Protein AF-A0A9N9C0S3-F1 (afdb_monomer_lite)

Foldseek 3Di:
DWDDDPNDTDDDPADPVLVVQVVVCVVPVDGDDDPPCVVRNVVVCVVVVPDDDPVSVVVNVVVLLLLLLLLLVLVLCLLCLLLLHFKWKWWQFCQFIDTPDPVSNDCSRVPPSSGNCVQVCCVVCVVVSQVVVCLLQVLFNWHWDWDDDPGGIIIMIGTHSVSLVVLVVVPPPDDDPPDDDDPWQWAWEQELNDTDIDTLCLQLSQCQWQSVVCSDPVNPVVDDADPVHYDYHDADPVLVVQVSVCSNPVAGDPVQSVDRPVSVVSNVVVCVVRVPDDDSNSRSSVSSSVSNVVSLVLLLVLVVVVVVVCVVVVHFKWKWKAFQQAIDIPNHHDDPSNNVSNNRPVSSCVVCVVVSQVVVCVVPVVFNKDKDKDWDFDPDPDTTIMIMIMIGTHDDDD

pLDDT: mean 81.15, std 14.5, range [36.09, 96.31]

Secondary structure (DSSP, 8-state):
-EEEETTEEEE--S-HHHHHHHHHHHHHS-----TT-HHHHHHHHHHTT----HHHHHHHHHHHHHHHHHHHHHHHHHHHHHTT--EEEEEEETTEEEES-GGG--GGG--HHHHHHHHHHHHHHHHHHHHHHHHHTGGGT-EEEEEEETTEEEEEEE--HHHHHHHHHHHTT------------EEEEEETTEEEEEEHHHHHTSTTSHHHHHTSGGGGGG---BTTTEEEE-S-HHHHHHHHHHHHHSS--GGGGGS-HHHHHHHHHHHHHTT----HHHHHHHHHHHHHHHHHHHHHHHHHHHHHHHHHTT--EEEEEEETTEEEETTEEPPHHHHTTTTTHHHHHHHHHHHHHHHHHHHTGGGT-EEEEEEEEEESSSEEEEEEEEEE------

InterPro domains:
  IPR000210 BTB/POZ domain [SM00225] (185-291)
  IPR003131 Potassium channel tetramerisation-type BTB domain [PF02214] (7-51)
  IPR003131 Potassium channel tetramerisation-type BTB domain [PF02214] (187-277)
  IPR011333 SKP1/BTB/POZ domain superfamily [G3DSA:3.30.710.10] (2-68)
  IPR011333 SKP1/BTB/POZ domain superfamily [G3DSA:3.30.710.10] (164-290)
  IPR011333 SKP1/BTB/POZ domain superfamily [SSF54695] (5-53)
  IPR011333 SKP1/BTB/POZ domain superfamily [SSF54695] (185-288)

Sequence (398 aa):
MRYLVNGKEYFFDRNGEMFYYILEFYRTGKLLCPIGSYIKLEKELSYFQIPFDKSELALEASTKAVDRFILCLKKLIISYCENFHDNIILYIAKSGVSMRTKNFCPLLFSDNLIERCTYQILVKLEKQIGEHLVKTFSELELMWNCEPNYSGFLITITFSIKKLFQFKNTQNSVSSLILDNISEEKIILNVGGKKYETFRSILTAQPKTLLGVMFQDRNNCMRHPVNGNEYFFDRNSEIFAYIMEFYQTGKIPWFIFDTTKIIYKQLEEELDYFQIPINKSTIFCSLALEGAASTFKQFILAFEELIIQHCENFRSEISLTIRPGSILVDDRESSLSIERFKMNAYNILIEKEKQIGYHLSKTFCKLGLEWKFEKSERKHYGIEQLLEIFISFSIRIG

Structure (mmCIF, N/CA/C/O backbone):
data_AF-A0A9N9C0S3-F1
#
_entry.id   AF-A0A9N9C0S3-F1
#
loop_
_atom_site.group_PDB
_atom_site.id
_atom_site.type_symbol
_atom_site.label_atom_id
_atom_site.label_alt_id
_atom_site.label_comp_id
_atom_site.label_asym_id
_atom_site.label_entity_id
_atom_site.label_seq_id
_atom_site.pdbx_PDB_ins_code
_atom_site.Cartn_x
_atom_site.Cartn_y
_atom_site.Cartn_z
_atom_site.occupancy
_atom_site.B_iso_or_equiv
_atom_site.auth_seq_id
_atom_site.auth_comp_id
_atom_site.auth_asym_id
_atom_site.auth_atom_id
_atom_site.pdbx_PDB_model_num
ATOM 1 N N . MET A 1 1 ? -4.132 20.124 33.675 1.00 47.12 1 MET A N 1
ATOM 2 C CA . MET A 1 1 ? -5.011 20.496 32.528 1.00 47.12 1 MET A CA 1
ATOM 3 C C . MET A 1 1 ? -6.030 21.538 32.991 1.00 47.12 1 MET A C 1
ATOM 5 O O . MET A 1 1 ? -6.333 21.533 34.178 1.00 47.12 1 MET A O 1
ATOM 9 N N . ARG A 1 2 ? -6.515 22.426 32.104 1.00 42.09 2 ARG A N 1
ATOM 10 C CA . ARG A 1 2 ? -7.529 23.464 32.399 1.00 42.09 2 ARG A CA 1
ATOM 11 C C . ARG A 1 2 ? -8.811 23.165 31.611 1.00 42.09 2 ARG A C 1
ATOM 13 O O . ARG A 1 2 ? -8.717 22.956 30.406 1.00 42.09 2 ARG A O 1
ATOM 20 N N . TYR A 1 3 ? -9.973 23.155 32.265 1.00 45.38 3 TYR A N 1
ATOM 21 C CA . TYR A 1 3 ? -11.288 23.032 31.615 1.00 45.38 3 TYR A CA 1
ATOM 22 C C . TYR A 1 3 ? -12.246 24.099 32.163 1.00 45.38 3 TYR A C 1
ATOM 24 O O . TYR A 1 3 ? -12.222 24.394 33.359 1.00 45.38 3 TYR A O 1
ATOM 32 N N . LEU A 1 4 ? -13.064 24.680 31.279 1.00 37.81 4 LEU A N 1
ATOM 33 C CA . LEU A 1 4 ? -14.018 25.751 31.580 1.00 37.81 4 LEU A CA 1
ATOM 34 C C . LEU A 1 4 ? -15.428 25.183 31.760 1.00 37.81 4 LEU A C 1
ATOM 36 O O . LEU A 1 4 ? -16.007 24.656 30.814 1.00 37.81 4 LEU A O 1
ATOM 40 N N . VAL A 1 5 ? -16.005 25.367 32.948 1.00 44.59 5 VAL A N 1
ATOM 41 C CA . VAL A 1 5 ? -17.453 25.257 33.183 1.00 44.59 5 VAL A CA 1
ATOM 42 C C . VAL A 1 5 ? -17.872 26.457 34.038 1.00 44.59 5 VAL A C 1
ATOM 44 O O . VAL A 1 5 ? -17.291 26.704 35.093 1.00 44.59 5 VAL A O 1
ATOM 47 N N . ASN A 1 6 ? -18.846 27.249 33.573 1.00 46.66 6 ASN A N 1
ATOM 48 C CA . ASN A 1 6 ? -19.375 28.443 34.261 1.00 46.66 6 ASN A CA 1
ATOM 49 C C . ASN A 1 6 ? -18.325 29.493 34.685 1.00 46.66 6 ASN A C 1
ATOM 51 O O . ASN A 1 6 ? -18.417 30.070 35.768 1.00 46.66 6 ASN A O 1
ATOM 55 N N . GLY A 1 7 ? -17.305 29.736 33.854 1.00 55.25 7 GLY A N 1
ATOM 56 C CA . GLY A 1 7 ? -16.284 30.758 34.125 1.00 55.25 7 GLY A CA 1
ATOM 57 C C . GLY A 1 7 ? -15.350 30.444 35.301 1.00 55.25 7 GLY A C 1
ATOM 58 O O . GLY A 1 7 ? -14.576 31.308 35.704 1.00 55.25 7 GLY A O 1
ATOM 59 N N . LYS A 1 8 ? -15.396 29.222 35.850 1.00 55.72 8 LYS A N 1
ATOM 60 C CA . LYS A 1 8 ? -14.443 28.734 36.852 1.00 55.72 8 LYS A CA 1
ATOM 61 C C . LYS A 1 8 ? -13.470 27.764 36.186 1.00 55.72 8 LYS A C 1
ATOM 63 O O . LYS A 1 8 ? -13.886 26.741 35.646 1.00 55.72 8 LYS A O 1
ATOM 68 N N . GLU A 1 9 ? -12.181 28.099 36.209 1.00 60.19 9 GLU A N 1
ATOM 69 C CA . GLU A 1 9 ? -11.115 27.168 35.833 1.00 60.19 9 GLU A CA 1
ATOM 70 C C . GLU A 1 9 ? -10.780 26.269 37.023 1.00 60.19 9 GLU A C 1
ATOM 72 O O . GLU A 1 9 ? -10.488 26.744 38.121 1.00 60.19 9 GLU A O 1
ATOM 77 N N . TYR A 1 10 ? -10.780 24.962 36.779 1.00 67.19 10 TYR A N 1
ATOM 78 C CA . TYR A 1 10 ? -10.261 23.978 37.720 1.00 67.19 10 TYR A CA 1
ATOM 79 C C . TYR A 1 10 ? -8.904 23.487 37.217 1.00 67.19 10 TYR A C 1
ATOM 81 O O . TYR A 1 10 ? -8.779 23.023 36.080 1.00 67.19 10 TYR A O 1
ATOM 89 N N . PHE A 1 11 ? -7.879 23.617 38.061 1.00 73.75 11 PHE A N 1
ATOM 90 C CA . PHE A 1 11 ? -6.539 23.117 37.785 1.00 73.75 11 PHE A CA 1
ATOM 91 C C . PHE A 1 11 ? -6.312 21.805 38.527 1.00 73.75 11 PHE A C 1
ATOM 93 O O . PHE A 1 11 ? -6.366 21.750 39.753 1.00 73.75 11 PHE A O 1
ATOM 100 N N . PHE A 1 12 ? -6.015 20.761 37.760 1.00 75.31 12 PHE A N 1
ATOM 101 C CA . PHE A 1 12 ? -5.579 19.475 38.288 1.00 75.31 12 PHE A CA 1
ATOM 102 C C . PHE A 1 12 ? -4.095 19.281 37.965 1.00 75.31 12 PHE A C 1
ATOM 104 O O . PHE A 1 12 ? -3.728 19.206 36.783 1.00 75.31 12 PHE A O 1
ATOM 111 N N . ASP A 1 13 ? -3.266 19.194 39.011 1.00 80.69 13 ASP A N 1
ATOM 112 C CA . ASP A 1 13 ? -1.829 18.892 38.933 1.00 80.69 13 ASP A CA 1
ATOM 113 C C . ASP A 1 13 ? -1.601 17.383 38.783 1.00 80.69 13 ASP A C 1
ATOM 115 O O . ASP A 1 13 ? -1.198 16.677 39.707 1.00 80.69 13 ASP A O 1
ATOM 119 N N . ARG A 1 14 ? -2.012 16.861 37.629 1.00 85.81 14 ARG A N 1
ATOM 120 C CA . ARG A 1 14 ? -2.024 15.431 37.309 1.00 85.81 14 ARG A CA 1
ATOM 121 C C . ARG A 1 14 ? -1.419 15.189 35.935 1.00 85.81 14 ARG A C 1
ATOM 123 O O . ARG A 1 14 ? -1.150 16.122 35.175 1.00 85.81 14 ARG A O 1
ATOM 130 N N . ASN A 1 15 ? -1.243 13.917 35.589 1.00 83.25 15 ASN A N 1
ATOM 131 C CA . ASN A 1 15 ? -0.738 13.540 34.279 1.00 83.25 15 ASN A CA 1
ATOM 132 C C . ASN A 1 15 ? -1.777 13.852 33.184 1.00 83.25 15 ASN A C 1
ATOM 134 O O . ASN A 1 15 ? -2.704 13.078 32.950 1.00 83.25 15 ASN A O 1
ATOM 138 N N . GLY A 1 16 ? -1.603 14.987 32.502 1.00 81.81 16 GLY A N 1
ATOM 139 C CA . GLY A 1 16 ? -2.499 15.424 31.429 1.00 81.81 16 GLY A CA 1
ATOM 140 C C . GLY A 1 16 ? -2.567 14.455 30.245 1.00 81.81 16 GLY A C 1
ATOM 141 O O . GLY A 1 16 ? -3.624 14.324 29.639 1.00 81.81 16 GLY A O 1
ATOM 142 N N . GLU A 1 17 ? -1.484 13.728 29.953 1.00 82.69 17 GLU A N 1
ATOM 143 C CA . GLU A 1 17 ? -1.463 12.705 28.899 1.00 82.69 17 GLU A CA 1
ATOM 144 C C . GLU A 1 17 ? -2.389 11.535 29.256 1.00 82.69 17 GLU A C 1
ATOM 146 O O . GLU A 1 17 ? -3.166 11.071 28.428 1.00 82.69 17 GLU A O 1
ATOM 151 N N . MET A 1 18 ? -2.357 11.080 30.512 1.00 86.62 18 MET A N 1
ATOM 152 C CA . MET A 1 18 ? -3.240 10.006 30.978 1.00 86.62 18 MET A CA 1
ATOM 153 C C . MET A 1 18 ? -4.689 10.481 31.140 1.00 86.62 18 MET A C 1
ATOM 155 O O . MET A 1 18 ? -5.615 9.702 30.926 1.00 86.62 18 MET A O 1
ATOM 159 N N . PHE A 1 19 ? -4.899 11.761 31.468 1.00 86.94 19 PHE A N 1
ATOM 160 C CA . PHE A 1 19 ? -6.236 12.332 31.641 1.00 86.94 19 PHE A CA 1
ATOM 161 C C . PHE A 1 19 ? -7.078 12.289 30.361 1.00 86.94 19 PHE A C 1
ATOM 163 O O . PHE A 1 19 ? -8.291 12.109 30.433 1.00 86.94 19 PHE A O 1
ATOM 170 N N . TYR A 1 20 ? -6.445 12.366 29.189 1.00 82.81 20 TYR A N 1
ATOM 171 C CA . TYR A 1 20 ? -7.121 12.125 27.915 1.00 82.81 20 TYR A CA 1
ATOM 172 C C . TYR A 1 20 ? -7.884 10.786 27.913 1.00 82.81 20 TYR A C 1
ATOM 174 O O . TYR A 1 20 ? -9.062 10.741 27.568 1.00 82.81 20 TYR A O 1
ATOM 182 N N . TYR A 1 21 ? -7.254 9.707 28.385 1.00 82.44 21 TYR A N 1
ATOM 183 C CA . TYR A 1 21 ? -7.859 8.371 28.427 1.00 82.44 21 TYR A CA 1
ATOM 184 C C . TYR A 1 21 ? -8.965 8.249 29.478 1.00 82.44 21 TYR A C 1
ATOM 186 O O . TYR A 1 21 ? -9.903 7.475 29.300 1.00 82.44 21 TYR A O 1
ATOM 194 N N . ILE A 1 22 ? -8.882 9.043 30.549 1.00 86.75 22 ILE A N 1
ATOM 195 C CA . ILE A 1 22 ? -9.958 9.177 31.534 1.00 86.75 22 ILE A CA 1
ATOM 196 C C . ILE A 1 22 ? -11.196 9.802 30.880 1.00 86.75 22 ILE A C 1
ATOM 198 O O . ILE A 1 22 ? -12.302 9.289 31.037 1.00 86.75 22 ILE A O 1
ATOM 202 N N . LEU A 1 23 ? -11.023 10.875 30.103 1.00 84.50 23 LEU A N 1
ATOM 203 C CA . LEU A 1 23 ? -12.130 11.504 29.376 1.00 84.50 23 LEU A CA 1
ATOM 204 C C . LEU A 1 23 ? -12.725 10.580 28.313 1.00 84.50 23 LEU A C 1
ATOM 206 O O . LEU A 1 23 ? -13.944 10.515 28.183 1.00 84.50 23 LEU A O 1
ATOM 210 N N . GLU A 1 24 ? -11.892 9.840 27.585 1.00 78.62 24 GLU A N 1
ATOM 211 C CA . GLU A 1 24 ? -12.377 8.860 26.609 1.00 78.62 24 GLU A CA 1
ATOM 212 C C . GLU A 1 24 ? -13.190 7.738 27.254 1.00 78.62 24 GLU A C 1
ATOM 214 O O . GLU A 1 24 ? -14.210 7.326 26.698 1.00 78.62 24 GLU A O 1
ATOM 219 N N . PHE A 1 25 ? -12.813 7.291 28.455 1.00 83.81 25 PHE A N 1
ATOM 220 C CA . PHE A 1 25 ? -13.638 6.360 29.219 1.00 83.81 25 PHE A CA 1
ATOM 221 C C . PHE A 1 25 ? -15.019 6.954 29.527 1.00 83.81 25 PHE A C 1
ATOM 223 O O . PHE A 1 25 ? -16.023 6.287 29.304 1.00 83.81 25 PHE A O 1
ATOM 230 N N . TYR A 1 26 ? -15.106 8.218 29.952 1.00 81.62 26 TYR A N 1
ATOM 231 C CA . TYR A 1 26 ? -16.403 8.865 30.190 1.00 81.62 26 TYR A CA 1
ATOM 232 C C . TYR A 1 26 ? -17.235 9.065 28.915 1.00 81.62 26 TYR A C 1
ATOM 234 O O . TYR A 1 26 ? -18.460 9.002 28.978 1.00 81.62 26 TYR A O 1
ATOM 242 N N . ARG A 1 27 ? -16.595 9.290 27.760 1.00 77.44 27 ARG A N 1
ATOM 243 C CA . ARG A 1 27 ? -17.284 9.446 26.466 1.00 77.44 27 ARG A CA 1
ATOM 244 C C . ARG A 1 27 ? -17.817 8.128 25.917 1.00 77.44 27 ARG A C 1
ATOM 246 O O . ARG A 1 27 ? -18.918 8.085 25.380 1.00 77.44 27 ARG A O 1
ATOM 253 N N . THR A 1 28 ? -17.018 7.070 26.012 1.00 74.75 28 THR A N 1
ATOM 254 C CA . THR A 1 28 ? -17.254 5.813 25.280 1.00 74.75 28 THR A CA 1
ATOM 255 C C . THR A 1 28 ? -17.658 4.645 26.176 1.00 74.75 28 THR A C 1
ATOM 257 O O . THR A 1 28 ? -18.084 3.602 25.679 1.00 74.75 28 THR A O 1
ATOM 260 N N . GLY A 1 29 ? -17.474 4.778 27.491 1.00 77.44 29 GLY A N 1
ATOM 261 C CA . GLY A 1 29 ? -17.604 3.698 28.467 1.00 77.44 29 GLY A CA 1
ATOM 262 C C . GLY A 1 29 ? -16.498 2.640 28.387 1.00 77.44 29 GLY A C 1
ATOM 263 O O . GLY A 1 29 ? -16.587 1.630 29.079 1.00 77.44 29 GLY A O 1
ATOM 264 N N . LYS A 1 30 ? -15.473 2.817 27.539 1.00 75.31 30 LYS A N 1
ATOM 265 C CA . LYS A 1 30 ? -14.417 1.819 27.303 1.00 75.31 30 LYS A CA 1
ATOM 266 C C . LYS A 1 30 ? -13.063 2.335 27.759 1.00 75.31 30 LYS A C 1
ATOM 268 O O . LYS A 1 30 ? -12.627 3.410 27.354 1.00 75.31 30 LYS A O 1
ATOM 273 N N . LEU A 1 31 ? -12.371 1.544 28.578 1.00 77.25 31 LEU A N 1
ATOM 274 C CA . LEU A 1 31 ? -11.059 1.923 29.082 1.00 77.25 31 LEU A CA 1
ATOM 275 C C . LEU A 1 31 ? -9.972 1.637 28.041 1.00 77.25 31 LEU A C 1
ATOM 277 O O . LEU A 1 31 ? -9.804 0.514 27.571 1.00 77.25 31 LEU A O 1
ATOM 281 N N . LEU A 1 32 ? -9.199 2.665 27.705 1.00 74.06 32 LEU A N 1
ATOM 282 C CA . LEU A 1 32 ? -8.125 2.587 26.722 1.00 74.06 32 LEU A CA 1
ATOM 283 C C . LEU A 1 32 ? -6.778 2.800 27.412 1.00 74.06 32 LEU A C 1
ATOM 285 O O . LEU A 1 32 ? -6.574 3.817 28.064 1.00 74.06 32 LEU A O 1
ATOM 289 N N . CYS A 1 33 ? -5.841 1.862 27.243 1.00 71.94 33 CYS A N 1
ATOM 290 C CA . CYS A 1 33 ? -4.507 1.970 27.844 1.00 71.94 33 CYS A CA 1
ATOM 291 C C . CYS A 1 33 ? -3.393 2.143 26.805 1.00 71.94 33 CYS A C 1
ATOM 293 O O . CYS A 1 33 ? -3.164 1.214 26.026 1.00 71.94 33 CYS A O 1
ATOM 295 N N . PRO A 1 34 ? -2.643 3.257 26.787 1.00 69.75 34 PRO A N 1
ATOM 296 C CA . PRO A 1 34 ? -1.449 3.370 25.954 1.00 69.75 34 PRO A CA 1
ATOM 297 C C . PRO A 1 34 ? -0.400 2.303 26.310 1.00 69.75 34 PRO A C 1
ATOM 299 O O . PRO A 1 34 ? -0.282 1.867 27.459 1.00 69.75 34 PRO A O 1
ATOM 302 N N . ILE A 1 35 ? 0.359 1.859 25.305 1.00 64.69 35 ILE A N 1
ATOM 303 C CA . ILE A 1 35 ? 1.379 0.809 25.457 1.00 64.69 35 ILE A CA 1
ATOM 304 C C . ILE A 1 35 ? 2.463 1.280 26.434 1.00 64.69 35 ILE A C 1
ATOM 306 O O . ILE A 1 35 ? 2.892 2.427 26.383 1.00 64.69 35 ILE A O 1
ATOM 310 N N . GLY A 1 36 ? 2.897 0.395 27.337 1.00 68.62 36 GLY A N 1
ATOM 311 C CA . GLY A 1 36 ? 3.957 0.692 28.312 1.00 68.62 36 GLY A CA 1
ATOM 312 C C . GLY A 1 36 ? 3.563 1.682 29.416 1.00 68.62 36 GLY A C 1
ATOM 313 O O . GLY A 1 36 ? 4.346 1.927 30.328 1.00 68.62 36 GLY A O 1
ATOM 314 N N . SER A 1 37 ? 2.341 2.213 29.380 1.00 78.81 37 SER A N 1
ATOM 315 C CA . SER A 1 37 ? 1.866 3.253 30.295 1.00 78.81 37 SER A CA 1
ATOM 316 C C . SER A 1 37 ? 0.878 2.737 31.343 1.00 78.81 37 SER A C 1
ATOM 318 O O . SER A 1 37 ? 0.289 3.539 32.060 1.00 78.81 37 SER A O 1
ATOM 320 N N . TYR A 1 38 ? 0.743 1.413 31.492 1.00 76.00 38 TYR A N 1
ATOM 321 C CA . TYR A 1 38 ? -0.168 0.769 32.450 1.00 76.00 38 TYR A CA 1
ATOM 322 C C . TYR A 1 38 ? -0.056 1.362 33.859 1.00 76.00 38 TYR A C 1
ATOM 324 O O . TYR A 1 38 ? -1.043 1.835 34.409 1.00 76.00 38 TYR A O 1
ATOM 332 N N . ILE A 1 39 ? 1.162 1.431 34.407 1.00 81.38 39 ILE A N 1
ATOM 333 C CA . ILE A 1 39 ? 1.390 1.935 35.771 1.00 81.38 39 ILE A CA 1
ATOM 334 C C . ILE A 1 39 ? 0.970 3.407 35.889 1.00 81.38 39 ILE A C 1
ATOM 336 O O . ILE A 1 39 ? 0.485 3.838 36.933 1.00 81.38 39 ILE A O 1
ATOM 340 N N . LYS A 1 40 ? 1.167 4.198 34.826 1.00 87.06 40 LYS A N 1
ATOM 341 C CA . LYS A 1 40 ? 0.779 5.613 34.805 1.00 87.06 40 LYS A CA 1
ATOM 342 C C . LYS A 1 40 ? -0.743 5.753 34.758 1.00 87.06 40 LYS A C 1
ATOM 344 O O . LYS A 1 40 ? -1.287 6.543 35.522 1.00 87.06 40 LYS A O 1
ATOM 349 N N . LEU A 1 41 ? -1.419 4.971 33.916 1.00 86.25 41 LEU A N 1
ATOM 350 C CA . LEU A 1 41 ? -2.872 5.016 33.778 1.00 86.25 41 LEU A CA 1
ATOM 351 C C . LEU A 1 41 ? -3.590 4.460 35.015 1.00 86.25 41 LEU A C 1
ATOM 353 O O . LEU A 1 41 ? -4.539 5.078 35.480 1.00 86.25 41 LEU A O 1
ATOM 357 N N . GLU A 1 42 ? -3.114 3.355 35.599 1.00 85.19 42 GLU A N 1
ATOM 358 C CA . GLU A 1 42 ? -3.665 2.781 36.839 1.00 85.19 42 GLU A CA 1
ATOM 359 C C . GLU A 1 42 ? -3.649 3.801 37.988 1.00 85.19 42 GLU A C 1
ATOM 361 O O . GLU A 1 42 ? -4.624 3.914 38.736 1.00 85.19 42 GLU A O 1
ATOM 366 N N . LYS A 1 43 ? -2.569 4.585 38.108 1.00 87.69 43 LYS A N 1
ATOM 367 C CA . LYS A 1 43 ? -2.467 5.654 39.112 1.00 87.69 43 LYS A CA 1
ATOM 368 C C . LYS A 1 43 ? -3.512 6.747 38.906 1.00 87.69 43 LYS A C 1
ATOM 370 O O . LYS A 1 43 ? -4.075 7.220 39.891 1.00 87.69 43 LYS A O 1
ATOM 375 N N . GLU A 1 44 ? -3.773 7.147 37.662 1.00 91.44 44 GLU A N 1
ATOM 376 C CA . GLU A 1 44 ? -4.814 8.136 37.376 1.00 91.44 44 GLU A CA 1
ATOM 377 C C . GLU A 1 44 ? -6.218 7.561 37.589 1.00 91.44 44 GLU A C 1
ATOM 379 O O . GLU A 1 44 ? -7.023 8.198 38.258 1.00 91.44 44 GLU A O 1
ATOM 384 N N . LEU A 1 45 ? -6.509 6.341 37.125 1.00 88.94 45 LEU A N 1
ATOM 385 C CA . LEU A 1 45 ? -7.808 5.690 37.353 1.00 88.94 45 LEU A CA 1
ATOM 386 C C . LEU A 1 45 ? -8.130 5.572 38.842 1.00 88.94 45 LEU A C 1
ATOM 388 O O . LEU A 1 45 ? -9.240 5.891 39.259 1.00 88.94 45 LEU A O 1
ATOM 392 N N . SER A 1 46 ? -7.132 5.195 39.646 1.00 88.50 46 SER A N 1
ATOM 393 C CA . SER A 1 46 ? -7.260 5.133 41.104 1.00 88.50 46 SER A CA 1
ATOM 394 C C . SER A 1 46 ? -7.533 6.512 41.710 1.00 88.50 46 SER A C 1
ATOM 396 O O . SER A 1 46 ? -8.396 6.639 42.573 1.00 88.50 46 SER A O 1
ATOM 398 N N . TYR A 1 47 ? -6.831 7.555 41.249 1.00 89.06 47 TYR A N 1
ATOM 399 C CA . TYR A 1 47 ? -7.040 8.931 41.713 1.00 89.06 47 TYR A CA 1
ATOM 400 C C . TYR A 1 47 ? -8.458 9.432 41.405 1.00 89.06 47 TYR A C 1
ATOM 402 O O . TYR A 1 47 ? -9.115 9.997 42.277 1.00 89.06 47 TYR A O 1
ATOM 410 N N . PHE A 1 48 ? -8.947 9.177 40.189 1.00 89.38 48 PHE A N 1
ATOM 411 C CA . PHE A 1 48 ? -10.306 9.524 39.766 1.00 89.38 48 PHE A CA 1
ATOM 412 C C . PHE A 1 48 ? -11.373 8.530 40.248 1.00 89.38 48 PHE A C 1
ATOM 414 O O . PHE A 1 48 ? -12.542 8.704 39.917 1.00 89.38 48 PHE A O 1
ATOM 421 N N . GLN A 1 49 ? -10.987 7.520 41.039 1.00 89.56 49 GLN A N 1
ATOM 422 C CA . GLN A 1 49 ? -11.871 6.495 41.606 1.00 89.56 49 GLN A CA 1
ATOM 423 C C . GLN A 1 49 ? -12.703 5.758 40.547 1.00 89.56 49 GLN A C 1
ATOM 425 O O . GLN A 1 49 ? -13.837 5.355 40.797 1.00 89.56 49 GLN A O 1
ATOM 430 N N . ILE A 1 50 ? -12.136 5.574 39.354 1.00 87.38 50 ILE A N 1
ATOM 431 C CA . ILE A 1 50 ? -12.776 4.827 38.275 1.00 87.38 50 ILE A CA 1
ATOM 432 C C . ILE A 1 50 ? -12.496 3.340 38.512 1.00 87.38 50 ILE A C 1
ATOM 434 O O . ILE A 1 50 ? -11.329 2.935 38.454 1.00 87.38 50 ILE A O 1
ATOM 438 N N . PRO A 1 51 ? -13.521 2.514 38.797 1.00 81.81 51 PRO A N 1
ATOM 439 C CA . PRO A 1 51 ? -13.330 1.081 38.957 1.00 81.81 51 PRO A CA 1
ATOM 440 C C . PRO A 1 51 ? -12.947 0.463 37.610 1.00 81.81 51 PRO A C 1
ATOM 442 O O . PRO A 1 51 ? -13.549 0.775 36.584 1.00 81.81 51 PRO A O 1
ATOM 445 N N . PHE A 1 52 ? -11.951 -0.422 37.609 1.00 75.88 52 PHE A N 1
ATOM 446 C CA . PHE A 1 52 ? -11.522 -1.122 36.402 1.00 75.88 52 PHE A CA 1
ATOM 447 C C . PHE A 1 52 ? -11.039 -2.541 36.722 1.00 75.88 52 PHE A C 1
ATOM 449 O O . PHE A 1 52 ? -10.439 -2.783 37.772 1.00 75.88 52 PHE A O 1
ATOM 456 N N . ASP A 1 53 ? -11.280 -3.479 35.804 1.00 81.00 53 ASP A N 1
ATOM 457 C CA . ASP A 1 53 ? -10.781 -4.850 35.909 1.00 81.00 53 ASP A CA 1
ATOM 458 C C . ASP A 1 53 ? -9.387 -4.957 35.272 1.00 81.00 53 ASP A C 1
ATOM 460 O O . ASP A 1 53 ? -9.175 -4.665 34.091 1.00 81.00 53 ASP A O 1
ATOM 464 N N . LYS A 1 54 ? -8.404 -5.412 36.055 1.00 77.88 54 LYS A N 1
ATOM 465 C CA . LYS A 1 54 ? -7.037 -5.658 35.568 1.00 77.88 54 LYS A CA 1
ATOM 466 C C . LYS A 1 54 ? -7.003 -6.712 34.458 1.00 77.88 54 LYS A C 1
ATOM 468 O O . LYS A 1 54 ? -6.137 -6.649 33.584 1.00 77.88 54 LYS A O 1
ATOM 473 N N . SER A 1 55 ? -7.947 -7.648 34.469 1.00 76.44 55 SER A N 1
ATOM 474 C CA . SER A 1 55 ? -8.100 -8.690 33.451 1.00 76.44 55 SER A CA 1
ATOM 475 C C . SER A 1 55 ? -8.513 -8.099 32.102 1.00 76.44 55 SER A C 1
ATOM 477 O O . SER A 1 55 ? -7.987 -8.505 31.066 1.00 76.44 55 SER A O 1
ATOM 479 N N . GLU A 1 56 ? -9.387 -7.089 32.106 1.00 74.00 56 GLU A N 1
ATOM 480 C CA . GLU A 1 56 ? -9.831 -6.378 30.902 1.00 74.00 56 GLU A CA 1
ATOM 481 C C . GLU A 1 56 ? -8.669 -5.612 30.247 1.00 74.00 56 GLU A C 1
ATOM 483 O O . GLU A 1 56 ? -8.456 -5.693 29.035 1.00 74.00 56 GLU A O 1
ATOM 488 N N . LEU A 1 57 ? -7.829 -4.960 31.056 1.00 69.62 57 LEU A N 1
ATOM 489 C CA . LEU A 1 57 ? -6.604 -4.307 30.582 1.00 69.62 57 LEU A CA 1
ATOM 490 C C . LEU A 1 57 ? -5.587 -5.299 29.998 1.00 69.62 57 LEU A C 1
ATOM 492 O O . LEU A 1 57 ? -4.968 -5.012 28.970 1.00 69.62 57 LEU A O 1
ATOM 496 N N . ALA A 1 58 ? -5.406 -6.465 30.628 1.00 71.62 58 ALA A N 1
ATOM 497 C CA . ALA A 1 58 ? -4.517 -7.514 30.123 1.00 71.62 58 ALA A CA 1
ATOM 498 C C . ALA A 1 58 ? -5.013 -8.100 28.786 1.00 71.62 58 ALA A C 1
ATOM 500 O O . ALA A 1 58 ? -4.213 -8.369 27.879 1.00 71.62 58 ALA A O 1
ATOM 501 N N . LEU A 1 59 ? -6.332 -8.253 28.636 1.00 74.81 59 LEU A N 1
ATOM 502 C CA . LEU A 1 59 ? -6.966 -8.672 27.388 1.00 74.81 59 LEU A CA 1
ATOM 503 C C . LEU A 1 59 ? -6.766 -7.627 26.280 1.00 74.81 59 LEU A C 1
ATOM 505 O O . LEU A 1 59 ? -6.385 -7.976 25.159 1.00 74.81 59 LEU A O 1
ATOM 509 N N . GLU A 1 60 ? -6.944 -6.343 26.591 1.00 72.38 60 GLU A N 1
ATOM 510 C CA . GLU A 1 60 ? -6.717 -5.255 25.636 1.00 72.38 60 GLU A CA 1
ATOM 511 C C . GLU A 1 60 ? -5.239 -5.170 25.215 1.00 72.38 60 GLU A C 1
ATOM 513 O O . GLU A 1 60 ? -4.939 -5.005 24.030 1.00 72.38 60 GLU A O 1
ATOM 518 N N . ALA A 1 61 ? -4.297 -5.368 26.142 1.00 70.62 61 ALA A N 1
ATOM 519 C CA . ALA A 1 61 ? -2.869 -5.439 25.826 1.00 70.62 61 ALA A CA 1
ATOM 520 C C . ALA A 1 61 ? -2.536 -6.616 24.888 1.00 70.62 61 ALA A C 1
ATOM 522 O O . ALA A 1 61 ? -1.790 -6.447 23.921 1.00 70.62 61 ALA A O 1
ATOM 523 N N . SER A 1 62 ? -3.127 -7.790 25.133 1.00 73.81 62 SER A N 1
ATOM 524 C CA . SER A 1 62 ? -2.966 -8.971 24.273 1.00 73.81 62 SER A CA 1
ATOM 525 C C . SER A 1 62 ? -3.536 -8.727 22.875 1.00 73.81 62 SER A C 1
ATOM 527 O O . SER A 1 62 ? -2.890 -9.035 21.875 1.00 73.81 62 SER A O 1
ATOM 529 N N . THR A 1 63 ? -4.710 -8.099 22.796 1.00 76.50 63 THR A N 1
ATOM 530 C CA . THR A 1 63 ? -5.354 -7.755 21.522 1.00 76.50 63 THR A CA 1
ATOM 531 C C . THR A 1 63 ? -4.497 -6.771 20.725 1.00 76.50 63 THR A C 1
ATOM 533 O O . THR A 1 63 ? -4.267 -6.978 19.539 1.00 76.50 63 THR A O 1
ATOM 536 N N . LYS A 1 64 ? -3.914 -5.756 21.380 1.00 74.62 64 LYS A N 1
ATOM 537 C CA . LYS A 1 64 ? -2.981 -4.817 20.731 1.00 74.62 64 LYS A CA 1
ATOM 538 C C . LYS A 1 64 ? -1.757 -5.502 20.131 1.00 74.62 64 LYS A C 1
ATOM 540 O O . LYS A 1 64 ? -1.284 -5.064 19.086 1.00 74.62 64 LYS A O 1
ATOM 545 N N . ALA A 1 65 ? -1.238 -6.554 20.765 1.00 76.50 65 ALA A N 1
ATOM 546 C CA . ALA A 1 65 ? -0.121 -7.316 20.210 1.00 76.50 65 ALA A CA 1
ATOM 547 C C . ALA A 1 65 ? -0.514 -8.027 18.902 1.00 76.50 65 ALA A C 1
ATOM 549 O O . ALA A 1 65 ? 0.241 -7.980 17.930 1.00 76.50 65 ALA A O 1
ATOM 550 N N . VAL A 1 66 ? -1.712 -8.622 18.856 1.00 82.12 66 VAL A N 1
ATOM 551 C CA . VAL A 1 66 ? -2.267 -9.255 17.646 1.00 82.12 66 VAL A CA 1
ATOM 552 C C . VAL A 1 66 ? -2.496 -8.221 16.545 1.00 82.12 66 VAL A C 1
ATOM 554 O O . VAL A 1 66 ? -2.028 -8.408 15.423 1.00 82.12 66 VAL A O 1
ATOM 557 N N . ASP A 1 67 ? -3.144 -7.102 16.871 1.00 78.69 67 ASP A N 1
ATOM 558 C CA . ASP A 1 67 ? -3.428 -6.026 15.916 1.00 78.69 67 ASP A CA 1
ATOM 559 C C . ASP A 1 67 ? -2.144 -5.471 15.296 1.00 78.69 67 ASP A C 1
ATOM 561 O O . ASP A 1 67 ? -2.075 -5.227 14.090 1.00 78.69 67 ASP A O 1
ATOM 565 N N . ARG A 1 68 ? -1.092 -5.326 16.110 1.00 76.69 68 ARG A N 1
ATOM 566 C CA . ARG A 1 68 ? 0.223 -4.877 15.653 1.00 76.69 68 ARG A CA 1
ATOM 567 C C . ARG A 1 68 ? 0.855 -5.865 14.679 1.00 76.69 68 ARG A C 1
ATOM 569 O O . ARG A 1 68 ? 1.377 -5.447 13.650 1.00 76.69 68 ARG A O 1
ATOM 576 N N . PHE A 1 69 ? 0.786 -7.160 14.977 1.00 82.38 69 PHE A N 1
ATOM 577 C CA . PHE A 1 69 ? 1.291 -8.191 14.076 1.00 82.38 69 PHE A CA 1
ATOM 578 C C . PHE A 1 69 ? 0.541 -8.190 12.734 1.00 82.38 69 PHE A C 1
ATOM 580 O O . PHE A 1 69 ? 1.168 -8.170 11.675 1.00 82.38 69 PHE A O 1
ATOM 587 N N . ILE A 1 70 ? -0.793 -8.114 12.769 1.00 85.50 70 ILE A N 1
ATOM 588 C CA . ILE A 1 70 ? -1.631 -7.993 11.568 1.00 85.50 70 ILE A CA 1
ATOM 589 C C . ILE A 1 70 ? -1.262 -6.738 10.769 1.00 85.50 70 ILE A C 1
ATOM 591 O O . ILE A 1 70 ? -1.153 -6.797 9.544 1.00 85.50 70 ILE A O 1
ATOM 595 N N . LEU A 1 71 ? -1.056 -5.602 11.439 1.00 80.44 71 LEU A N 1
ATOM 596 C CA . LEU A 1 71 ? -0.641 -4.364 10.787 1.00 80.44 71 LEU A CA 1
ATOM 597 C C . LEU A 1 71 ? 0.717 -4.525 10.092 1.00 80.44 71 LEU A C 1
ATOM 599 O O . LEU A 1 71 ? 0.855 -4.102 8.945 1.00 80.44 71 LEU A O 1
ATOM 603 N N . CYS A 1 72 ? 1.693 -5.178 10.730 1.00 81.06 72 CYS A N 1
ATOM 604 C CA . CYS A 1 72 ? 2.983 -5.466 10.101 1.00 81.06 72 CYS A CA 1
ATOM 605 C C . CYS A 1 72 ? 2.825 -6.315 8.833 1.00 81.06 72 CYS A C 1
ATOM 607 O O . CYS A 1 72 ? 3.427 -5.985 7.814 1.00 81.06 72 CYS A O 1
ATOM 609 N N . LEU A 1 73 ? 1.973 -7.346 8.853 1.00 87.38 73 LEU A N 1
ATOM 610 C CA . LEU A 1 73 ? 1.683 -8.152 7.661 1.00 87.38 73 LEU A CA 1
ATOM 611 C C . LEU A 1 73 ? 1.024 -7.325 6.549 1.00 87.38 73 LEU A C 1
ATOM 613 O O . LEU A 1 73 ? 1.428 -7.427 5.394 1.00 87.38 73 LEU A O 1
ATOM 617 N N . LYS A 1 74 ? 0.063 -6.453 6.882 1.00 87.50 74 LYS A N 1
ATOM 618 C CA . LYS A 1 74 ? -0.568 -5.548 5.905 1.00 87.50 74 LYS A CA 1
ATOM 619 C C . LYS A 1 74 ? 0.455 -4.628 5.246 1.00 87.50 74 LYS A C 1
ATOM 621 O O . LYS A 1 74 ? 0.480 -4.519 4.024 1.00 87.50 74 LYS A O 1
ATOM 626 N N . LYS A 1 75 ? 1.317 -3.992 6.043 1.00 82.56 75 LYS A N 1
ATOM 627 C CA . LYS A 1 75 ? 2.384 -3.118 5.538 1.00 82.56 75 LYS A CA 1
ATOM 628 C C . LYS A 1 75 ? 3.385 -3.878 4.673 1.00 82.56 75 LYS A C 1
ATOM 630 O O . LYS A 1 75 ? 3.841 -3.347 3.668 1.00 82.56 75 LYS A O 1
ATOM 635 N N . LEU A 1 76 ? 3.690 -5.122 5.036 1.00 86.56 76 LEU A N 1
ATOM 636 C CA . LEU A 1 76 ? 4.560 -5.982 4.247 1.00 86.56 76 LEU A CA 1
ATOM 637 C C . LEU A 1 76 ? 3.961 -6.286 2.867 1.00 86.56 76 LEU A C 1
ATOM 639 O O . LEU A 1 76 ? 4.649 -6.130 1.864 1.00 86.56 76 LEU A O 1
ATOM 643 N N . ILE A 1 77 ? 2.679 -6.660 2.810 1.00 89.81 77 ILE A N 1
ATOM 644 C CA . ILE A 1 77 ? 1.963 -6.918 1.549 1.00 89.81 77 ILE A CA 1
ATOM 645 C C . ILE A 1 77 ? 1.971 -5.674 0.658 1.00 89.81 77 ILE A C 1
ATOM 647 O O . ILE A 1 77 ? 2.320 -5.771 -0.518 1.00 89.81 77 ILE A O 1
ATOM 651 N N . ILE A 1 78 ? 1.655 -4.504 1.224 1.00 86.69 78 ILE A N 1
ATOM 652 C CA . ILE A 1 78 ? 1.703 -3.225 0.502 1.00 86.69 78 ILE A CA 1
ATOM 653 C C . ILE A 1 78 ? 3.109 -2.987 -0.046 1.00 86.69 78 ILE A C 1
ATOM 655 O O . ILE A 1 78 ? 3.253 -2.791 -1.243 1.00 86.69 78 ILE A O 1
ATOM 659 N N . SER A 1 79 ? 4.148 -3.098 0.783 1.00 86.06 79 SER A N 1
ATOM 660 C CA . SER A 1 79 ? 5.533 -2.870 0.355 1.00 86.06 79 SER A CA 1
ATOM 661 C C . SER A 1 79 ? 5.967 -3.800 -0.785 1.00 86.06 79 SER A C 1
ATOM 663 O O . SER A 1 79 ? 6.646 -3.366 -1.716 1.00 86.06 79 SER A O 1
ATOM 665 N N . TYR A 1 80 ? 5.542 -5.066 -0.773 1.00 89.94 80 TYR A N 1
ATOM 666 C CA . TYR A 1 80 ? 5.792 -5.970 -1.898 1.00 89.94 80 TYR A CA 1
ATOM 667 C C . TYR A 1 80 ? 5.042 -5.515 -3.153 1.00 89.94 80 TYR A C 1
ATOM 669 O O . TYR A 1 80 ? 5.645 -5.478 -4.225 1.00 89.94 80 TYR A O 1
ATOM 677 N N . CYS A 1 81 ? 3.786 -5.073 -3.020 1.00 89.94 81 CYS A N 1
ATOM 678 C CA . CYS A 1 81 ? 3.031 -4.501 -4.134 1.00 89.94 81 CYS A CA 1
ATOM 679 C C . CYS A 1 81 ? 3.716 -3.276 -4.752 1.00 89.94 81 CYS A C 1
ATOM 681 O O . CYS A 1 81 ? 3.852 -3.196 -5.972 1.00 89.94 81 CYS A O 1
ATOM 683 N N . GLU A 1 82 ? 4.188 -2.347 -3.918 1.00 87.69 82 GLU A N 1
ATOM 684 C CA . GLU A 1 82 ? 4.906 -1.138 -4.342 1.00 87.69 82 GLU A CA 1
ATOM 685 C C . GLU A 1 82 ? 6.163 -1.461 -5.151 1.00 87.69 82 GLU A C 1
ATOM 687 O O . GLU A 1 82 ? 6.572 -0.697 -6.026 1.00 87.69 82 GLU A O 1
ATOM 692 N N . ASN A 1 83 ? 6.765 -2.610 -4.859 1.00 87.12 83 ASN A N 1
ATOM 693 C CA . ASN A 1 83 ? 7.959 -3.119 -5.510 1.00 87.12 83 ASN A CA 1
ATOM 694 C C . ASN A 1 83 ? 7.651 -4.186 -6.568 1.00 87.12 83 ASN A C 1
ATOM 696 O O . ASN A 1 83 ? 8.560 -4.880 -7.007 1.00 87.12 83 ASN A O 1
ATOM 700 N N . PHE A 1 84 ? 6.396 -4.312 -7.009 1.00 90.69 84 PHE A N 1
ATOM 701 C CA . PHE A 1 84 ? 5.982 -5.252 -8.055 1.00 90.69 84 PHE A CA 1
ATOM 702 C C . PHE A 1 84 ? 6.293 -6.725 -7.719 1.00 90.69 84 PHE A C 1
ATOM 704 O O . PHE A 1 84 ? 6.445 -7.547 -8.614 1.00 90.69 84 PHE A O 1
ATOM 711 N N . HIS A 1 85 ? 6.387 -7.087 -6.440 1.00 89.31 85 HIS A N 1
ATOM 712 C CA . HIS A 1 85 ? 6.473 -8.477 -5.991 1.00 89.31 85 HIS A CA 1
ATOM 713 C C . HIS A 1 85 ? 5.110 -8.980 -5.539 1.00 89.31 85 HIS A C 1
ATOM 715 O O . HIS A 1 85 ? 4.331 -8.235 -4.954 1.00 89.31 85 HIS A O 1
ATOM 721 N N . ASP A 1 86 ? 4.856 -10.263 -5.758 1.00 90.00 86 ASP A N 1
ATOM 722 C CA . ASP A 1 86 ? 3.537 -10.872 -5.603 1.00 90.00 86 ASP A CA 1
ATOM 723 C C . ASP A 1 86 ? 3.540 -12.126 -4.710 1.00 90.00 86 ASP A C 1
ATOM 725 O O . ASP A 1 86 ? 2.508 -12.761 -4.499 1.00 90.00 86 ASP A O 1
ATOM 729 N N . ASN A 1 87 ? 4.707 -12.466 -4.154 1.00 90.88 87 ASN A N 1
ATOM 730 C CA . ASN A 1 87 ? 4.928 -13.631 -3.310 1.00 90.88 87 ASN A CA 1
ATOM 731 C C . ASN A 1 87 ? 5.834 -13.282 -2.120 1.00 90.88 87 ASN A C 1
ATOM 733 O O . ASN A 1 87 ? 6.945 -12.774 -2.293 1.00 90.88 87 ASN A O 1
ATOM 737 N N . ILE A 1 88 ? 5.365 -13.593 -0.914 1.00 90.88 88 ILE A N 1
ATOM 738 C CA . ILE A 1 88 ? 6.058 -13.398 0.358 1.00 90.88 88 ILE A CA 1
ATOM 739 C C . ILE A 1 88 ? 6.213 -14.753 1.041 1.00 90.88 88 ILE A C 1
ATOM 741 O O . ILE A 1 88 ? 5.235 -15.469 1.246 1.00 90.88 88 ILE A O 1
ATOM 745 N N . ILE A 1 89 ? 7.437 -15.058 1.475 1.00 88.88 89 ILE A N 1
ATOM 746 C CA . ILE A 1 89 ? 7.750 -16.269 2.239 1.00 88.88 89 ILE A CA 1
ATOM 747 C C . ILE A 1 89 ? 8.350 -15.875 3.593 1.00 88.88 89 ILE A C 1
ATOM 749 O O . ILE A 1 89 ? 9.438 -15.285 3.650 1.00 88.88 89 ILE A O 1
ATOM 753 N N . LEU A 1 90 ? 7.643 -16.221 4.672 1.00 88.19 90 LEU A N 1
ATOM 754 C CA . LEU A 1 90 ? 8.034 -15.973 6.060 1.00 88.19 90 LEU A CA 1
ATOM 755 C C . LEU A 1 90 ? 8.311 -17.288 6.784 1.00 88.19 90 LEU A C 1
ATOM 757 O O . LEU A 1 90 ? 7.521 -18.225 6.725 1.00 88.19 90 LEU A O 1
ATOM 761 N N . TYR A 1 91 ? 9.401 -17.314 7.537 1.00 87.12 91 TYR A N 1
ATOM 762 C CA . TYR A 1 91 ? 9.758 -18.395 8.443 1.00 87.12 91 TYR A CA 1
ATOM 763 C C . TYR A 1 91 ? 9.666 -17.874 9.870 1.00 87.12 91 TYR A C 1
ATOM 765 O O . TYR A 1 91 ? 10.417 -16.978 10.259 1.00 87.12 91 TYR A O 1
ATOM 773 N N . ILE A 1 92 ? 8.750 -18.431 10.655 1.00 85.56 92 ILE A N 1
ATOM 774 C CA . ILE A 1 92 ? 8.480 -17.971 12.016 1.00 85.56 92 ILE A CA 1
ATOM 775 C C . ILE A 1 92 ? 8.747 -19.102 12.992 1.00 85.56 92 ILE A C 1
ATOM 777 O O . ILE A 1 92 ? 8.003 -20.076 13.047 1.00 85.56 92 ILE A O 1
ATOM 781 N N . ALA A 1 93 ? 9.790 -18.947 13.796 1.00 84.12 93 ALA A N 1
ATOM 782 C CA . ALA A 1 93 ? 10.172 -19.883 14.840 1.00 84.12 93 ALA A CA 1
ATOM 783 C C . ALA A 1 93 ? 10.017 -19.239 16.224 1.00 84.12 93 ALA A C 1
ATOM 785 O O . ALA A 1 93 ? 9.856 -18.028 16.359 1.00 84.12 93 ALA A O 1
ATOM 786 N N . LYS A 1 94 ? 10.137 -20.046 17.284 1.00 79.75 94 LYS A N 1
ATOM 787 C CA . LYS A 1 94 ? 10.203 -19.527 18.666 1.00 79.75 94 LYS A CA 1
ATOM 788 C C . LYS A 1 94 ? 11.358 -18.542 18.878 1.00 79.75 94 LYS A C 1
ATOM 790 O O . LYS A 1 94 ? 11.274 -17.690 19.753 1.00 79.75 94 LYS A O 1
ATOM 795 N N . SER A 1 95 ? 12.435 -18.702 18.111 1.00 74.69 95 SER A N 1
ATOM 796 C CA . SER A 1 95 ? 13.633 -17.867 18.175 1.00 74.69 95 SER A CA 1
ATOM 797 C C . SER A 1 95 ? 13.510 -16.553 17.406 1.00 74.69 95 SER A C 1
ATOM 799 O O . SER A 1 95 ? 14.384 -15.712 17.571 1.00 74.69 95 SER A O 1
ATOM 801 N N . GLY A 1 96 ? 12.478 -16.385 16.571 1.00 74.69 96 GLY A N 1
ATOM 802 C CA . GLY A 1 96 ? 12.256 -15.151 15.827 1.00 74.69 96 GLY A CA 1
ATOM 803 C C . GLY A 1 96 ? 11.632 -15.333 14.448 1.00 74.69 96 GLY A C 1
ATOM 804 O O . GLY A 1 96 ? 11.198 -16.427 14.070 1.00 74.69 96 GLY A O 1
ATOM 805 N N . VAL A 1 97 ? 11.588 -14.233 13.697 1.00 76.25 97 VAL A N 1
ATOM 806 C CA . VAL A 1 97 ? 11.002 -14.165 12.351 1.00 76.25 97 VAL A CA 1
ATOM 807 C C . VAL A 1 97 ? 12.115 -13.963 11.327 1.00 76.25 97 VAL A C 1
ATOM 809 O O . VAL A 1 97 ? 12.954 -13.080 11.464 1.00 76.25 97 VAL A O 1
ATOM 812 N N . SER A 1 98 ? 12.116 -14.758 10.262 1.00 75.94 98 SER A N 1
ATOM 813 C CA . SER A 1 98 ? 13.039 -14.598 9.140 1.00 75.94 98 SER A CA 1
ATOM 814 C C . SER A 1 98 ? 12.300 -14.627 7.808 1.00 75.94 98 SER A C 1
ATOM 816 O O . SER A 1 98 ? 11.222 -15.201 7.678 1.00 75.94 98 SER A O 1
ATOM 818 N N . MET A 1 99 ? 12.878 -13.970 6.807 1.00 73.00 99 MET A N 1
ATOM 819 C CA . MET A 1 99 ? 12.299 -13.840 5.473 1.00 73.00 99 MET A CA 1
ATOM 820 C C . MET A 1 99 ? 13.293 -14.305 4.420 1.00 73.00 99 MET A C 1
ATOM 822 O O . MET A 1 99 ? 14.494 -14.055 4.550 1.00 73.00 99 MET A O 1
ATOM 826 N N . ARG A 1 100 ? 12.791 -14.930 3.347 1.00 64.94 100 ARG A N 1
ATOM 827 C CA . ARG A 1 100 ? 13.637 -15.355 2.217 1.00 64.94 100 ARG A CA 1
ATOM 828 C C . ARG A 1 100 ? 14.317 -14.161 1.533 1.00 64.94 100 ARG A C 1
ATOM 830 O O . ARG A 1 100 ? 15.469 -14.247 1.126 1.00 64.94 100 ARG A O 1
ATOM 837 N N . THR A 1 101 ? 13.622 -13.034 1.453 1.00 60.09 101 THR A N 1
ATOM 838 C CA . THR A 1 101 ? 14.053 -11.792 0.800 1.00 60.09 101 THR A CA 1
ATOM 839 C C . THR A 1 101 ? 14.282 -10.702 1.847 1.00 60.09 101 THR A C 1
ATOM 841 O O . THR A 1 101 ? 13.380 -9.938 2.186 1.00 60.09 101 THR A O 1
ATOM 844 N N . LYS A 1 102 ? 15.515 -10.616 2.366 1.00 53.06 102 LYS A N 1
ATOM 845 C CA . LYS A 1 102 ? 15.902 -9.646 3.413 1.00 53.06 102 LYS A CA 1
ATOM 846 C C . LYS A 1 102 ? 15.805 -8.173 2.977 1.00 53.06 102 LYS A C 1
ATOM 848 O O . LYS A 1 102 ? 15.661 -7.314 3.835 1.00 53.06 102 LYS A O 1
ATOM 853 N N . ASN A 1 103 ? 15.837 -7.879 1.673 1.00 54.69 103 ASN A N 1
ATOM 854 C CA . ASN A 1 103 ? 15.885 -6.503 1.147 1.00 54.69 103 ASN A CA 1
ATOM 855 C C . ASN A 1 103 ? 14.528 -5.782 1.134 1.00 54.69 103 ASN A C 1
ATOM 857 O O . ASN A 1 103 ? 14.494 -4.559 1.136 1.00 54.69 103 ASN A O 1
ATOM 861 N N . PHE A 1 104 ? 13.423 -6.531 1.149 1.00 54.16 104 PHE A N 1
ATOM 862 C CA . PHE A 1 104 ? 12.071 -5.983 1.321 1.00 54.16 104 PHE A CA 1
ATOM 863 C C . PHE A 1 104 ? 11.584 -6.127 2.752 1.00 54.16 104 PHE A C 1
ATOM 865 O O . PHE A 1 104 ? 10.397 -5.966 2.998 1.00 54.16 104 PHE A O 1
ATOM 872 N N . CYS A 1 105 ? 12.474 -6.509 3.672 1.00 47.78 105 CYS A N 1
ATOM 873 C CA . CYS A 1 105 ? 12.173 -6.586 5.085 1.00 47.78 105 CYS A CA 1
ATOM 874 C C . CYS A 1 105 ? 12.145 -5.145 5.574 1.00 47.78 105 CYS A C 1
ATOM 876 O O . CYS A 1 105 ? 13.206 -4.534 5.731 1.00 47.78 105 CYS A O 1
ATOM 878 N N . PRO A 1 106 ? 10.972 -4.538 5.776 1.00 48.72 106 PRO A N 1
ATOM 879 C CA . PRO A 1 106 ? 10.975 -3.237 6.382 1.00 48.72 106 PRO A CA 1
ATOM 880 C C . PRO A 1 106 ? 11.392 -3.507 7.836 1.00 48.72 106 PRO A C 1
ATOM 882 O O . PRO A 1 106 ? 11.215 -4.613 8.360 1.00 48.72 106 PRO A O 1
ATOM 885 N N . LEU A 1 107 ? 11.897 -2.504 8.537 1.00 50.84 107 LEU A N 1
ATOM 886 C CA . LEU A 1 107 ? 12.163 -2.549 9.983 1.00 50.84 107 LEU A CA 1
ATOM 887 C C . LEU A 1 107 ? 10.908 -2.917 10.836 1.00 50.84 107 LEU A C 1
ATOM 889 O O . LEU A 1 107 ? 10.916 -2.830 12.054 1.00 50.84 107 LEU A O 1
ATOM 893 N N . LEU A 1 108 ? 9.810 -3.362 10.217 1.00 52.44 108 LEU A N 1
ATOM 894 C CA . LEU A 1 108 ? 8.535 -3.776 10.800 1.00 52.44 108 LEU A CA 1
ATOM 895 C C . LEU A 1 108 ? 8.642 -4.888 11.843 1.00 52.44 108 LEU A C 1
ATOM 897 O O . LEU A 1 108 ? 7.783 -4.955 12.719 1.00 52.44 108 LEU A O 1
ATOM 901 N N . PHE A 1 109 ? 9.662 -5.746 11.761 1.00 55.09 109 PHE A N 1
ATOM 902 C CA . PHE A 1 109 ? 9.918 -6.787 12.762 1.00 55.09 109 PHE A CA 1
ATOM 903 C C . PHE A 1 109 ? 11.124 -6.487 13.662 1.00 55.09 109 PHE A C 1
ATOM 905 O O . PHE A 1 109 ? 11.411 -7.288 14.542 1.00 55.09 109 PHE A O 1
ATOM 912 N N . SER A 1 110 ? 11.797 -5.333 13.521 1.00 50.12 110 SER A N 1
ATOM 913 C CA . SER A 1 110 ? 12.908 -4.960 14.419 1.00 50.12 110 SER A CA 1
ATOM 914 C C . SER A 1 110 ? 12.441 -4.550 15.820 1.00 50.12 110 SER A C 1
ATOM 916 O O . SER A 1 110 ? 13.249 -4.208 16.681 1.00 50.12 110 SER A O 1
ATOM 918 N N . ASP A 1 111 ? 11.132 -4.557 16.058 1.00 53.84 111 ASP A N 1
ATOM 919 C CA . ASP A 1 111 ? 10.553 -4.346 17.370 1.00 53.84 111 ASP A CA 1
ATOM 920 C C . ASP A 1 111 ? 10.563 -5.670 18.157 1.00 53.84 111 ASP A C 1
ATOM 922 O O . ASP A 1 111 ? 9.698 -6.530 17.970 1.00 53.84 111 ASP A O 1
ATOM 926 N N . ASN A 1 112 ? 11.551 -5.830 19.051 1.00 52.56 112 ASN A N 1
ATOM 927 C CA . ASN A 1 112 ? 11.800 -7.015 19.901 1.00 52.56 112 ASN A CA 1
ATOM 928 C C . ASN A 1 112 ? 10.541 -7.605 20.578 1.00 52.56 112 ASN A C 1
ATOM 930 O O . ASN A 1 112 ? 10.520 -8.772 20.974 1.00 52.56 112 ASN A O 1
ATOM 934 N N . LEU A 1 113 ? 9.498 -6.794 20.773 1.00 50.81 113 LEU A N 1
ATOM 935 C CA . LEU A 1 113 ? 8.220 -7.209 21.352 1.00 50.81 113 LEU A CA 1
ATOM 936 C C . LEU A 1 113 ? 7.380 -8.075 20.407 1.00 50.81 113 LEU A C 1
ATOM 938 O O . LEU A 1 113 ? 6.788 -9.047 20.868 1.00 50.81 113 LEU A O 1
ATOM 942 N N . ILE A 1 114 ? 7.333 -7.748 19.111 1.00 59.56 114 ILE A N 1
ATOM 943 C CA . ILE A 1 114 ? 6.549 -8.504 18.121 1.00 59.56 114 ILE A CA 1
ATOM 944 C C . ILE A 1 114 ? 7.194 -9.873 17.923 1.00 59.56 114 ILE A C 1
ATOM 946 O O . ILE A 1 114 ? 6.513 -10.895 17.975 1.00 59.56 114 ILE A O 1
ATOM 950 N N . GLU A 1 115 ? 8.518 -9.910 17.790 1.00 62.38 115 GLU A N 1
ATOM 951 C CA . GLU A 1 115 ? 9.269 -11.138 17.531 1.00 62.38 115 GLU A CA 1
ATOM 952 C C . GLU A 1 115 ? 9.041 -12.209 18.617 1.00 62.38 115 GLU A C 1
ATOM 954 O O . GLU A 1 115 ? 8.849 -13.383 18.303 1.00 62.38 115 GLU A O 1
ATOM 959 N N . ARG A 1 116 ? 8.927 -11.802 19.891 1.00 64.25 116 ARG A N 1
ATOM 960 C CA . ARG A 1 116 ? 8.719 -12.719 21.029 1.00 64.25 116 ARG A CA 1
ATOM 961 C C . ARG A 1 116 ? 7.330 -13.350 21.093 1.00 64.25 116 ARG A C 1
ATOM 963 O O . ARG A 1 116 ? 7.199 -14.477 21.568 1.00 64.25 116 ARG A O 1
ATOM 970 N N . CYS A 1 117 ? 6.287 -12.635 20.673 1.00 75.12 117 CYS A N 1
ATOM 971 C CA . CYS A 1 117 ? 4.910 -13.129 20.756 1.00 75.12 117 CYS A CA 1
ATOM 972 C C . CYS A 1 117 ? 4.351 -13.621 19.418 1.00 75.12 117 CYS A C 1
ATOM 974 O O . CYS A 1 117 ? 3.365 -14.351 19.437 1.00 75.12 117 CYS A O 1
ATOM 976 N N . THR A 1 118 ? 4.990 -13.315 18.283 1.00 80.19 118 THR A N 1
ATOM 977 C CA . THR A 1 118 ? 4.512 -13.702 16.941 1.00 80.19 118 THR A CA 1
ATOM 978 C C . THR A 1 118 ? 4.266 -15.203 16.823 1.00 80.19 118 THR A C 1
ATOM 980 O O . THR A 1 118 ? 3.193 -15.618 16.388 1.00 80.19 118 THR A O 1
ATOM 983 N N . TYR A 1 119 ? 5.218 -16.027 17.275 1.00 84.69 119 TYR A N 1
ATOM 984 C CA . TYR A 1 119 ? 5.045 -17.480 17.265 1.00 84.69 119 TYR A CA 1
ATOM 985 C C . TYR A 1 119 ? 3.799 -17.905 18.059 1.00 84.69 119 TYR A C 1
ATOM 987 O O . TYR A 1 119 ? 2.986 -18.681 17.568 1.00 84.69 119 TYR A O 1
ATOM 995 N N . GLN A 1 120 ? 3.605 -17.355 19.262 1.00 85.56 120 GLN A N 1
ATOM 996 C CA . GLN A 1 120 ? 2.458 -17.681 20.119 1.00 85.56 120 GLN A CA 1
ATOM 997 C C . GLN A 1 120 ? 1.128 -17.174 19.548 1.00 85.56 120 GLN A C 1
ATOM 999 O O . GLN A 1 120 ? 0.105 -17.842 19.691 1.00 85.56 120 GLN A O 1
ATOM 1004 N N . ILE A 1 121 ? 1.140 -16.008 18.898 1.00 87.50 121 ILE A N 1
ATOM 1005 C CA . ILE A 1 121 ? -0.020 -15.448 18.202 1.00 87.50 121 ILE A CA 1
ATOM 1006 C C . ILE A 1 121 ? -0.452 -16.400 17.088 1.00 87.50 121 ILE A C 1
ATOM 1008 O O . ILE A 1 121 ? -1.624 -16.755 17.029 1.00 87.50 121 ILE A O 1
ATOM 1012 N N . LEU A 1 122 ? 0.481 -16.873 16.258 1.00 87.69 122 LEU A N 1
ATOM 1013 C CA . LEU A 1 122 ? 0.164 -17.798 15.169 1.00 87.69 122 LEU A CA 1
ATOM 1014 C C . LEU A 1 122 ? -0.313 -19.156 15.673 1.00 87.69 122 LEU A C 1
ATOM 1016 O O . LEU A 1 122 ? -1.338 -19.630 15.202 1.00 87.69 122 LEU A O 1
ATOM 1020 N N . VAL A 1 123 ? 0.333 -19.732 16.694 1.00 87.25 123 VAL A N 1
ATOM 1021 C CA . VAL A 1 123 ? -0.140 -20.988 17.313 1.00 87.25 123 VAL A CA 1
ATOM 1022 C C . VAL A 1 123 ? -1.625 -20.915 17.691 1.00 87.25 123 VAL A C 1
ATOM 1024 O O . VAL A 1 123 ? -2.327 -21.917 17.601 1.00 87.25 123 VAL A O 1
ATOM 1027 N N . LYS A 1 124 ? -2.112 -19.743 18.120 1.00 90.00 124 LYS A N 1
ATOM 1028 C CA . LYS A 1 124 ? -3.491 -19.565 18.591 1.00 90.00 124 LYS A CA 1
ATOM 1029 C C . LYS A 1 124 ? -4.464 -19.036 17.537 1.00 90.00 124 LYS A C 1
ATOM 1031 O O . LYS A 1 124 ? -5.637 -19.388 17.587 1.00 90.00 124 LYS A O 1
ATOM 1036 N N . LEU A 1 125 ? -4.013 -18.150 16.650 1.00 91.75 125 LEU A N 1
ATOM 1037 C CA . LEU A 1 125 ? -4.878 -17.296 15.826 1.00 91.75 125 LEU A CA 1
ATOM 1038 C C . LEU A 1 125 ? -4.531 -17.339 14.330 1.00 91.75 125 LEU A C 1
ATOM 1040 O O . LEU A 1 125 ? -5.054 -16.521 13.579 1.00 91.75 125 LEU A O 1
ATOM 1044 N N . GLU A 1 126 ? -3.672 -18.261 13.881 1.00 92.25 126 GLU A N 1
ATOM 1045 C CA . GLU A 1 126 ? -3.239 -18.375 12.475 1.00 92.25 126 GLU A CA 1
ATOM 1046 C C . GLU A 1 126 ? -4.413 -18.299 11.491 1.00 92.25 126 GLU A C 1
ATOM 1048 O O . GLU A 1 126 ? -4.443 -17.392 10.660 1.00 92.25 126 GLU A O 1
ATOM 1053 N N . LYS A 1 127 ? -5.422 -19.160 11.653 1.00 92.69 127 LYS A N 1
ATOM 1054 C CA . LYS A 1 127 ? -6.573 -19.217 10.746 1.00 92.69 127 LYS A CA 1
ATOM 1055 C C . LYS A 1 127 ? -7.334 -17.890 10.673 1.00 92.69 127 LYS A C 1
ATOM 1057 O O . LYS A 1 127 ? -7.671 -17.424 9.589 1.00 92.69 127 LYS A O 1
ATOM 1062 N N . GLN A 1 128 ? -7.563 -17.257 11.824 1.00 93.88 128 GLN A N 1
ATOM 1063 C CA . GLN A 1 128 ? -8.289 -15.984 11.920 1.00 93.88 128 GLN A CA 1
ATOM 1064 C C . GLN A 1 128 ? -7.506 -14.843 11.260 1.00 93.88 128 GLN A C 1
ATOM 1066 O O . GLN A 1 128 ? -8.087 -13.984 10.598 1.00 93.88 128 GLN A O 1
ATOM 1071 N N . ILE A 1 129 ? -6.180 -14.845 11.418 1.00 93.00 129 ILE A N 1
ATOM 1072 C CA . ILE A 1 129 ? -5.288 -13.876 10.777 1.00 93.00 129 ILE A CA 1
ATOM 1073 C C . ILE A 1 129 ? -5.304 -14.072 9.259 1.00 93.00 129 ILE A C 1
ATOM 1075 O O . ILE A 1 129 ? -5.469 -13.092 8.531 1.00 93.00 129 ILE A O 1
ATOM 1079 N N . GLY A 1 130 ? -5.185 -15.316 8.786 1.00 93.75 130 GLY A N 1
ATOM 1080 C CA . GLY A 1 130 ? -5.242 -15.654 7.365 1.00 93.75 130 GLY A CA 1
ATOM 1081 C C . GLY A 1 130 ? -6.553 -15.207 6.717 1.00 93.75 130 GLY A C 1
ATOM 1082 O O . GLY A 1 130 ? -6.534 -14.444 5.753 1.00 93.75 130 GLY A O 1
ATOM 1083 N N . GLU A 1 131 ? -7.695 -15.588 7.296 1.00 94.62 131 GLU A N 1
ATOM 1084 C CA . GLU A 1 131 ? -9.030 -15.185 6.826 1.00 94.62 131 GLU A CA 1
ATOM 1085 C C . GLU A 1 131 ? -9.193 -13.658 6.784 1.00 94.62 131 GLU A C 1
ATOM 1087 O O . GLU A 1 131 ? -9.704 -13.098 5.807 1.00 94.62 131 GLU A O 1
ATOM 1092 N N . HIS A 1 132 ? -8.715 -12.959 7.818 1.00 91.19 132 HIS A N 1
ATOM 1093 C CA . HIS A 1 132 ? -8.758 -11.499 7.874 1.00 91.19 132 HIS A CA 1
ATOM 1094 C C . HIS A 1 132 ? -7.916 -10.845 6.777 1.00 91.19 132 HIS A C 1
ATOM 1096 O O . HIS A 1 132 ? -8.363 -9.869 6.168 1.00 91.19 132 HIS A O 1
ATOM 1102 N N . LEU A 1 133 ? -6.717 -11.359 6.494 1.00 92.94 133 LEU A N 1
ATOM 1103 C CA . LEU A 1 133 ? -5.854 -10.832 5.434 1.00 92.94 133 LEU A CA 1
ATOM 1104 C C . LEU A 1 133 ? -6.422 -11.113 4.041 1.00 92.94 133 LEU A C 1
ATOM 1106 O O . LEU A 1 133 ? -6.453 -10.196 3.223 1.00 92.94 133 LEU A O 1
ATOM 1110 N N . VAL A 1 134 ? -6.948 -12.317 3.797 1.00 94.50 134 VAL A N 1
ATOM 1111 C CA . VAL A 1 134 ? -7.626 -12.673 2.537 1.00 94.50 134 VAL A CA 1
ATOM 1112 C C . VAL A 1 134 ? -8.803 -11.733 2.278 1.00 94.50 134 VAL A C 1
ATOM 1114 O O . VAL A 1 134 ? -8.929 -11.175 1.191 1.00 94.50 134 VAL A O 1
ATOM 1117 N N . LYS A 1 135 ? -9.629 -11.463 3.297 1.00 90.44 135 LYS A N 1
ATOM 1118 C CA . LYS A 1 135 ? -10.719 -10.482 3.194 1.00 90.44 135 LYS A CA 1
ATOM 1119 C C . LYS A 1 135 ? -10.197 -9.061 2.967 1.00 90.44 135 LYS A C 1
ATOM 1121 O O . LYS A 1 135 ? -10.762 -8.315 2.170 1.00 90.44 135 LYS A O 1
ATOM 1126 N N . THR A 1 136 ? -9.131 -8.679 3.671 1.00 86.75 136 THR A N 1
ATOM 1127 C CA . THR A 1 136 ? -8.540 -7.336 3.582 1.00 86.75 136 THR A CA 1
ATOM 1128 C C . THR A 1 136 ? -7.935 -7.059 2.206 1.00 86.75 136 THR A C 1
ATOM 1130 O O . THR A 1 136 ? -7.991 -5.923 1.773 1.00 86.75 136 THR A O 1
ATOM 1133 N N . PHE A 1 137 ? -7.381 -8.049 1.509 1.00 90.19 137 PHE A N 1
ATOM 1134 C CA . PHE A 1 137 ? -6.760 -7.877 0.187 1.00 90.19 137 PHE A CA 1
ATOM 1135 C C . PHE A 1 137 ? -7.495 -8.670 -0.899 1.00 90.19 137 PHE A C 1
ATOM 1137 O O . PHE A 1 137 ? -6.888 -9.180 -1.840 1.00 90.19 137 PHE A O 1
ATOM 1144 N N . SER A 1 138 ? -8.817 -8.783 -0.766 1.00 89.50 138 SER A N 1
ATOM 1145 C CA . SER A 1 138 ? -9.653 -9.584 -1.668 1.00 89.50 138 SER A CA 1
ATOM 1146 C C . SER A 1 138 ? -9.563 -9.137 -3.132 1.00 89.50 138 SER A C 1
ATOM 1148 O O . SER A 1 138 ? -9.552 -9.972 -4.031 1.00 89.50 138 SER A O 1
ATOM 1150 N N . GLU A 1 139 ? -9.406 -7.833 -3.376 1.00 88.69 139 GLU A N 1
ATOM 1151 C CA . GLU A 1 139 ? -9.221 -7.256 -4.717 1.00 88.69 139 GLU A CA 1
ATOM 1152 C C . GLU A 1 139 ? -7.915 -7.710 -5.396 1.00 88.69 139 GLU A C 1
ATOM 1154 O O . GLU A 1 139 ? -7.818 -7.661 -6.620 1.00 88.69 139 GLU A O 1
ATOM 1159 N N . LEU A 1 140 ? -6.926 -8.178 -4.624 1.00 90.81 140 LEU A N 1
ATOM 1160 C CA . LEU A 1 140 ? -5.663 -8.724 -5.130 1.00 90.81 140 LEU A CA 1
ATOM 1161 C C . LEU A 1 140 ? -5.667 -10.253 -5.227 1.00 90.81 140 LEU A C 1
ATOM 1163 O O . LEU A 1 140 ? -4.625 -10.825 -5.538 1.00 90.81 140 LEU A O 1
ATOM 1167 N N . GLU A 1 141 ? -6.801 -10.909 -4.953 1.00 93.19 141 GLU A N 1
ATOM 1168 C CA . GLU A 1 141 ? -6.915 -12.375 -4.914 1.00 93.19 141 GLU A CA 1
ATOM 1169 C C . GLU A 1 141 ? -5.869 -12.999 -3.973 1.00 93.19 141 GLU A C 1
ATOM 1171 O O . GLU A 1 141 ? -5.222 -13.994 -4.298 1.00 93.19 141 GLU A O 1
ATOM 1176 N N . LEU A 1 142 ? -5.669 -12.374 -2.805 1.00 95.75 142 LEU A N 1
ATOM 1177 C CA . LEU A 1 142 ? -4.670 -12.825 -1.843 1.00 95.75 142 LEU A CA 1
ATOM 1178 C C . LEU A 1 142 ? -4.960 -14.256 -1.379 1.00 95.75 142 LEU A C 1
ATOM 1180 O O . LEU A 1 142 ? -6.062 -14.565 -0.925 1.00 95.75 142 LEU A O 1
ATOM 1184 N N . MET A 1 143 ? -3.931 -15.097 -1.416 1.00 96.31 143 MET A N 1
ATOM 1185 C CA . MET A 1 143 ? -3.929 -16.439 -0.851 1.00 96.31 143 MET A CA 1
ATOM 1186 C C . MET A 1 143 ? -2.965 -16.504 0.330 1.00 96.31 143 MET A C 1
ATOM 1188 O O . MET A 1 143 ? -1.819 -16.054 0.252 1.00 96.31 143 MET A O 1
ATOM 1192 N N . TRP A 1 144 ? -3.445 -17.094 1.420 1.00 96.25 144 TRP A N 1
ATOM 1193 C CA . TRP A 1 144 ? -2.687 -17.357 2.636 1.00 96.25 144 TRP A CA 1
ATOM 1194 C C . TRP A 1 144 ? -2.488 -18.862 2.791 1.00 96.25 144 TRP A C 1
ATOM 1196 O O . TRP A 1 144 ? -3.466 -19.608 2.831 1.00 96.25 144 TRP A O 1
ATOM 1206 N N . ASN A 1 145 ? -1.235 -19.296 2.906 1.00 95.25 145 ASN A N 1
ATOM 1207 C CA . ASN A 1 145 ? -0.883 -20.665 3.260 1.00 95.25 145 ASN A CA 1
ATOM 1208 C C . ASN A 1 145 ? 0.058 -20.662 4.467 1.00 95.25 145 ASN A C 1
ATOM 1210 O O . ASN A 1 145 ? 1.018 -19.890 4.502 1.00 95.25 145 ASN A O 1
ATOM 1214 N N . CYS A 1 146 ? -0.203 -21.535 5.436 1.00 93.00 146 CYS A N 1
ATOM 1215 C CA . CYS A 1 146 ? 0.621 -21.699 6.625 1.00 93.00 146 CYS A CA 1
ATOM 1216 C C . CYS A 1 146 ? 0.881 -23.185 6.859 1.00 93.00 146 CYS A C 1
ATOM 1218 O O . CYS A 1 146 ? -0.033 -23.952 7.160 1.00 93.00 146 CYS A O 1
ATOM 1220 N N . GLU A 1 147 ? 2.141 -23.584 6.731 1.00 92.00 147 GLU A N 1
ATOM 1221 C CA . GLU A 1 147 ? 2.575 -24.965 6.904 1.00 92.00 147 GLU A CA 1
ATOM 1222 C C . GLU A 1 147 ? 3.455 -25.089 8.151 1.00 92.00 147 GLU A C 1
ATOM 1224 O O . GLU A 1 147 ? 4.316 -24.235 8.395 1.00 92.00 147 GLU A O 1
ATOM 1229 N N . PRO A 1 148 ? 3.289 -26.146 8.962 1.00 87.00 148 PRO A N 1
ATOM 1230 C CA . PRO A 1 148 ? 4.230 -26.425 10.033 1.00 87.00 148 PRO A CA 1
ATOM 1231 C C . PRO A 1 148 ? 5.604 -26.768 9.442 1.00 87.00 148 PRO A C 1
ATOM 1233 O O . PRO A 1 148 ? 5.723 -27.532 8.488 1.00 87.00 148 PRO A O 1
ATOM 1236 N N . ASN A 1 149 ? 6.658 -26.226 10.042 1.00 79.81 149 ASN A N 1
ATOM 1237 C CA . ASN A 1 149 ? 8.050 -26.528 9.719 1.00 79.81 149 ASN A CA 1
ATOM 1238 C C . ASN A 1 149 ? 8.756 -27.013 10.999 1.00 79.81 149 ASN A C 1
ATOM 1240 O O . ASN A 1 149 ? 8.301 -26.706 12.099 1.00 79.81 149 ASN A O 1
ATOM 1244 N N . TYR A 1 150 ? 9.867 -27.747 10.885 1.00 73.94 150 TYR A N 1
ATOM 1245 C CA . TYR A 1 150 ? 10.552 -28.465 11.976 1.00 73.94 150 TYR A CA 1
ATOM 1246 C C . TYR A 1 150 ? 10.695 -27.692 13.307 1.00 73.94 150 TYR A C 1
ATOM 1248 O O . TYR A 1 150 ? 10.696 -28.308 14.371 1.00 73.94 150 TYR A O 1
ATOM 1256 N N . SER A 1 151 ? 10.806 -26.359 13.275 1.00 78.50 151 SER A N 1
ATOM 1257 C CA . SER A 1 151 ? 10.926 -25.491 14.457 1.00 78.50 151 SER A CA 1
ATOM 1258 C C . SER A 1 151 ? 9.923 -24.324 14.507 1.00 78.50 151 SER A C 1
ATOM 1260 O O . SER A 1 151 ? 10.078 -23.414 15.332 1.00 78.50 151 SER A O 1
ATOM 1262 N N . GLY A 1 152 ? 8.899 -24.314 13.646 1.00 86.25 152 GLY A N 1
ATOM 1263 C CA . GLY A 1 152 ? 8.098 -23.117 13.411 1.00 86.25 152 GLY A CA 1
ATOM 1264 C C . GLY A 1 152 ? 6.964 -23.261 12.397 1.00 86.25 152 GLY A C 1
ATOM 1265 O O . GLY A 1 152 ? 6.409 -24.338 12.202 1.00 86.25 152 GLY A O 1
ATOM 1266 N N . PHE A 1 153 ? 6.650 -22.149 11.742 1.00 87.31 153 PHE A N 1
ATOM 1267 C CA . PHE A 1 153 ? 5.691 -22.039 10.649 1.00 87.31 153 PHE A CA 1
ATOM 1268 C C . PHE A 1 153 ? 6.383 -21.489 9.404 1.00 87.31 153 PHE A C 1
ATOM 1270 O O . PHE A 1 153 ? 7.207 -20.574 9.494 1.00 87.31 153 PHE A O 1
ATOM 1277 N N . LEU A 1 154 ? 6.025 -22.036 8.249 1.00 90.81 154 LEU A N 1
ATOM 1278 C CA . LEU A 1 154 ? 6.298 -21.475 6.938 1.00 90.81 154 LEU A CA 1
ATOM 1279 C C . LEU A 1 154 ? 5.014 -20.823 6.432 1.00 90.81 154 LEU A C 1
ATOM 1281 O O . LEU A 1 154 ? 4.042 -21.511 6.134 1.00 90.81 154 LEU A O 1
ATOM 1285 N N . ILE A 1 155 ? 5.014 -19.500 6.331 1.00 92.00 155 ILE A N 1
ATOM 1286 C CA . ILE A 1 155 ? 3.887 -18.749 5.782 1.00 92.00 155 ILE A CA 1
ATOM 1287 C C . ILE A 1 155 ? 4.235 -18.337 4.362 1.00 92.00 155 ILE A C 1
ATOM 1289 O O . ILE A 1 155 ? 5.262 -17.698 4.129 1.00 92.00 155 ILE A O 1
ATOM 1293 N N . THR A 1 156 ? 3.349 -18.671 3.432 1.00 93.69 156 THR A N 1
ATOM 1294 C CA . THR A 1 156 ? 3.408 -18.224 2.043 1.00 93.69 156 THR A CA 1
ATOM 1295 C C . THR A 1 156 ? 2.192 -17.352 1.763 1.00 93.69 156 THR A C 1
ATOM 1297 O O . THR A 1 156 ? 1.054 -17.805 1.887 1.00 93.69 156 THR A O 1
ATOM 1300 N N . ILE A 1 157 ? 2.433 -16.094 1.400 1.00 94.94 157 ILE A N 1
ATOM 1301 C CA . ILE A 1 157 ? 1.394 -15.140 1.006 1.00 94.94 157 ILE A CA 1
ATOM 1302 C C . ILE A 1 157 ? 1.600 -14.835 -0.469 1.00 94.94 157 ILE A C 1
ATOM 1304 O O . ILE A 1 157 ? 2.666 -14.360 -0.851 1.00 94.94 157 ILE A O 1
ATOM 1308 N N . THR A 1 158 ? 0.588 -15.088 -1.289 1.00 95.31 158 THR A N 1
ATOM 1309 C CA . THR A 1 158 ? 0.624 -14.770 -2.724 1.00 95.31 158 THR A CA 1
ATOM 1310 C C . THR A 1 158 ? -0.560 -13.896 -3.096 1.00 95.31 158 THR A C 1
ATOM 1312 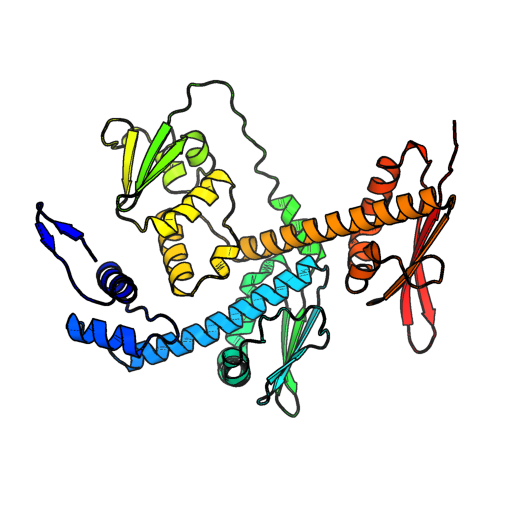O O . THR A 1 158 ? -1.592 -13.945 -2.433 1.00 95.31 158 THR A O 1
ATOM 1315 N N . PHE A 1 159 ? -0.407 -13.050 -4.107 1.00 94.31 159 PHE A N 1
ATOM 1316 C CA . PHE A 1 159 ? -1.446 -12.132 -4.582 1.00 94.31 159 PHE A CA 1
ATOM 1317 C C . PHE A 1 159 ? -1.161 -11.726 -6.035 1.00 94.31 159 PHE A C 1
ATOM 1319 O O . PHE A 1 159 ? -0.150 -12.123 -6.595 1.00 94.31 159 PHE A O 1
ATOM 1326 N N . SER A 1 160 ? -2.046 -10.965 -6.685 1.00 91.69 160 SER A N 1
ATOM 1327 C CA . SER A 1 160 ? -1.900 -10.584 -8.096 1.00 91.69 160 SER A CA 1
ATOM 1328 C C . SER A 1 160 ? -1.633 -9.091 -8.288 1.00 91.69 160 SER A C 1
ATOM 1330 O O . SER A 1 160 ? -2.522 -8.249 -8.147 1.00 91.69 160 SER A O 1
ATOM 1332 N N . ILE A 1 161 ? -0.421 -8.753 -8.735 1.00 88.00 161 ILE A N 1
ATOM 1333 C CA . ILE A 1 161 ? -0.052 -7.375 -9.108 1.00 88.00 161 ILE A CA 1
ATOM 1334 C C . ILE A 1 161 ? -0.854 -6.873 -10.316 1.00 88.00 161 ILE A C 1
ATOM 1336 O O . ILE A 1 161 ? -1.181 -5.692 -10.412 1.00 88.00 161 ILE A O 1
ATOM 1340 N N . LYS A 1 162 ? -1.256 -7.761 -11.229 1.00 88.50 162 LYS A N 1
ATOM 1341 C CA . LYS A 1 162 ? -2.091 -7.380 -12.379 1.00 88.50 162 LYS A CA 1
ATOM 1342 C C . LYS A 1 162 ? -3.445 -6.831 -11.939 1.00 88.50 162 LYS A C 1
ATOM 1344 O O . LYS A 1 162 ? -3.925 -5.852 -12.515 1.00 88.50 162 LYS A O 1
ATOM 1349 N N . LYS A 1 163 ? -4.043 -7.425 -10.901 1.00 88.38 163 LYS A N 1
ATOM 1350 C CA . LYS A 1 163 ? -5.324 -6.981 -10.331 1.00 88.38 163 LYS A CA 1
ATOM 1351 C C . LYS A 1 163 ? -5.221 -5.590 -9.707 1.00 88.38 163 LYS A C 1
ATOM 1353 O O . LYS A 1 163 ? -6.128 -4.781 -9.896 1.00 88.38 163 LYS A O 1
ATOM 1358 N N . LEU A 1 164 ? -4.077 -5.263 -9.098 1.00 85.31 164 LEU A N 1
ATOM 1359 C CA . LEU A 1 164 ? -3.796 -3.926 -8.563 1.00 85.31 164 LEU A CA 1
ATOM 1360 C C . LEU A 1 164 ? -3.978 -2.827 -9.625 1.00 85.31 164 LEU A C 1
ATOM 1362 O O . LEU A 1 164 ? -4.570 -1.783 -9.360 1.00 85.31 164 LEU A O 1
ATOM 1366 N N . PHE A 1 165 ? -3.518 -3.059 -10.857 1.00 83.31 165 PHE A N 1
ATOM 1367 C CA . PHE A 1 165 ? -3.662 -2.077 -11.939 1.00 83.31 165 PHE A CA 1
ATOM 1368 C C . PHE A 1 165 ? -5.056 -2.061 -12.573 1.00 83.31 165 PHE A C 1
ATOM 1370 O O . PHE A 1 165 ? -5.467 -1.025 -13.094 1.00 83.31 165 PHE A O 1
ATOM 1377 N N . GLN A 1 166 ? -5.794 -3.171 -12.514 1.00 82.75 166 GLN A N 1
ATOM 1378 C CA . GLN A 1 166 ? -7.195 -3.217 -12.947 1.00 82.75 166 GLN A CA 1
ATOM 1379 C C . GLN A 1 166 ? -8.085 -2.392 -12.012 1.00 82.75 166 GLN A C 1
ATOM 1381 O O . GLN A 1 166 ? -8.944 -1.657 -12.494 1.00 82.75 166 GLN A O 1
ATOM 1386 N N . PHE A 1 167 ? -7.816 -2.426 -10.703 1.00 69.69 167 PHE A N 1
ATOM 1387 C CA . PHE A 1 167 ? -8.521 -1.631 -9.695 1.00 69.69 167 PHE A CA 1
ATOM 1388 C C . PHE A 1 167 ? -8.516 -0.119 -9.998 1.00 69.69 167 PHE A C 1
ATOM 1390 O O . PHE A 1 167 ? -9.542 0.548 -9.846 1.00 69.69 167 PHE A O 1
ATOM 1397 N N . LYS A 1 168 ? -7.402 0.428 -10.512 1.00 66.69 168 LYS A N 1
ATOM 1398 C CA . LYS A 1 168 ? -7.306 1.847 -10.912 1.00 66.69 168 LYS A CA 1
ATOM 1399 C C . LYS A 1 168 ? -8.372 2.245 -11.936 1.00 66.69 168 LYS A C 1
ATOM 1401 O O . LYS A 1 168 ? -8.944 3.328 -11.846 1.00 66.69 168 LYS A O 1
ATOM 1406 N N . ASN A 1 169 ? -8.640 1.376 -12.909 1.00 57.62 169 ASN A N 1
ATOM 1407 C CA . ASN A 1 169 ? -9.602 1.669 -13.971 1.00 57.62 169 ASN A CA 1
ATOM 1408 C C . ASN A 1 169 ? -11.038 1.734 -13.434 1.00 57.62 169 ASN A C 1
ATOM 1410 O O . ASN A 1 169 ? -11.859 2.455 -13.992 1.00 57.62 169 ASN A O 1
ATOM 1414 N N . THR A 1 170 ? -11.319 1.051 -12.324 1.00 53.56 170 THR A N 1
ATOM 1415 C CA . THR A 1 170 ? -12.621 1.053 -11.647 1.00 53.56 170 THR A CA 1
ATOM 1416 C C . THR A 1 170 ? -12.846 2.307 -10.791 1.00 53.56 170 THR A C 1
ATOM 1418 O O . THR A 1 170 ? -13.986 2.715 -10.601 1.00 53.56 170 THR A O 1
ATOM 1421 N N . GLN A 1 171 ? -11.777 2.947 -10.299 1.00 53.56 171 GLN A N 1
ATOM 1422 C CA . GLN A 1 171 ? -11.831 4.185 -9.499 1.00 53.56 171 GLN A CA 1
ATOM 1423 C C . GLN A 1 171 ? -11.893 5.471 -10.343 1.00 53.56 171 GLN A C 1
ATOM 1425 O O . GLN A 1 171 ? -12.287 6.522 -9.841 1.00 53.56 171 GLN A O 1
ATOM 1430 N N . ASN A 1 172 ? -11.556 5.405 -11.636 1.00 43.47 172 ASN A N 1
ATOM 1431 C CA . ASN A 1 172 ? -11.524 6.566 -12.538 1.00 43.47 172 ASN A CA 1
ATOM 1432 C C . ASN A 1 172 ? -12.913 7.138 -12.914 1.00 43.47 172 ASN A C 1
ATOM 1434 O O . ASN A 1 172 ? -13.004 7.986 -13.798 1.00 43.47 172 ASN A O 1
ATOM 1438 N N . SER A 1 173 ? -13.997 6.735 -12.245 1.00 37.88 173 SER A N 1
ATOM 1439 C CA . SER A 1 173 ? -15.346 7.266 -12.485 1.00 37.88 173 SER A CA 1
ATOM 1440 C C . SER A 1 173 ? -15.684 8.542 -11.703 1.00 37.88 173 SER A C 1
ATOM 1442 O O . SER A 1 173 ? -16.839 8.958 -11.712 1.00 37.88 173 SER A O 1
ATOM 1444 N N . VAL A 1 174 ? -14.722 9.188 -11.038 1.00 42.22 174 VAL A N 1
ATOM 1445 C CA . VAL A 1 174 ? -14.930 10.525 -10.453 1.00 42.22 174 VAL A CA 1
ATOM 1446 C C . VAL A 1 174 ? -13.925 11.493 -11.061 1.00 42.22 174 VAL A C 1
ATOM 1448 O O . VAL A 1 174 ? -12.902 11.838 -10.479 1.00 42.22 174 VAL A O 1
ATOM 1451 N N . SER A 1 175 ? -14.206 11.885 -12.303 1.00 36.09 175 SER A N 1
ATOM 1452 C CA . SER A 1 175 ? -13.569 13.043 -12.920 1.00 36.09 175 SER A CA 1
ATOM 1453 C C . SER A 1 175 ? -14.199 14.321 -12.370 1.00 36.09 175 SER A C 1
ATOM 1455 O O . SER A 1 175 ? -15.418 14.470 -12.356 1.00 36.09 175 SER A O 1
ATOM 1457 N N . SER A 1 176 ? -13.318 15.206 -11.908 1.00 38.78 176 SER A N 1
ATOM 1458 C CA . SER A 1 176 ? -13.495 16.629 -11.619 1.00 38.78 176 SER A CA 1
ATOM 1459 C C . SER A 1 176 ? -14.755 17.270 -12.216 1.00 38.78 176 SER A C 1
ATOM 1461 O O . SER A 1 176 ? -14.791 17.592 -13.405 1.00 38.78 176 SER A O 1
ATOM 1463 N N . LEU A 1 177 ? -15.743 17.553 -11.369 1.00 38.59 177 LEU A N 1
ATOM 1464 C CA . LEU A 1 177 ? -16.697 18.624 -11.636 1.00 38.59 177 LEU A CA 1
ATOM 1465 C C . LEU A 1 177 ? -16.056 19.927 -11.153 1.00 38.59 177 LEU A C 1
ATOM 1467 O O . LEU A 1 177 ? -16.235 20.334 -10.010 1.00 38.59 177 LEU A O 1
ATOM 1471 N N . ILE A 1 178 ? -15.268 20.557 -12.024 1.00 42.69 178 ILE A N 1
ATOM 1472 C CA . ILE A 1 178 ? -15.070 22.002 -11.927 1.00 42.69 178 ILE A CA 1
ATOM 1473 C C . ILE A 1 178 ? -16.385 22.594 -12.429 1.00 42.69 178 ILE A C 1
ATOM 1475 O O . ILE A 1 178 ? -16.705 22.439 -13.607 1.00 42.69 178 ILE A O 1
ATOM 1479 N N . LEU A 1 179 ? -17.175 23.180 -11.530 1.00 39.44 179 LEU A N 1
ATOM 1480 C CA . LEU A 1 179 ? -18.338 23.974 -11.908 1.00 39.44 179 LEU A CA 1
ATOM 1481 C C . LEU A 1 179 ? -18.014 25.456 -11.724 1.00 39.44 179 LEU A C 1
ATOM 1483 O O . LEU A 1 179 ? -17.426 25.860 -10.722 1.00 39.44 179 LEU A O 1
ATOM 1487 N N . ASP A 1 180 ? -18.394 26.217 -12.741 1.00 36.56 180 ASP A N 1
ATOM 1488 C CA . ASP A 1 180 ? -18.137 27.634 -12.941 1.00 36.56 180 ASP A CA 1
ATOM 1489 C C . ASP A 1 180 ? -18.583 28.548 -11.787 1.00 36.56 180 ASP A C 1
ATOM 1491 O O . ASP A 1 180 ? -19.581 28.298 -11.114 1.00 36.56 180 ASP A O 1
ATOM 1495 N N . ASN A 1 181 ? -17.841 29.654 -11.643 1.00 40.06 181 ASN A N 1
ATOM 1496 C CA . ASN A 1 181 ? -18.158 30.935 -10.992 1.00 40.06 181 ASN A CA 1
ATOM 1497 C C . ASN A 1 181 ? -19.596 31.115 -10.445 1.00 40.06 181 ASN A C 1
ATOM 1499 O O . ASN A 1 181 ? -20.403 31.868 -10.992 1.00 40.06 181 ASN A O 1
ATOM 1503 N N . ILE A 1 182 ? -19.868 30.529 -9.280 1.00 44.34 182 ILE A N 1
ATOM 1504 C CA . ILE A 1 182 ? -20.898 30.980 -8.337 1.00 44.34 182 ILE A CA 1
ATOM 1505 C C . ILE A 1 182 ? -20.157 31.308 -7.040 1.00 44.34 182 ILE A C 1
ATOM 1507 O O . ILE A 1 182 ? -19.240 30.582 -6.666 1.00 44.34 182 ILE A O 1
ATOM 1511 N N . SER A 1 183 ? -20.519 32.402 -6.362 1.00 58.75 183 SER A N 1
ATOM 1512 C CA . SER A 1 183 ? -19.973 32.747 -5.044 1.00 58.75 183 SER A CA 1
ATOM 1513 C C . SER A 1 183 ? -20.107 31.547 -4.102 1.00 58.75 183 SER A C 1
ATOM 1515 O O . SER A 1 183 ? -21.212 31.200 -3.682 1.00 58.75 183 SER A O 1
ATOM 1517 N N . GLU A 1 184 ? -18.997 30.872 -3.841 1.00 78.44 184 GLU A N 1
ATOM 1518 C CA . GLU A 1 184 ? -18.998 29.569 -3.194 1.00 78.44 184 GLU A CA 1
ATOM 1519 C C . GLU A 1 184 ? -19.410 29.704 -1.718 1.00 78.44 184 GLU A C 1
ATOM 1521 O O . GLU A 1 184 ? -18.799 30.457 -0.958 1.00 78.44 184 GLU A O 1
ATOM 1526 N N . GLU A 1 185 ? -20.479 29.009 -1.306 1.00 86.94 185 GLU A N 1
ATOM 1527 C CA . GLU A 1 185 ? -20.976 29.051 0.077 1.00 86.94 185 GLU A CA 1
ATOM 1528 C C . GLU A 1 185 ? -19.904 28.491 1.026 1.00 86.94 185 GLU A C 1
ATOM 1530 O O . GLU A 1 185 ? -19.596 27.292 1.007 1.00 86.94 185 GLU A O 1
ATOM 1535 N N . LYS A 1 186 ? -19.340 29.371 1.861 1.00 92.31 186 LYS A N 1
ATOM 1536 C CA . LYS A 1 186 ? -18.371 29.015 2.898 1.00 92.31 186 LYS A CA 1
ATOM 1537 C C . LYS A 1 186 ? -19.092 28.521 4.150 1.00 92.31 186 LYS A C 1
ATOM 1539 O O . LYS A 1 186 ? -19.910 29.236 4.730 1.00 92.31 186 LYS A O 1
ATOM 1544 N N . ILE A 1 187 ? -18.724 27.327 4.594 1.00 93.56 187 ILE A N 1
ATOM 1545 C CA . ILE A 1 187 ? -19.291 26.632 5.749 1.00 93.56 187 ILE A CA 1
ATOM 1546 C C . ILE A 1 187 ? -18.232 26.523 6.843 1.00 93.56 187 ILE A C 1
ATOM 1548 O O . ILE A 1 187 ? -17.062 26.249 6.566 1.00 93.56 187 ILE A O 1
ATOM 1552 N N . ILE A 1 188 ? -18.657 26.697 8.094 1.00 95.62 188 ILE A N 1
ATOM 1553 C CA . ILE A 1 188 ? -17.827 26.473 9.276 1.00 95.62 188 ILE A CA 1
ATOM 1554 C C . ILE A 1 188 ? -18.367 25.250 10.019 1.00 95.62 188 ILE A C 1
ATOM 1556 O O . ILE A 1 188 ? -19.496 25.254 10.499 1.00 95.62 188 ILE A O 1
ATOM 1560 N N . LEU A 1 189 ? -17.564 24.198 10.141 1.00 96.31 189 LEU A N 1
ATOM 1561 C CA . LEU A 1 189 ? -17.875 23.015 10.942 1.00 96.31 189 LEU A CA 1
ATOM 1562 C C . LEU A 1 189 ? -17.152 23.144 12.285 1.00 96.31 189 LEU A C 1
ATOM 1564 O O . LEU A 1 189 ? -15.928 23.051 12.354 1.00 96.31 189 LEU A O 1
ATOM 1568 N N . ASN A 1 190 ? -17.895 23.401 13.354 1.00 95.12 190 ASN A N 1
ATOM 1569 C CA . ASN A 1 190 ? -17.369 23.460 14.710 1.00 95.12 190 ASN A CA 1
ATOM 1570 C C . ASN A 1 190 ? -17.471 22.073 15.351 1.00 95.12 190 ASN A C 1
ATOM 1572 O O . ASN A 1 190 ? -18.537 21.665 15.802 1.00 95.12 190 ASN A O 1
ATOM 1576 N N . VAL A 1 191 ? -16.360 21.344 15.372 1.00 94.94 191 VAL A N 1
ATOM 1577 C CA . VAL A 1 191 ? -16.289 19.967 15.858 1.00 94.94 191 VAL A CA 1
ATOM 1578 C C . VAL A 1 191 ? -15.572 19.949 17.198 1.00 94.94 191 VAL A C 1
ATOM 1580 O O . VAL A 1 191 ? -14.399 20.315 17.267 1.00 94.94 191 VAL A O 1
ATOM 1583 N N . GLY A 1 192 ? -16.268 19.581 18.275 1.00 88.75 192 GLY A N 1
ATOM 1584 C CA . GLY A 1 192 ? -15.702 19.524 19.628 1.00 88.75 192 GLY A CA 1
ATOM 1585 C C . GLY A 1 192 ? -15.061 20.843 20.090 1.00 88.75 192 GLY A C 1
ATOM 1586 O O . GLY A 1 192 ? -14.098 20.824 20.853 1.00 88.75 192 GLY A O 1
ATOM 1587 N N . GLY A 1 193 ? -15.533 21.985 19.569 1.00 87.44 193 GLY A N 1
ATOM 1588 C CA . GLY A 1 193 ? -14.986 23.322 19.831 1.00 87.44 193 GLY A CA 1
ATOM 1589 C C . GLY A 1 193 ? -13.933 23.813 18.826 1.00 87.44 193 GLY A C 1
ATOM 1590 O O . GLY A 1 193 ? -13.584 24.995 18.847 1.00 87.44 193 GLY A O 1
ATOM 1591 N N . LYS A 1 194 ? -13.426 22.955 17.930 1.00 92.81 194 LYS A N 1
ATOM 1592 C CA . LYS A 1 194 ? -12.461 23.328 16.882 1.00 92.81 194 LYS A CA 1
ATOM 1593 C C . LYS A 1 194 ? -13.186 23.620 15.571 1.00 92.81 194 LYS A C 1
ATO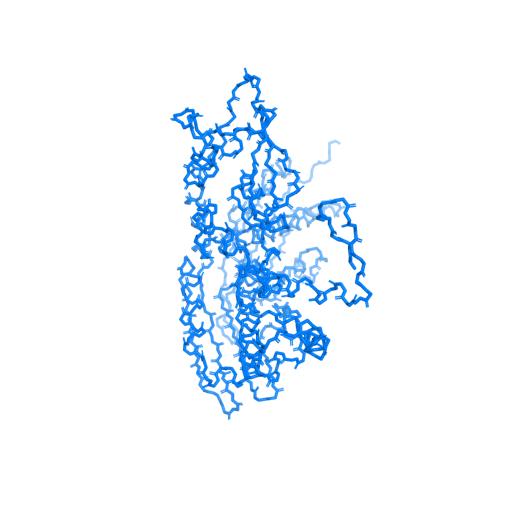M 1595 O O . LYS A 1 194 ? -13.960 22.798 15.088 1.00 92.81 194 LYS A O 1
ATOM 1600 N N . LYS A 1 195 ? -12.904 24.775 14.969 1.00 95.25 195 LYS A N 1
ATOM 1601 C CA . LYS A 1 195 ? -13.551 25.218 13.727 1.00 95.25 195 LYS A CA 1
ATOM 1602 C C . LYS A 1 195 ? -12.768 24.769 12.494 1.00 95.25 195 LYS A C 1
ATOM 1604 O O . LYS A 1 195 ? -11.570 25.023 12.395 1.00 95.25 195 LYS A O 1
ATOM 1609 N N . TYR A 1 196 ? -13.471 24.145 11.556 1.00 95.75 196 TYR A N 1
ATOM 1610 C CA . TYR A 1 196 ? -12.991 23.757 10.236 1.00 95.75 196 TYR A CA 1
ATOM 1611 C C . TYR A 1 196 ? -13.751 24.552 9.182 1.00 95.75 196 TYR A C 1
ATOM 1613 O O . TYR A 1 196 ? -14.974 24.473 9.105 1.00 95.75 196 TYR A O 1
ATOM 1621 N N . GLU A 1 197 ? -13.035 25.328 8.378 1.00 94.12 197 GLU A N 1
ATOM 1622 C CA . GLU A 1 197 ? -13.635 26.106 7.297 1.00 94.12 197 GLU A CA 1
ATOM 1623 C C . GLU A 1 197 ? -13.520 25.350 5.975 1.00 94.12 197 GLU A C 1
ATOM 1625 O O . GLU A 1 197 ? -12.456 24.833 5.630 1.00 94.12 197 GLU A O 1
ATOM 1630 N N . THR A 1 198 ? -14.614 25.282 5.223 1.00 93.50 198 THR A N 1
ATOM 1631 C CA . THR A 1 198 ? -14.640 24.621 3.918 1.00 93.50 198 THR A CA 1
ATOM 1632 C C . THR A 1 198 ? -15.722 25.209 3.018 1.00 93.50 198 THR A C 1
ATOM 1634 O O . THR A 1 198 ? -16.438 26.134 3.402 1.00 93.50 198 THR A O 1
ATOM 1637 N N . PHE A 1 199 ? -15.841 24.666 1.813 1.00 92.88 199 PHE A N 1
ATOM 1638 C CA . PHE A 1 199 ? -16.853 25.035 0.844 1.00 92.88 199 PHE A CA 1
ATOM 1639 C C . PHE A 1 199 ? -17.922 23.959 0.729 1.00 92.88 199 PHE A C 1
ATOM 1641 O O . PHE A 1 199 ? -17.655 22.760 0.842 1.00 92.88 199 PHE A O 1
ATOM 1648 N N . ARG A 1 200 ? -19.149 24.388 0.441 1.00 91.44 200 ARG A N 1
ATOM 1649 C CA . ARG A 1 200 ? -20.270 23.478 0.193 1.00 91.44 200 ARG A CA 1
ATOM 1650 C C . ARG A 1 200 ? -19.985 22.463 -0.918 1.00 91.44 200 ARG A C 1
ATOM 1652 O O . ARG A 1 200 ? -20.399 21.308 -0.806 1.00 91.44 200 ARG A O 1
ATOM 1659 N N . SER A 1 201 ? -19.286 22.875 -1.971 1.00 89.06 201 SER A N 1
ATOM 1660 C CA . SER A 1 201 ? -18.914 22.014 -3.102 1.00 89.06 201 SER A CA 1
ATOM 1661 C C . SER A 1 201 ? -18.102 20.791 -2.647 1.00 89.06 201 SER A C 1
ATOM 1663 O O . SER A 1 201 ? -18.419 19.667 -3.023 1.00 89.06 201 SER A O 1
ATOM 1665 N N . ILE A 1 202 ? -17.130 20.994 -1.753 1.00 91.56 202 ILE A N 1
ATOM 1666 C CA . ILE A 1 202 ? -16.249 19.958 -1.206 1.00 91.56 202 ILE A CA 1
ATOM 1667 C C . ILE A 1 202 ? -17.053 18.911 -0.435 1.00 91.56 202 ILE A C 1
ATOM 1669 O O . ILE A 1 202 ? -16.845 17.712 -0.600 1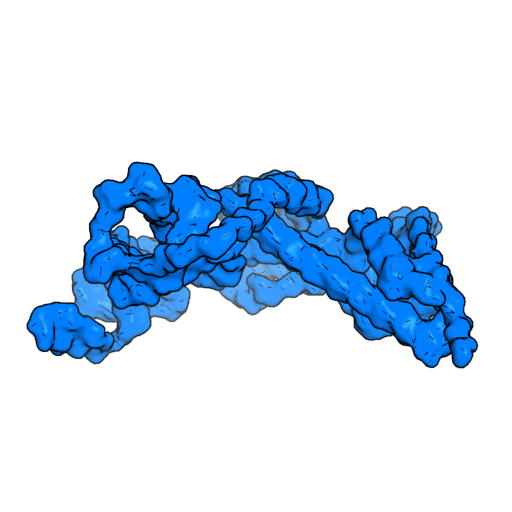.00 91.56 202 ILE A O 1
ATOM 1673 N N . LEU A 1 203 ? -18.023 19.346 0.372 1.00 93.06 203 LEU A N 1
ATOM 1674 C CA . LEU A 1 203 ? -18.882 18.424 1.118 1.00 93.06 203 LEU A CA 1
ATOM 1675 C C . LEU A 1 203 ? -19.826 17.661 0.179 1.00 93.06 203 LEU A C 1
ATOM 1677 O O . LEU A 1 203 ? -19.948 16.439 0.260 1.00 93.06 203 LEU A O 1
ATOM 1681 N N . THR A 1 204 ? -20.467 18.373 -0.748 1.00 91.38 204 THR A N 1
ATOM 1682 C CA . THR A 1 204 ? -21.457 17.801 -1.677 1.00 91.38 204 THR A CA 1
ATOM 1683 C C . THR A 1 204 ? -20.854 16.923 -2.773 1.00 91.38 204 THR A C 1
ATOM 1685 O O . THR A 1 204 ? -21.572 16.083 -3.318 1.00 91.38 204 THR A O 1
ATOM 1688 N N . ALA A 1 205 ? -19.545 17.030 -3.033 1.00 88.38 205 ALA A N 1
ATOM 1689 C CA . ALA A 1 205 ? -18.797 16.126 -3.908 1.00 88.38 205 ALA A CA 1
ATOM 1690 C C . ALA A 1 205 ? -18.839 14.660 -3.436 1.00 88.38 205 ALA A C 1
ATOM 1692 O O . ALA A 1 205 ? -18.657 13.750 -4.244 1.00 88.38 205 ALA A O 1
ATOM 1693 N N . GLN A 1 206 ? -19.135 14.418 -2.153 1.00 89.25 206 GLN A N 1
ATOM 1694 C CA . GLN A 1 206 ? -19.329 13.085 -1.579 1.00 89.25 206 GLN A CA 1
ATOM 1695 C C . GLN A 1 206 ? -20.804 12.869 -1.187 1.00 89.25 206 GLN A C 1
ATOM 1697 O O . GLN A 1 206 ? -21.139 12.790 -0.010 1.00 89.25 206 GLN A O 1
ATOM 1702 N N . PRO A 1 207 ? -21.742 12.738 -2.146 1.00 90.06 207 PRO A N 1
ATOM 1703 C CA . PRO A 1 207 ? -23.185 12.822 -1.884 1.00 90.06 207 PRO A CA 1
ATOM 1704 C C . PRO A 1 207 ? -23.776 11.656 -1.074 1.00 90.06 207 PRO A C 1
ATOM 1706 O O . PRO A 1 207 ? -24.968 11.684 -0.770 1.00 90.06 207 PRO A O 1
ATOM 1709 N N . LYS A 1 208 ? -22.982 10.619 -0.783 1.00 89.75 208 LYS A N 1
ATOM 1710 C CA . LYS A 1 208 ? -23.392 9.416 -0.038 1.00 89.75 208 LYS A CA 1
ATOM 1711 C C . LYS A 1 208 ? -23.065 9.481 1.457 1.00 89.75 208 LYS A C 1
ATOM 1713 O O . LYS A 1 208 ? -23.398 8.544 2.169 1.00 89.75 208 LYS A O 1
ATOM 1718 N N . THR A 1 209 ? -22.404 10.540 1.912 1.00 93.56 209 THR A N 1
ATOM 1719 C CA . THR A 1 209 ? -21.976 10.703 3.304 1.00 93.56 209 THR A CA 1
ATOM 1720 C C . THR A 1 209 ? -22.891 11.665 4.058 1.00 93.56 209 THR A C 1
ATOM 1722 O O . THR A 1 209 ? -23.645 12.421 3.444 1.00 93.56 209 THR A O 1
ATOM 1725 N N . LEU A 1 210 ? -22.804 11.690 5.391 1.00 94.69 210 LEU A N 1
ATOM 1726 C CA . LEU A 1 210 ? -23.638 12.547 6.240 1.00 94.69 210 LEU A CA 1
ATOM 1727 C C . LEU A 1 210 ? -23.550 14.026 5.830 1.00 94.69 210 LEU A C 1
ATOM 1729 O O . LEU A 1 210 ? -24.581 14.648 5.578 1.00 94.69 210 LEU A O 1
ATOM 1733 N N . LEU A 1 211 ? -22.338 14.592 5.723 1.00 95.06 211 LEU A N 1
ATOM 1734 C CA . LEU A 1 211 ? -22.181 16.007 5.363 1.00 95.06 211 LEU A CA 1
ATOM 1735 C C . LEU A 1 211 ? -22.554 16.248 3.896 1.00 95.06 211 LEU A C 1
ATOM 1737 O O . LEU A 1 211 ? -23.201 17.246 3.588 1.00 95.06 211 LEU A O 1
ATOM 1741 N N . GLY A 1 212 ? -22.222 15.323 2.993 1.00 92.94 212 GLY A N 1
ATOM 1742 C CA . GLY A 1 212 ? -22.594 15.461 1.588 1.00 92.94 212 GLY A CA 1
ATOM 1743 C C . GLY A 1 212 ? -24.104 15.456 1.372 1.00 92.94 212 GLY A C 1
ATOM 1744 O O . GLY A 1 212 ? -24.605 16.229 0.560 1.00 92.94 212 GLY A O 1
ATOM 1745 N N . VAL A 1 213 ? -24.847 14.658 2.141 1.00 92.69 213 VAL A N 1
ATOM 1746 C CA . VAL A 1 213 ? -26.313 14.690 2.167 1.00 92.69 213 VAL A CA 1
ATOM 1747 C C . VAL A 1 213 ? -26.804 15.977 2.829 1.00 92.69 213 VAL A C 1
ATOM 1749 O O . VAL A 1 213 ? -27.605 16.690 2.227 1.00 92.69 213 VAL A O 1
ATOM 1752 N N . MET A 1 214 ? -26.320 16.317 4.027 1.00 92.81 214 MET A N 1
ATOM 1753 C CA . MET A 1 214 ? -26.759 17.493 4.796 1.00 92.81 214 MET A CA 1
ATOM 1754 C C . MET A 1 214 ? -26.649 18.803 3.999 1.00 92.81 214 MET A C 1
ATOM 1756 O O . MET A 1 214 ? -27.543 19.648 4.061 1.00 92.81 214 MET A O 1
ATOM 1760 N N . PHE A 1 215 ? -25.585 18.956 3.207 1.00 92.62 215 PHE A N 1
ATOM 1761 C CA . PHE A 1 215 ? -25.309 20.169 2.439 1.00 92.62 215 PHE A CA 1
ATOM 1762 C C . PHE A 1 215 ? -25.804 20.132 0.982 1.00 92.62 215 PHE A C 1
ATOM 1764 O O . PHE A 1 215 ? -25.500 21.033 0.204 1.00 92.62 215 PHE A O 1
ATOM 1771 N N . GLN A 1 216 ? -26.622 19.158 0.577 1.00 89.19 216 GLN A N 1
ATOM 1772 C CA . GLN A 1 216 ? -27.343 19.237 -0.705 1.00 89.19 216 GLN A CA 1
ATOM 1773 C C . GLN A 1 216 ? -28.449 20.304 -0.668 1.00 89.19 216 GLN A C 1
ATOM 1775 O O . GLN A 1 216 ? -29.000 20.601 0.391 1.00 89.19 216 GLN A O 1
ATOM 1780 N N . ASP A 1 217 ? -28.805 20.874 -1.827 1.00 86.94 217 ASP A N 1
ATOM 1781 C CA . ASP A 1 217 ? -29.830 21.938 -1.908 1.00 86.94 217 ASP A CA 1
ATOM 1782 C C . ASP A 1 217 ? -31.206 21.455 -1.442 1.00 86.94 217 ASP A C 1
ATOM 1784 O O . ASP A 1 217 ? -31.916 22.152 -0.722 1.00 86.94 217 ASP A O 1
ATOM 1788 N N . ARG A 1 218 ? -31.548 20.202 -1.766 1.00 86.06 218 ARG A N 1
ATOM 1789 C CA . ARG A 1 218 ? -32.796 19.557 -1.322 1.00 86.06 218 ARG A CA 1
ATOM 1790 C C . ARG A 1 218 ? -32.936 19.444 0.202 1.00 86.06 218 ARG A C 1
ATOM 1792 O O . ARG A 1 218 ? -34.035 19.207 0.684 1.00 86.06 218 ARG A O 1
ATOM 1799 N N . ASN A 1 219 ? -31.839 19.616 0.939 1.00 88.88 219 ASN A N 1
ATOM 1800 C CA . ASN A 1 219 ? -31.748 19.393 2.379 1.00 88.88 219 ASN A CA 1
ATOM 1801 C C . ASN A 1 219 ? -31.529 20.687 3.178 1.00 88.88 219 ASN A C 1
ATOM 1803 O O . ASN A 1 219 ? -31.211 20.632 4.364 1.00 88.88 219 ASN A O 1
ATOM 1807 N N . ASN A 1 220 ? -31.745 21.856 2.563 1.00 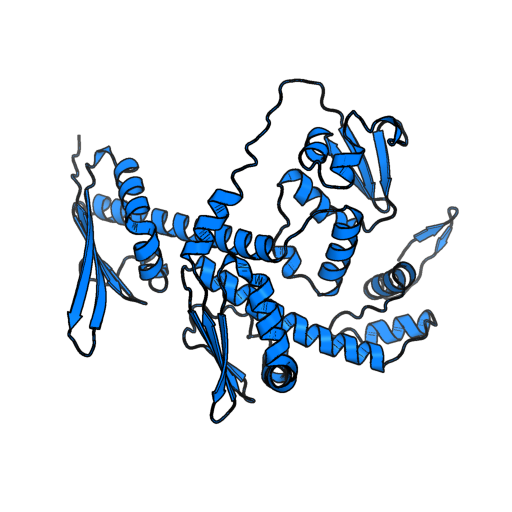83.38 220 ASN A N 1
ATOM 1808 C CA . ASN A 1 220 ? -31.599 23.160 3.223 1.00 83.38 220 ASN A CA 1
ATOM 1809 C C . ASN A 1 220 ? -32.407 23.281 4.527 1.00 83.38 220 ASN A C 1
ATOM 1811 O O . ASN A 1 220 ? -31.957 23.935 5.460 1.00 83.38 220 ASN A O 1
ATOM 1815 N N . CYS A 1 221 ? -33.564 22.620 4.627 1.00 80.31 221 CYS A N 1
ATOM 1816 C CA . CYS A 1 221 ? -34.404 22.629 5.829 1.00 80.31 221 CYS A CA 1
ATOM 1817 C C . CYS A 1 221 ? -33.785 21.917 7.047 1.00 80.31 221 CYS A C 1
ATOM 1819 O O . CYS A 1 221 ? -34.208 22.182 8.168 1.00 80.31 221 CYS A O 1
ATOM 1821 N N . MET A 1 222 ? -32.792 21.043 6.846 1.00 77.81 222 MET A N 1
ATOM 1822 C CA . MET A 1 222 ? -32.072 20.349 7.925 1.00 77.81 222 MET A CA 1
ATOM 1823 C C . MET A 1 222 ? -30.863 21.143 8.435 1.00 77.81 222 MET A C 1
ATOM 1825 O O . MET A 1 222 ? -30.182 20.725 9.372 1.00 77.81 222 MET A O 1
ATOM 1829 N N . ARG A 1 223 ? -30.555 22.279 7.799 1.00 82.88 223 ARG A N 1
ATOM 1830 C CA . ARG A 1 223 ? -29.438 23.135 8.180 1.00 82.88 223 ARG A CA 1
ATOM 1831 C C . ARG A 1 223 ? -29.882 24.060 9.309 1.00 82.88 223 ARG A C 1
ATOM 1833 O O . ARG A 1 223 ? -30.749 24.910 9.126 1.00 82.88 223 ARG A O 1
ATOM 1840 N N . HIS A 1 224 ? -29.246 23.922 10.467 1.00 83.75 224 HIS A N 1
ATOM 1841 C CA . HIS A 1 224 ? -29.450 24.803 11.618 1.00 83.75 224 HIS A CA 1
ATOM 1842 C C . HIS A 1 224 ? -28.140 25.522 11.962 1.00 83.75 224 HIS A C 1
ATOM 1844 O O . HIS A 1 224 ? -27.480 25.155 12.936 1.00 83.75 224 HIS A O 1
ATOM 1850 N N . PRO A 1 225 ? -27.712 26.497 11.136 1.00 86.06 225 PRO A N 1
ATOM 1851 C CA . PRO A 1 225 ? -26.470 27.199 11.381 1.00 86.06 225 PRO A CA 1
ATOM 1852 C C . PRO A 1 225 ? -26.591 28.134 12.586 1.00 86.06 225 PRO A C 1
ATOM 1854 O O . PRO A 1 225 ? -27.530 28.920 12.716 1.00 86.06 225 PRO A O 1
ATOM 1857 N N . VAL A 1 226 ? -25.570 28.114 13.425 1.00 82.50 226 VAL A N 1
ATOM 1858 C CA . VAL A 1 226 ? -25.230 29.187 14.349 1.00 82.50 226 VAL A CA 1
ATOM 1859 C C . VAL A 1 226 ? -24.562 30.302 13.538 1.00 82.50 226 VAL A C 1
ATOM 1861 O O . VAL A 1 226 ? -23.790 30.038 12.619 1.00 82.50 226 VAL A O 1
ATOM 1864 N N . ASN A 1 227 ? -24.871 31.566 13.836 1.00 82.75 227 ASN A N 1
ATOM 1865 C CA . ASN A 1 227 ? -24.258 32.736 13.184 1.00 82.75 227 ASN A CA 1
ATOM 1866 C C . ASN A 1 227 ? -24.333 32.744 11.638 1.00 82.75 227 ASN A C 1
ATOM 1868 O O . ASN A 1 227 ? -23.506 33.366 10.979 1.00 82.75 227 ASN A O 1
ATOM 1872 N N . GLY A 1 228 ? -25.321 32.061 11.052 1.00 81.56 228 GLY A N 1
ATOM 1873 C CA . GLY A 1 228 ? -25.588 32.064 9.611 1.00 81.56 228 GLY A CA 1
ATOM 1874 C C . GLY A 1 228 ? -24.807 31.039 8.780 1.00 81.56 228 GLY A C 1
ATOM 1875 O O . GLY A 1 228 ? -25.284 30.685 7.706 1.00 81.56 228 GLY A O 1
ATOM 1876 N N . ASN A 1 229 ? -23.675 30.505 9.256 1.00 89.88 229 ASN A N 1
ATOM 1877 C CA . ASN A 1 229 ? -22.899 29.497 8.512 1.00 89.88 229 ASN A CA 1
ATOM 1878 C C . ASN A 1 229 ? -22.101 28.487 9.366 1.00 89.88 229 ASN A C 1
ATOM 1880 O O . ASN A 1 229 ? -21.321 27.710 8.805 1.00 89.88 229 ASN A O 1
ATOM 1884 N N . GLU A 1 230 ? -22.270 28.478 10.693 1.00 93.38 230 GLU A N 1
ATOM 1885 C CA . GLU A 1 230 ? -21.534 27.599 11.610 1.00 93.38 230 GLU A CA 1
ATOM 1886 C C . GLU A 1 230 ? -22.385 26.415 12.087 1.00 93.38 230 GLU A C 1
ATOM 1888 O O . GLU A 1 230 ? -23.486 26.594 12.587 1.00 93.38 230 GLU A O 1
ATOM 1893 N N . TYR A 1 231 ? -21.870 25.192 11.982 1.00 94.19 231 TYR A N 1
ATOM 1894 C CA . TYR A 1 231 ? -22.579 23.962 12.339 1.00 94.19 231 TYR A CA 1
ATOM 1895 C C . TYR A 1 231 ? -21.805 23.214 13.417 1.00 94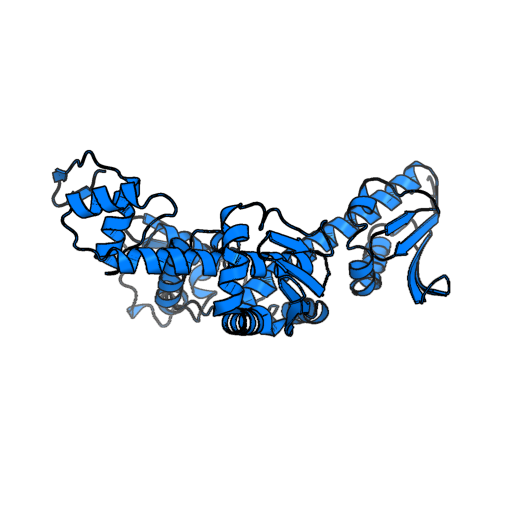.19 231 TYR A C 1
ATOM 1897 O O . TYR A 1 231 ? -20.635 22.888 13.221 1.00 94.19 231 TYR A O 1
ATOM 1905 N N . PHE A 1 232 ? -22.449 22.956 14.556 1.00 92.25 232 PHE A N 1
ATOM 1906 C CA . PHE A 1 232 ? -21.805 22.331 15.707 1.00 92.25 232 PHE A CA 1
ATOM 1907 C C . PHE A 1 232 ? -21.966 20.806 15.713 1.00 92.25 232 PHE A C 1
ATOM 1909 O O . PHE A 1 232 ? -23.070 20.291 15.544 1.00 92.25 232 PHE A O 1
ATOM 1916 N N . PHE A 1 233 ? -20.866 20.102 15.975 1.00 92.19 233 PHE A N 1
ATOM 1917 C CA . PHE A 1 233 ? -20.794 18.653 16.131 1.00 92.19 233 PHE A CA 1
ATOM 1918 C C . PHE A 1 233 ? -20.048 18.320 17.425 1.00 92.19 233 PHE A C 1
ATOM 1920 O O . PHE A 1 233 ? -18.867 18.639 17.569 1.00 92.19 233 PHE A O 1
ATOM 1927 N N . ASP A 1 234 ? -20.706 17.627 18.353 1.00 90.94 234 ASP A N 1
ATOM 1928 C CA . ASP A 1 234 ? -20.087 17.161 19.600 1.00 90.94 234 ASP A CA 1
ATOM 1929 C C . ASP A 1 234 ? -19.283 15.869 19.370 1.00 90.94 234 ASP A C 1
ATOM 1931 O O . ASP A 1 234 ? -19.657 14.782 19.809 1.00 90.94 234 ASP A O 1
ATOM 1935 N N . ARG A 1 235 ? -18.227 15.973 18.554 1.00 91.38 235 ARG A N 1
ATOM 1936 C CA . ARG A 1 235 ? -17.403 14.851 18.075 1.00 91.38 235 ARG A CA 1
ATOM 1937 C C . ARG A 1 235 ? -15.910 15.108 18.289 1.00 91.38 235 ARG A C 1
ATOM 1939 O O . ARG A 1 235 ? -15.497 16.220 18.627 1.00 91.38 235 ARG A O 1
ATOM 1946 N N . ASN A 1 236 ? -15.084 14.082 18.074 1.00 87.81 236 ASN A N 1
ATOM 1947 C CA . ASN A 1 236 ? -13.635 14.186 18.238 1.00 87.81 236 ASN A CA 1
ATOM 1948 C C . ASN A 1 236 ? -13.002 15.043 17.126 1.00 87.81 236 ASN A C 1
ATOM 1950 O O . ASN A 1 236 ? -12.883 14.633 15.970 1.00 87.81 236 ASN A O 1
ATOM 1954 N N . SER A 1 237 ? -12.553 16.239 17.500 1.00 89.31 237 SER A N 1
ATOM 1955 C CA . SER A 1 237 ? -12.019 17.219 16.560 1.00 89.31 237 SER A CA 1
ATOM 1956 C C . SER A 1 237 ? -10.671 16.838 15.952 1.00 89.31 237 SER A C 1
ATOM 1958 O O . SER A 1 237 ? -10.380 17.273 14.842 1.00 89.31 237 SER A O 1
ATOM 1960 N N . GLU A 1 238 ? -9.852 16.037 16.633 1.00 86.69 238 GLU A N 1
ATOM 1961 C CA . GLU A 1 238 ? -8.547 15.600 16.126 1.00 86.69 238 GLU A CA 1
ATOM 1962 C C . GLU A 1 238 ? -8.725 14.577 15.006 1.00 86.69 238 GLU A C 1
ATOM 1964 O O . GLU A 1 238 ? -8.126 14.711 13.941 1.00 86.69 238 GLU A O 1
ATOM 1969 N N . ILE A 1 239 ? -9.623 13.612 15.212 1.00 87.44 239 ILE A N 1
ATOM 1970 C CA . ILE A 1 239 ? -9.964 12.593 14.215 1.00 87.44 239 ILE A CA 1
ATOM 1971 C C . ILE A 1 239 ? -10.704 13.211 13.025 1.00 87.44 239 ILE A C 1
ATOM 1973 O O . ILE A 1 239 ? -10.484 12.813 11.880 1.00 87.44 239 ILE A O 1
ATOM 1977 N N . PHE A 1 240 ? -11.523 14.237 13.270 1.00 92.31 240 PHE A N 1
ATOM 1978 C CA . PHE A 1 240 ? -12.248 14.942 12.216 1.00 92.31 240 PHE A CA 1
ATOM 1979 C C . PHE A 1 240 ? -11.339 15.564 11.144 1.00 92.31 240 PHE A C 1
ATOM 1981 O O . PHE A 1 240 ? -11.764 15.713 10.001 1.00 92.31 240 PHE A O 1
ATOM 1988 N N . ALA A 1 241 ? -10.077 15.877 11.455 1.00 89.81 241 ALA A N 1
ATOM 1989 C CA . ALA A 1 241 ? -9.134 16.353 10.442 1.00 89.81 241 ALA A CA 1
ATOM 1990 C C . ALA A 1 241 ? -8.996 15.357 9.270 1.00 89.81 241 ALA A C 1
ATOM 1992 O O . ALA A 1 241 ? -8.988 15.766 8.112 1.00 89.81 241 ALA A O 1
ATOM 1993 N N . TYR A 1 242 ? -8.995 14.054 9.563 1.00 87.38 242 TYR A N 1
ATOM 1994 C CA . TYR A 1 242 ? -8.924 12.990 8.558 1.00 87.38 242 TYR A CA 1
ATOM 1995 C C . TYR A 1 242 ? -10.228 12.819 7.778 1.00 87.38 242 TYR A C 1
ATOM 1997 O O . TYR A 1 242 ? -10.215 12.554 6.577 1.00 87.38 242 TYR A O 1
ATOM 2005 N N . ILE A 1 243 ? -11.363 13.004 8.458 1.00 91.88 243 ILE A N 1
ATOM 2006 C CA . ILE A 1 243 ? -12.688 13.048 7.830 1.00 91.88 243 ILE A CA 1
ATOM 2007 C C . ILE A 1 243 ? -12.726 14.178 6.797 1.00 91.88 243 ILE A C 1
ATOM 2009 O O . ILE A 1 243 ? -13.168 13.976 5.669 1.00 91.88 243 ILE A O 1
ATOM 2013 N N . MET A 1 244 ? -12.219 15.359 7.156 1.00 91.88 244 MET A N 1
ATOM 2014 C CA . MET A 1 244 ? -12.175 16.518 6.268 1.00 91.88 244 MET A CA 1
ATOM 2015 C C . MET A 1 244 ? -11.260 16.287 5.056 1.00 91.88 244 MET A C 1
ATOM 2017 O O . MET A 1 244 ? -11.619 16.657 3.938 1.00 91.88 244 MET A O 1
ATOM 2021 N N . GLU A 1 245 ? -10.118 15.628 5.251 1.00 87.12 245 GLU A N 1
ATOM 2022 C CA . GLU A 1 245 ? -9.210 15.255 4.161 1.00 87.12 245 GLU A CA 1
ATOM 2023 C C . GLU A 1 245 ? -9.868 14.289 3.162 1.00 87.12 245 GLU A C 1
ATOM 2025 O O . GLU A 1 245 ? -9.683 14.439 1.951 1.00 87.12 245 GLU A O 1
ATOM 2030 N N . PHE A 1 246 ? -10.729 13.376 3.632 1.00 87.44 246 PHE A N 1
ATOM 2031 C CA . PHE A 1 246 ? -11.554 12.544 2.749 1.00 87.44 246 PHE A CA 1
ATOM 2032 C C . PHE A 1 246 ? -12.499 13.373 1.874 1.00 87.44 246 PHE A C 1
ATOM 2034 O O . PHE A 1 246 ? -12.591 13.108 0.679 1.00 87.44 246 PHE A O 1
ATOM 2041 N N . TYR A 1 247 ? -13.171 14.397 2.405 1.00 88.19 247 TYR A N 1
ATOM 2042 C CA . TYR A 1 247 ? -14.023 15.253 1.567 1.00 88.19 247 TYR A CA 1
ATOM 2043 C C . TYR A 1 247 ? -13.217 16.038 0.527 1.00 88.19 247 TYR A C 1
ATOM 2045 O O . TYR A 1 247 ? -13.679 16.215 -0.597 1.00 88.19 247 TYR A O 1
ATOM 2053 N N . GLN A 1 248 ? -12.006 16.476 0.876 1.00 84.69 248 GLN A N 1
ATOM 2054 C CA . GLN A 1 248 ? -11.141 17.241 -0.027 1.00 84.69 248 GLN A CA 1
ATOM 2055 C C . GLN A 1 248 ? -10.522 16.384 -1.137 1.00 84.69 248 GLN A C 1
ATOM 2057 O O . GLN A 1 248 ? -10.397 16.841 -2.271 1.00 84.69 248 GLN A O 1
ATOM 2062 N N . THR A 1 249 ? -10.111 15.156 -0.818 1.00 79.94 249 THR A N 1
ATOM 2063 C CA . THR A 1 249 ? -9.300 14.314 -1.717 1.00 79.94 249 THR A CA 1
ATOM 2064 C C . THR A 1 249 ? -10.047 13.101 -2.270 1.00 79.94 249 THR A C 1
ATOM 2066 O O . THR A 1 249 ? -9.582 12.466 -3.216 1.00 79.94 249 THR A O 1
ATOM 2069 N N . GLY A 1 250 ? -11.182 12.742 -1.667 1.00 78.75 250 GLY A N 1
ATOM 2070 C CA . GLY A 1 250 ? -11.873 11.470 -1.878 1.00 78.75 250 GLY A CA 1
ATOM 2071 C C . GLY A 1 250 ? -11.172 10.264 -1.241 1.00 78.75 250 GLY A C 1
ATOM 2072 O O . GLY A 1 250 ? -11.585 9.131 -1.487 1.00 78.75 250 GLY A O 1
ATOM 2073 N N . LYS A 1 251 ? -10.101 10.470 -0.458 1.00 75.06 251 LYS A N 1
ATOM 2074 C CA . LYS A 1 251 ? -9.236 9.404 0.071 1.00 75.06 251 LYS A CA 1
ATOM 2075 C C . LYS A 1 251 ? -8.973 9.561 1.563 1.00 75.06 251 LYS A C 1
ATOM 2077 O O . LYS A 1 251 ? -8.985 10.659 2.102 1.00 75.06 251 LYS A O 1
ATOM 2082 N N . ILE A 1 252 ? -8.691 8.439 2.223 1.00 74.06 252 ILE A N 1
ATOM 2083 C CA . ILE A 1 252 ? -8.267 8.423 3.627 1.00 74.06 252 ILE A CA 1
ATOM 2084 C C . ILE A 1 252 ? -6.759 8.202 3.678 1.00 74.06 252 ILE A C 1
ATOM 2086 O O . ILE A 1 252 ? -6.286 7.201 3.132 1.00 74.06 252 ILE A O 1
ATOM 2090 N N . PRO A 1 253 ? -6.003 9.098 4.328 1.00 66.12 253 PRO A N 1
ATOM 2091 C CA . PRO A 1 253 ? -4.554 8.991 4.392 1.00 66.12 253 PRO A CA 1
ATOM 2092 C C . PRO A 1 253 ? -4.070 7.711 5.067 1.00 66.12 253 PRO A C 1
ATOM 2094 O O . PRO A 1 253 ? -4.543 7.315 6.132 1.00 66.12 253 PRO A O 1
ATOM 2097 N N . TRP A 1 254 ? -3.055 7.076 4.483 1.00 54.28 254 TRP A N 1
ATOM 2098 C CA . TRP A 1 254 ? -2.546 5.807 5.002 1.00 54.28 254 TRP A CA 1
ATOM 2099 C C . TRP A 1 254 ? -1.822 5.894 6.331 1.00 54.28 254 TRP A C 1
ATOM 2101 O O . TRP A 1 254 ? -1.878 4.946 7.111 1.00 54.28 254 TRP A O 1
ATOM 2111 N N . PHE A 1 255 ? -1.144 7.009 6.603 1.00 60.84 255 PHE A N 1
ATOM 2112 C CA . PHE A 1 255 ? -0.380 7.155 7.840 1.00 60.84 255 PHE A CA 1
ATOM 2113 C C . PHE A 1 255 ? -1.276 7.018 9.081 1.00 60.84 255 PHE A C 1
ATOM 2115 O O . PHE A 1 255 ? -0.792 6.671 10.154 1.00 60.84 255 PHE A O 1
ATOM 2122 N N . ILE A 1 256 ? -2.595 7.186 8.928 1.00 61.62 256 ILE A N 1
ATOM 2123 C CA . ILE A 1 256 ? -3.567 6.938 9.990 1.00 61.62 256 ILE A CA 1
ATOM 2124 C C . ILE A 1 256 ? -3.566 5.461 10.408 1.00 61.62 256 ILE A C 1
ATOM 2126 O O . ILE A 1 256 ? -3.731 5.158 11.583 1.00 61.62 256 ILE A O 1
ATOM 2130 N N . PHE A 1 257 ? -3.299 4.517 9.505 1.00 57.25 257 PHE A N 1
ATOM 2131 C CA . PHE A 1 257 ? -3.177 3.097 9.856 1.00 57.25 257 PHE A CA 1
ATOM 2132 C C . PHE A 1 257 ? -1.851 2.754 10.543 1.00 57.25 257 PHE A C 1
ATOM 2134 O O . PHE A 1 257 ? -1.724 1.654 11.072 1.00 57.25 257 PHE A O 1
ATOM 2141 N N . ASP A 1 258 ? -0.878 3.670 10.562 1.00 52.03 258 ASP A N 1
ATOM 2142 C CA . ASP A 1 258 ? 0.341 3.549 11.372 1.00 52.03 258 ASP A CA 1
ATOM 2143 C C . ASP A 1 258 ? 0.133 4.003 12.828 1.00 52.03 258 ASP A C 1
ATOM 2145 O O . ASP A 1 258 ? 0.990 3.843 13.696 1.00 52.03 258 ASP A O 1
ATOM 2149 N N . THR A 1 259 ? -1.024 4.590 13.125 1.00 58.12 259 THR A N 1
ATOM 2150 C CA . THR A 1 259 ? -1.319 5.082 14.467 1.00 58.12 259 THR A CA 1
ATOM 2151 C C . THR A 1 259 ? -1.698 3.946 15.418 1.00 58.12 259 THR A C 1
ATOM 2153 O O . THR A 1 259 ? -2.006 2.817 15.027 1.00 58.12 259 THR A O 1
ATOM 2156 N N . THR A 1 260 ? -1.656 4.227 16.722 1.00 58.22 260 THR A N 1
ATOM 2157 C CA . THR A 1 260 ? -2.065 3.247 17.737 1.00 58.22 260 THR A CA 1
ATOM 2158 C C . THR A 1 260 ? -3.505 2.769 17.494 1.00 58.22 260 THR A C 1
ATOM 2160 O O . THR A 1 260 ? -4.347 3.542 17.043 1.00 58.22 260 THR A O 1
ATOM 2163 N N . LYS A 1 261 ? -3.826 1.519 17.871 1.00 58.00 261 LYS A N 1
ATOM 2164 C CA . LYS A 1 261 ? -5.185 0.926 17.795 1.00 58.00 261 LYS A CA 1
ATOM 2165 C C . LYS A 1 261 ? -6.303 1.873 18.264 1.00 58.00 261 LYS A C 1
ATOM 2167 O O . LYS A 1 261 ? -7.412 1.832 17.744 1.00 58.00 261 LYS A O 1
ATOM 2172 N N . ILE A 1 262 ? -5.997 2.714 19.252 1.00 60.31 262 ILE A N 1
ATOM 2173 C CA . ILE A 1 262 ? -6.907 3.714 19.815 1.00 60.31 262 ILE A CA 1
ATOM 2174 C C . ILE A 1 262 ? -7.374 4.701 18.741 1.00 60.31 262 ILE A C 1
ATOM 2176 O O . ILE A 1 262 ? -8.574 4.859 18.556 1.00 60.31 262 ILE A O 1
ATOM 2180 N N . ILE A 1 263 ? -6.441 5.283 17.988 1.00 69.00 263 ILE A N 1
ATOM 2181 C CA . ILE A 1 263 ? -6.746 6.258 16.937 1.00 69.00 263 ILE A CA 1
ATOM 2182 C C . ILE A 1 263 ? -7.493 5.581 15.785 1.00 69.00 263 ILE A C 1
ATOM 2184 O O . ILE A 1 263 ? -8.454 6.145 15.276 1.00 69.00 263 ILE A O 1
ATOM 2188 N N . TYR A 1 264 ? -7.123 4.349 15.415 1.00 69.81 264 TYR A N 1
ATOM 2189 C CA . TYR A 1 264 ? -7.844 3.597 14.381 1.00 69.81 264 TYR A CA 1
ATOM 2190 C C . TYR A 1 264 ? -9.308 3.350 14.756 1.00 69.81 264 TYR A C 1
ATOM 2192 O O . TYR A 1 264 ? -10.196 3.576 13.944 1.00 69.81 264 TYR A O 1
ATOM 2200 N N . LYS A 1 265 ? -9.574 2.917 15.991 1.00 71.94 265 LYS A N 1
ATOM 2201 C CA . LYS A 1 265 ? -10.942 2.669 16.452 1.00 71.94 265 LYS A CA 1
ATOM 2202 C C . LYS A 1 265 ? -11.757 3.960 16.537 1.00 71.94 265 LYS A C 1
ATOM 2204 O O . LYS A 1 265 ? -12.908 3.975 16.124 1.00 71.94 265 LYS A O 1
ATOM 2209 N N . GLN A 1 266 ? -11.156 5.040 17.033 1.00 79.62 266 GLN A N 1
ATOM 2210 C CA . GLN A 1 266 ? -11.805 6.351 17.043 1.00 79.62 266 GLN A CA 1
ATOM 2211 C C . GLN A 1 266 ? -12.091 6.840 15.620 1.00 79.62 266 GLN A C 1
ATOM 2213 O O . GLN A 1 266 ? -13.159 7.382 15.364 1.00 79.62 266 GLN A O 1
ATOM 2218 N N . LEU A 1 267 ? -11.178 6.599 14.675 1.00 84.00 267 LEU A N 1
ATOM 2219 C CA . LEU A 1 267 ? -11.425 6.863 13.263 1.00 84.00 267 LEU A CA 1
ATOM 2220 C C . LEU A 1 267 ? -12.610 6.046 12.752 1.00 84.00 267 LEU A C 1
ATOM 2222 O O . LEU A 1 267 ? -13.493 6.635 12.153 1.00 84.00 267 LEU A O 1
ATOM 2226 N N . GLU A 1 268 ? -12.671 4.735 12.998 1.00 81.25 268 GLU A N 1
ATOM 2227 C CA . GLU A 1 268 ? -13.824 3.911 12.597 1.00 81.25 268 GLU A CA 1
ATOM 2228 C C . GLU A 1 268 ? -15.147 4.454 13.144 1.00 81.25 268 GLU A C 1
ATOM 2230 O O . GLU A 1 268 ? -16.105 4.586 12.390 1.00 81.25 268 GLU A O 1
ATOM 2235 N N . GLU A 1 269 ? -15.185 4.837 14.421 1.00 85.88 269 GLU A N 1
ATOM 2236 C CA . GLU A 1 269 ? -16.377 5.414 15.050 1.00 85.88 269 GLU A CA 1
ATOM 2237 C C . GLU A 1 269 ? -16.794 6.745 14.393 1.00 85.88 269 GLU A C 1
ATOM 2239 O O . GLU A 1 269 ? -17.984 6.981 14.176 1.00 85.88 269 GLU A O 1
ATOM 2244 N N . GLU A 1 270 ? -15.839 7.609 14.028 1.00 91.00 270 GLU A N 1
ATOM 2245 C CA . GLU A 1 270 ? -16.141 8.842 13.290 1.00 91.00 270 GLU A CA 1
ATOM 2246 C C . GLU A 1 270 ? -16.548 8.566 11.835 1.00 91.00 270 GLU A C 1
ATOM 2248 O O . GLU A 1 270 ? -17.467 9.200 11.320 1.00 91.00 270 GLU A O 1
ATOM 2253 N N . LEU A 1 271 ? -15.917 7.604 11.163 1.00 89.12 271 LEU A N 1
ATOM 2254 C CA . LEU A 1 271 ? -16.275 7.194 9.804 1.00 89.12 271 LEU A CA 1
ATOM 2255 C C . LEU A 1 271 ? -17.711 6.671 9.734 1.00 89.12 271 LEU A C 1
ATOM 2257 O O . LEU A 1 271 ? -18.449 7.050 8.821 1.00 89.12 271 LEU A O 1
ATOM 2261 N N . ASP A 1 272 ? -18.113 5.870 10.720 1.00 89.44 272 ASP A N 1
ATOM 2262 C CA . ASP A 1 272 ? -19.483 5.385 10.872 1.00 89.44 272 ASP A CA 1
ATOM 2263 C C . ASP A 1 272 ? -20.450 6.546 11.143 1.00 89.44 272 ASP A C 1
ATOM 2265 O O . ASP A 1 272 ? -21.484 6.658 10.479 1.00 89.44 272 ASP A O 1
ATOM 2269 N N . TYR A 1 273 ? -20.103 7.461 12.059 1.00 92.50 273 TYR A N 1
ATOM 2270 C CA . TYR A 1 273 ? -20.925 8.637 12.368 1.00 92.50 273 TYR A CA 1
ATOM 2271 C C . TYR A 1 273 ? -21.153 9.530 11.138 1.00 92.50 273 TYR A C 1
ATOM 2273 O O . TYR A 1 273 ? -22.288 9.901 10.831 1.00 92.50 273 TYR A O 1
ATOM 2281 N N . PHE A 1 274 ? -20.087 9.848 10.398 1.00 93.75 274 PHE A N 1
ATOM 2282 C CA . PHE A 1 274 ? -20.158 10.651 9.174 1.00 93.75 274 PHE A CA 1
ATOM 2283 C C . PHE A 1 274 ? -20.617 9.849 7.948 1.00 93.75 274 PHE A C 1
ATOM 2285 O O . PHE A 1 274 ? -20.699 10.414 6.852 1.00 93.75 274 PHE A O 1
ATOM 2292 N N . GLN A 1 275 ? -20.960 8.568 8.125 1.00 92.88 275 GLN A N 1
ATOM 2293 C CA . GLN A 1 275 ? -21.464 7.662 7.092 1.00 92.88 275 GLN A CA 1
ATOM 2294 C C . GLN A 1 275 ? -20.549 7.611 5.863 1.00 92.88 275 GLN A C 1
ATOM 2296 O O . GLN A 1 275 ? -21.010 7.652 4.723 1.00 92.88 275 GLN A O 1
ATOM 2301 N N . ILE A 1 276 ? -19.235 7.576 6.083 1.00 89.00 276 ILE A N 1
ATOM 2302 C CA . ILE A 1 276 ? -18.258 7.484 5.001 1.00 89.00 276 ILE A CA 1
ATOM 2303 C C . ILE A 1 276 ? -18.127 6.008 4.602 1.00 89.00 276 ILE A C 1
ATOM 2305 O O . ILE A 1 276 ? -17.633 5.202 5.394 1.00 89.00 276 ILE A O 1
ATOM 2309 N N . PRO A 1 277 ? -18.549 5.618 3.383 1.00 78.75 277 PRO A N 1
ATOM 2310 C CA . PRO A 1 277 ? -18.532 4.224 2.968 1.00 78.75 277 PRO A CA 1
ATOM 2311 C C . PRO A 1 277 ? -17.098 3.791 2.668 1.00 78.75 277 PRO A C 1
ATOM 2313 O O . PRO A 1 277 ? -16.565 4.043 1.587 1.00 78.75 277 PRO A O 1
ATOM 2316 N N . ILE A 1 278 ? -16.468 3.115 3.625 1.00 71.44 278 ILE A N 1
ATOM 2317 C CA . ILE A 1 278 ? -15.103 2.623 3.465 1.00 71.44 278 ILE A CA 1
ATOM 2318 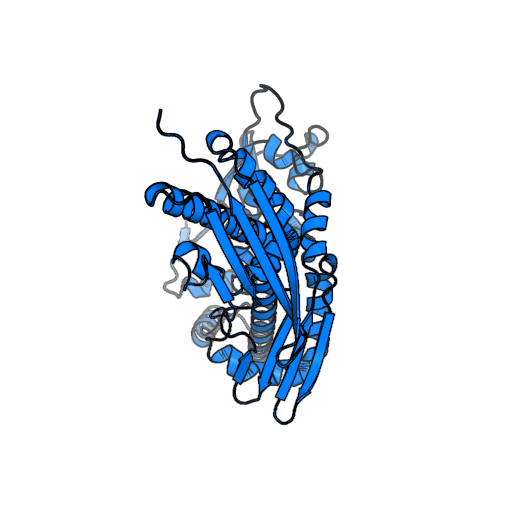C C . ILE A 1 278 ? -15.107 1.133 3.264 1.00 71.44 278 ILE A C 1
ATOM 2320 O O . ILE A 1 278 ? -15.427 0.349 4.156 1.00 71.44 278 ILE A O 1
ATOM 2324 N N . ASN A 1 279 ? -14.618 0.739 2.100 1.00 71.06 279 ASN A N 1
ATOM 2325 C CA . ASN A 1 279 ? -14.120 -0.602 1.932 1.00 71.06 279 ASN A CA 1
ATOM 2326 C C . ASN A 1 279 ? -12.643 -0.628 2.351 1.00 71.06 279 ASN A C 1
ATOM 2328 O O . ASN A 1 279 ? -11.778 -0.052 1.691 1.00 71.06 279 ASN A O 1
ATOM 2332 N N . LYS A 1 280 ? -12.348 -1.315 3.462 1.00 68.88 280 LYS A N 1
ATOM 2333 C CA . LYS A 1 280 ? -10.972 -1.492 3.953 1.00 68.88 280 LYS A CA 1
ATOM 2334 C C . LYS A 1 280 ? -10.061 -2.107 2.883 1.00 68.88 280 LYS A C 1
ATOM 2336 O O . LYS A 1 280 ? -8.895 -1.735 2.824 1.00 68.88 280 LYS A O 1
ATOM 2341 N N . SER A 1 281 ? -10.590 -2.987 2.026 1.00 68.25 281 SER A N 1
ATOM 2342 C CA . SER A 1 281 ? -9.833 -3.579 0.913 1.00 68.25 281 SER A CA 1
ATOM 2343 C C . SER A 1 281 ? -9.397 -2.537 -0.106 1.00 68.25 281 SER A C 1
ATOM 2345 O O . SER A 1 281 ? -8.227 -2.477 -0.478 1.00 68.25 281 SER A O 1
ATOM 2347 N N . THR A 1 282 ? -10.321 -1.658 -0.476 1.00 72.94 282 THR A N 1
ATOM 2348 C CA . THR A 1 282 ? -10.096 -0.557 -1.412 1.00 72.94 282 THR A CA 1
ATOM 2349 C C . THR A 1 282 ? -9.032 0.411 -0.895 1.00 72.94 282 THR A C 1
ATOM 2351 O O . THR A 1 282 ? -8.206 0.874 -1.677 1.00 72.94 282 THR A O 1
ATOM 2354 N N . ILE A 1 283 ? -8.985 0.683 0.415 1.00 75.69 283 ILE A N 1
ATOM 2355 C CA . ILE A 1 283 ? -7.923 1.508 1.011 1.00 75.69 283 ILE A CA 1
ATOM 2356 C C . ILE A 1 283 ? -6.547 0.879 0.785 1.00 75.69 283 ILE A C 1
ATOM 2358 O O . ILE A 1 283 ? -5.683 1.509 0.181 1.00 75.69 283 ILE A O 1
ATOM 2362 N N . PHE A 1 284 ? -6.324 -0.360 1.233 1.00 79.31 284 PHE A N 1
ATOM 2363 C CA . PHE A 1 284 ? -4.993 -0.968 1.139 1.00 79.31 284 PHE A CA 1
ATOM 2364 C C . PHE A 1 284 ? -4.534 -1.163 -0.313 1.00 79.31 284 PHE A C 1
ATOM 2366 O O . PHE A 1 284 ? -3.357 -0.957 -0.607 1.00 79.31 284 PHE A O 1
ATOM 2373 N N . CYS A 1 285 ? -5.456 -1.467 -1.231 1.00 81.06 285 CYS A N 1
ATOM 2374 C CA . CYS A 1 285 ? -5.149 -1.557 -2.660 1.00 81.06 285 CYS A CA 1
ATOM 2375 C C . CYS A 1 285 ? -4.849 -0.187 -3.282 1.00 81.06 285 CYS A C 1
ATOM 2377 O O . CYS A 1 285 ? -3.928 -0.078 -4.088 1.00 81.06 285 CYS A O 1
ATOM 2379 N N . SER A 1 286 ? -5.552 0.877 -2.878 1.00 79.38 286 SER A N 1
ATOM 2380 C CA . SER A 1 286 ? -5.262 2.241 -3.355 1.00 79.38 286 SER A CA 1
ATOM 2381 C C . SER A 1 286 ? -3.846 2.679 -2.986 1.00 79.38 286 SER A C 1
ATOM 2383 O O . SER A 1 286 ? -3.166 3.326 -3.774 1.00 79.38 286 SER A O 1
ATOM 2385 N N . LEU A 1 287 ? -3.377 2.273 -1.812 1.00 77.75 287 LEU A N 1
ATOM 2386 C CA . LEU A 1 287 ? -2.059 2.635 -1.300 1.00 77.75 287 LEU A CA 1
ATOM 2387 C C . LEU A 1 287 ? -0.938 1.841 -1.946 1.00 77.75 287 LEU A C 1
ATOM 2389 O O . LEU A 1 287 ? 0.041 2.423 -2.404 1.00 77.75 287 LEU A O 1
ATOM 2393 N N . ALA A 1 288 ? -1.128 0.527 -2.067 1.00 83.88 288 ALA A N 1
ATOM 2394 C CA . ALA A 1 288 ? -0.262 -0.317 -2.875 1.00 83.88 288 ALA A CA 1
ATOM 2395 C C . ALA A 1 288 ? -0.124 0.236 -4.305 1.00 83.88 288 ALA A C 1
ATOM 2397 O O . ALA A 1 288 ? 0.972 0.262 -4.861 1.00 83.88 288 ALA A O 1
ATOM 2398 N N . LEU A 1 289 ? -1.221 0.731 -4.888 1.00 85.25 289 LEU A N 1
ATOM 2399 C CA . LEU A 1 289 ? -1.233 1.329 -6.219 1.00 85.25 289 LEU A CA 1
ATOM 2400 C C . LEU A 1 289 ? -0.469 2.662 -6.272 1.00 85.25 289 LEU A C 1
ATOM 2402 O O . LEU A 1 289 ? 0.272 2.892 -7.227 1.00 85.25 289 LEU A O 1
ATOM 2406 N N . GLU A 1 290 ? -0.644 3.539 -5.282 1.00 82.88 290 GLU A N 1
ATOM 2407 C CA . GLU A 1 290 ? 0.076 4.816 -5.190 1.00 82.88 290 GLU A CA 1
ATOM 2408 C C . GLU A 1 290 ? 1.584 4.610 -5.047 1.00 82.88 290 GLU A C 1
ATOM 2410 O O . GLU A 1 290 ? 2.361 5.206 -5.800 1.00 82.88 290 GLU A O 1
ATOM 2415 N N . GLY A 1 291 ? 2.006 3.724 -4.144 1.00 82.56 291 GLY A N 1
ATOM 2416 C CA . GLY A 1 291 ? 3.420 3.418 -3.976 1.00 82.56 291 GLY A CA 1
ATOM 2417 C C . GLY A 1 291 ? 4.005 2.705 -5.201 1.00 82.56 291 GLY A C 1
ATOM 2418 O O . GLY A 1 291 ? 5.067 3.106 -5.671 1.00 82.56 291 GLY A O 1
ATOM 2419 N N . ALA A 1 292 ? 3.281 1.771 -5.835 1.00 88.88 292 ALA A N 1
ATOM 2420 C CA . ALA A 1 292 ? 3.716 1.160 -7.098 1.00 88.88 292 ALA A CA 1
ATOM 2421 C C . ALA A 1 292 ? 3.858 2.193 -8.231 1.00 88.88 292 ALA A C 1
ATOM 2423 O O . ALA A 1 292 ? 4.814 2.142 -9.008 1.00 88.88 292 ALA A O 1
ATOM 2424 N N . ALA A 1 293 ? 2.942 3.162 -8.325 1.00 88.00 293 ALA A N 1
ATOM 2425 C CA . ALA A 1 293 ? 3.036 4.252 -9.296 1.00 88.00 293 ALA A CA 1
ATOM 2426 C C . ALA A 1 293 ? 4.253 5.155 -9.032 1.00 88.00 293 ALA A C 1
ATOM 2428 O O . ALA A 1 293 ? 4.922 5.574 -9.979 1.00 88.00 293 ALA A O 1
ATOM 2429 N N . SER A 1 294 ? 4.562 5.424 -7.760 1.00 86.19 294 SER A N 1
ATOM 2430 C CA . SER A 1 294 ? 5.760 6.163 -7.357 1.00 86.19 294 SER A CA 1
ATOM 2431 C C . SER A 1 294 ? 7.039 5.413 -7.738 1.00 86.19 294 SER A C 1
ATOM 2433 O O . SER A 1 294 ? 7.880 5.972 -8.444 1.00 86.19 294 SER A O 1
ATOM 2435 N N . THR A 1 295 ? 7.155 4.130 -7.373 1.00 89.75 295 THR A N 1
ATOM 2436 C CA . THR A 1 295 ? 8.283 3.263 -7.754 1.00 89.75 295 THR A CA 1
ATOM 2437 C C . THR A 1 295 ? 8.468 3.237 -9.267 1.00 89.75 295 THR A C 1
ATOM 2439 O O . THR A 1 295 ? 9.574 3.440 -9.763 1.00 89.75 295 THR A O 1
ATOM 2442 N N . PHE A 1 296 ? 7.378 3.063 -10.018 1.00 93.25 296 PHE A N 1
ATOM 2443 C CA . PHE A 1 296 ? 7.412 3.052 -11.477 1.00 93.25 296 PHE A CA 1
ATOM 2444 C C . PHE A 1 296 ? 7.925 4.373 -12.061 1.00 93.25 296 PHE A C 1
ATOM 2446 O O . PHE A 1 296 ? 8.786 4.370 -12.940 1.00 93.25 296 PHE A O 1
ATOM 2453 N N . LYS A 1 297 ? 7.455 5.513 -11.539 1.00 92.25 297 LYS A N 1
ATOM 2454 C CA . LYS A 1 297 ? 7.944 6.836 -11.946 1.00 92.25 297 LYS A CA 1
ATOM 2455 C C . LYS A 1 297 ? 9.441 6.987 -11.674 1.00 92.25 297 LYS A C 1
ATOM 2457 O O . LYS A 1 297 ? 10.169 7.466 -12.537 1.00 92.25 297 LYS A O 1
ATOM 2462 N N . GLN A 1 298 ? 9.911 6.571 -10.498 1.00 92.44 298 GLN A N 1
ATOM 2463 C CA . GLN A 1 298 ? 11.336 6.635 -10.161 1.00 92.44 298 GLN A CA 1
ATOM 2464 C C . GLN A 1 298 ? 12.188 5.720 -11.051 1.00 92.44 298 GLN A C 1
ATOM 2466 O O . GLN A 1 298 ? 13.334 6.060 -11.347 1.00 92.44 298 GLN A O 1
ATOM 2471 N N . PHE A 1 299 ? 11.637 4.587 -11.488 1.00 95.06 299 PHE A N 1
ATOM 2472 C CA . PHE A 1 299 ? 12.305 3.674 -12.411 1.00 95.06 299 PHE A CA 1
ATOM 2473 C C . PHE A 1 299 ? 12.436 4.272 -13.816 1.00 95.06 299 PHE A C 1
ATOM 2475 O O . PHE A 1 299 ? 13.508 4.200 -14.408 1.00 95.06 299 PHE A O 1
ATOM 2482 N N . ILE A 1 300 ? 11.393 4.944 -14.319 1.00 94.94 300 ILE A N 1
ATOM 2483 C CA . ILE A 1 300 ? 11.466 5.705 -15.578 1.00 94.94 300 ILE A CA 1
ATOM 2484 C C . ILE A 1 300 ? 12.558 6.776 -15.503 1.00 94.94 300 ILE A C 1
ATOM 2486 O O . ILE A 1 300 ? 13.392 6.851 -16.400 1.00 94.94 300 ILE A O 1
ATOM 2490 N N . LEU A 1 301 ? 12.593 7.560 -14.420 1.00 94.31 301 LEU A N 1
ATOM 2491 C CA . LEU A 1 301 ? 13.623 8.587 -14.230 1.00 94.31 301 LEU A CA 1
ATOM 2492 C C . LEU A 1 301 ? 15.040 7.991 -14.232 1.00 94.31 301 LEU A C 1
ATOM 2494 O O . LEU A 1 301 ? 15.956 8.608 -14.761 1.00 94.31 301 LEU A O 1
ATOM 2498 N N . ALA A 1 302 ? 15.224 6.780 -13.693 1.00 94.69 302 ALA A N 1
ATOM 2499 C CA . ALA A 1 302 ? 16.517 6.097 -13.740 1.00 94.69 302 ALA A CA 1
ATOM 2500 C C . ALA A 1 302 ? 16.926 5.694 -15.169 1.00 94.69 302 ALA A C 1
ATOM 2502 O O . ALA A 1 302 ? 18.102 5.791 -15.506 1.00 94.69 302 ALA A O 1
ATOM 2503 N N . PHE A 1 303 ? 15.979 5.292 -16.026 1.00 94.62 303 PHE A N 1
ATOM 2504 C CA . PHE A 1 303 ? 16.257 5.076 -17.452 1.00 94.62 303 PHE A CA 1
ATOM 2505 C C . PHE A 1 303 ? 16.591 6.378 -18.187 1.00 94.62 303 PHE A C 1
ATOM 2507 O O . PHE A 1 303 ? 17.502 6.390 -19.011 1.00 94.62 303 PHE A O 1
ATOM 2514 N N . GLU A 1 304 ? 15.876 7.468 -17.899 1.00 94.88 304 GLU A N 1
ATOM 2515 C CA . GLU A 1 304 ? 16.174 8.782 -18.482 1.00 94.88 304 GLU A CA 1
ATOM 2516 C C . GLU A 1 304 ? 17.590 9.238 -18.111 1.00 94.88 304 GLU A C 1
ATOM 2518 O O . GLU A 1 304 ? 18.358 9.634 -18.987 1.00 94.88 304 GLU A O 1
ATOM 2523 N N . GLU A 1 305 ? 17.966 9.108 -16.837 1.00 93.62 305 GLU A N 1
ATOM 2524 C CA . GLU A 1 305 ? 19.316 9.404 -16.357 1.00 93.62 305 GLU A CA 1
ATOM 2525 C C . GLU A 1 305 ? 20.366 8.519 -17.040 1.00 93.62 305 GLU A C 1
ATOM 2527 O O . GLU A 1 305 ? 21.400 9.021 -17.478 1.00 93.62 305 GLU A O 1
ATOM 2532 N N . LEU A 1 306 ? 20.085 7.222 -17.207 1.00 92.56 306 LEU A N 1
ATOM 2533 C CA . LEU A 1 306 ? 20.982 6.296 -17.896 1.00 92.56 306 LEU A CA 1
ATOM 2534 C C . LEU A 1 306 ? 21.240 6.719 -19.352 1.00 92.56 306 LEU A C 1
ATOM 2536 O O . LEU A 1 306 ? 22.385 6.697 -19.802 1.00 92.56 306 LEU A O 1
ATOM 2540 N N . ILE A 1 307 ? 20.198 7.129 -20.082 1.00 92.81 307 ILE A N 1
ATOM 2541 C CA . ILE A 1 307 ? 20.316 7.605 -21.470 1.00 92.81 307 ILE A CA 1
ATOM 2542 C C . ILE A 1 307 ? 21.128 8.901 -21.534 1.00 92.81 307 ILE A C 1
ATOM 2544 O O . ILE A 1 307 ? 22.014 9.025 -22.382 1.00 92.81 307 ILE A O 1
ATOM 2548 N N . ILE A 1 308 ? 20.866 9.846 -20.627 1.00 92.50 308 ILE A N 1
ATOM 2549 C CA . ILE A 1 308 ? 21.608 11.111 -20.545 1.00 92.50 308 ILE A CA 1
ATOM 2550 C C . ILE A 1 308 ? 23.095 10.839 -20.286 1.00 92.50 308 ILE A C 1
ATOM 2552 O O . ILE A 1 308 ? 23.934 11.349 -21.024 1.00 92.50 308 ILE A O 1
ATOM 2556 N N . GLN A 1 309 ? 23.421 9.963 -19.331 1.00 90.19 309 GLN A N 1
ATOM 2557 C CA . GLN A 1 309 ? 24.803 9.564 -19.032 1.00 90.19 309 GLN A CA 1
ATOM 2558 C C . GLN A 1 309 ? 25.513 8.960 -20.255 1.00 90.19 309 GLN A C 1
ATOM 2560 O O . GLN A 1 309 ? 26.696 9.215 -20.478 1.00 90.19 309 GLN A O 1
ATOM 2565 N N . HIS A 1 310 ? 24.819 8.170 -21.078 1.00 91.12 310 HIS A N 1
ATOM 2566 C CA . HIS A 1 310 ? 25.406 7.632 -22.310 1.00 91.12 310 HIS A CA 1
ATOM 2567 C C . HIS A 1 310 ? 25.634 8.727 -23.357 1.00 91.12 310 HIS A C 1
ATOM 2569 O O . HIS A 1 310 ? 26.701 8.759 -23.971 1.00 91.12 310 HIS A O 1
ATOM 2575 N N . CYS A 1 311 ? 24.696 9.669 -23.498 1.00 90.44 311 CYS A N 1
ATOM 2576 C CA . CYS A 1 311 ? 24.847 10.819 -24.390 1.00 90.44 311 CYS A CA 1
ATOM 2577 C C . CYS A 1 311 ? 26.038 11.709 -24.001 1.00 90.44 311 CYS A C 1
ATOM 2579 O O . CYS A 1 311 ? 26.810 12.097 -24.874 1.00 90.44 311 CYS A O 1
ATOM 2581 N N . GLU A 1 312 ? 26.220 11.994 -22.706 1.00 90.25 312 GLU A N 1
ATOM 2582 C CA . GLU A 1 312 ? 27.366 12.760 -22.180 1.00 90.25 312 GLU A CA 1
ATOM 2583 C C . GLU A 1 312 ? 28.710 12.102 -22.523 1.00 90.25 312 GLU A C 1
ATOM 2585 O O . GLU A 1 312 ? 29.707 12.784 -22.751 1.00 90.25 312 GLU A O 1
ATOM 2590 N N . ASN A 1 313 ? 28.718 10.771 -22.621 1.00 88.88 313 ASN A N 1
ATOM 2591 C CA . ASN A 1 313 ? 29.881 9.971 -22.994 1.00 88.88 313 ASN A CA 1
ATOM 2592 C C . ASN A 1 313 ? 29.940 9.633 -24.495 1.00 88.88 313 ASN A C 1
ATOM 2594 O O . ASN A 1 313 ? 30.712 8.756 -24.886 1.00 88.88 313 ASN A O 1
ATOM 2598 N N . PHE A 1 314 ? 29.135 10.295 -25.336 1.00 88.56 314 PHE A N 1
ATOM 2599 C CA . PHE A 1 314 ? 29.059 10.064 -26.785 1.00 88.56 314 PHE A CA 1
ATOM 2600 C C . PHE A 1 314 ? 28.753 8.608 -27.186 1.00 88.56 314 PHE A C 1
ATOM 2602 O O . PHE A 1 314 ? 29.146 8.154 -28.261 1.00 88.56 314 PHE A O 1
ATOM 2609 N N . ARG A 1 315 ? 28.031 7.867 -26.340 1.00 90.06 315 ARG A N 1
ATOM 2610 C CA . ARG A 1 315 ? 27.538 6.518 -26.641 1.00 90.06 315 ARG A CA 1
ATOM 2611 C C . ARG A 1 315 ? 26.098 6.572 -27.133 1.00 90.06 315 ARG A C 1
ATOM 2613 O O . ARG A 1 315 ? 25.265 7.250 -26.543 1.00 90.06 315 ARG A O 1
ATOM 2620 N N . SER A 1 316 ? 25.821 5.825 -28.194 1.00 90.50 316 SER A N 1
ATOM 2621 C CA . SER A 1 316 ? 24.533 5.770 -28.900 1.00 90.50 316 SER A CA 1
ATOM 2622 C C . SER A 1 316 ? 23.735 4.488 -28.654 1.00 90.50 316 SER A C 1
ATOM 2624 O O . SER A 1 316 ? 22.634 4.338 -29.179 1.00 90.50 316 SER A O 1
ATOM 2626 N N . GLU A 1 317 ? 24.303 3.543 -27.911 1.00 93.50 317 GLU A N 1
ATOM 2627 C CA . GLU A 1 317 ? 23.735 2.219 -27.676 1.00 93.50 317 GLU A CA 1
ATOM 2628 C C . GLU A 1 317 ? 23.866 1.868 -26.195 1.00 93.50 317 GLU A C 1
ATOM 2630 O O . GLU A 1 317 ? 24.873 2.198 -25.566 1.00 93.50 317 GLU A O 1
ATOM 2635 N N . ILE A 1 318 ? 22.830 1.228 -25.656 1.00 93.25 318 ILE A N 1
ATOM 2636 C CA . ILE A 1 318 ? 22.763 0.727 -24.285 1.00 93.25 318 ILE A CA 1
ATOM 2637 C C . ILE A 1 318 ? 22.188 -0.679 -24.342 1.00 93.25 318 ILE A C 1
ATOM 2639 O O . ILE A 1 318 ? 21.106 -0.895 -24.898 1.00 93.25 318 ILE A O 1
ATOM 2643 N N . SER A 1 319 ? 22.882 -1.624 -23.724 1.00 92.19 319 SER A N 1
ATOM 2644 C CA . SER A 1 319 ? 22.394 -2.987 -23.535 1.00 92.19 319 SER A CA 1
ATOM 2645 C C . SER A 1 319 ? 22.153 -3.249 -22.054 1.00 92.19 319 SER A C 1
ATOM 2647 O O . SER A 1 319 ? 22.993 -2.932 -21.215 1.00 92.19 319 SER A O 1
ATOM 2649 N N . LEU A 1 320 ? 20.997 -3.810 -21.703 1.00 92.31 320 LEU A N 1
ATOM 2650 C CA . LEU A 1 320 ? 20.703 -4.228 -20.337 1.00 92.31 320 LEU A CA 1
ATOM 2651 C C . LEU A 1 320 ? 20.361 -5.712 -20.292 1.00 92.31 320 LEU A C 1
ATOM 2653 O O . LEU A 1 320 ? 19.515 -6.183 -21.049 1.00 92.31 320 LEU A O 1
ATOM 2657 N N . THR A 1 321 ? 20.965 -6.419 -19.337 1.00 90.88 321 THR A N 1
ATOM 2658 C CA . THR A 1 321 ? 20.591 -7.790 -18.973 1.00 90.88 321 THR A CA 1
ATOM 2659 C C . THR A 1 321 ? 20.017 -7.788 -17.563 1.00 90.88 321 THR A C 1
ATOM 2661 O O . THR A 1 321 ? 20.721 -7.474 -16.601 1.00 90.88 321 THR A O 1
ATOM 2664 N N . ILE A 1 322 ? 18.745 -8.158 -17.421 1.00 91.06 322 ILE A N 1
ATOM 2665 C CA . ILE A 1 322 ? 18.035 -8.170 -16.140 1.00 91.06 322 ILE A CA 1
ATOM 2666 C C . ILE A 1 322 ? 17.668 -9.605 -15.759 1.00 91.06 322 ILE A C 1
ATOM 2668 O O . ILE A 1 322 ? 17.056 -10.337 -16.540 1.00 91.06 322 ILE A O 1
ATOM 2672 N N . ARG A 1 323 ? 17.992 -9.986 -14.520 1.00 87.94 323 ARG A N 1
ATOM 2673 C CA . ARG A 1 323 ? 17.529 -11.223 -13.867 1.00 87.94 323 ARG A CA 1
ATOM 2674 C C . ARG A 1 323 ? 16.875 -10.875 -12.527 1.00 87.94 323 ARG A C 1
ATOM 2676 O O . ARG A 1 323 ? 17.107 -9.780 -12.010 1.00 87.94 323 ARG A O 1
ATOM 2683 N N . PRO A 1 324 ? 16.105 -11.782 -11.906 1.00 84.50 324 PRO A N 1
ATOM 2684 C CA . PRO A 1 324 ? 15.630 -11.565 -10.543 1.00 84.50 324 PRO A CA 1
ATOM 2685 C C . PRO A 1 324 ? 16.793 -11.215 -9.593 1.00 84.50 324 PRO A C 1
ATOM 2687 O O . PRO A 1 324 ? 17.697 -12.020 -9.386 1.00 84.50 324 PRO A O 1
ATOM 2690 N N . GLY A 1 325 ? 16.794 -9.998 -9.038 1.00 83.94 325 GLY A N 1
ATOM 2691 C CA . GLY A 1 325 ? 17.828 -9.529 -8.107 1.00 83.94 325 GLY A CA 1
ATOM 2692 C C . GLY A 1 325 ? 19.092 -8.919 -8.733 1.00 83.94 325 GLY A C 1
ATOM 2693 O O . GLY A 1 325 ? 19.976 -8.516 -7.977 1.00 83.94 325 GLY A O 1
ATOM 2694 N N . SER A 1 326 ? 19.211 -8.826 -10.064 1.00 86.62 326 SER A N 1
ATOM 2695 C CA . SER A 1 326 ? 20.398 -8.253 -10.725 1.00 86.62 326 SER A CA 1
ATOM 2696 C C . SER A 1 326 ? 20.077 -7.497 -12.017 1.00 86.62 326 SER A C 1
ATOM 2698 O O . SER A 1 326 ? 19.166 -7.857 -12.763 1.00 86.62 326 SER A O 1
ATOM 2700 N N . ILE A 1 327 ? 20.861 -6.451 -12.285 1.00 89.94 327 ILE A N 1
ATOM 2701 C CA . ILE A 1 327 ? 20.834 -5.656 -13.517 1.00 89.94 327 ILE A CA 1
ATOM 2702 C C . ILE A 1 327 ? 22.284 -5.470 -13.956 1.00 89.94 327 ILE A C 1
ATOM 2704 O O . ILE A 1 327 ? 23.118 -5.054 -13.155 1.00 89.94 327 ILE A O 1
ATOM 2708 N N . LEU A 1 328 ? 22.577 -5.771 -15.215 1.00 88.44 328 LEU A N 1
ATOM 2709 C CA . LEU A 1 328 ? 23.852 -5.476 -15.863 1.00 88.44 328 LEU A CA 1
ATOM 2710 C C . LEU A 1 328 ? 23.597 -4.482 -16.991 1.00 88.44 328 LEU A C 1
ATOM 2712 O O . LEU A 1 328 ? 22.593 -4.617 -17.693 1.00 88.44 328 LEU A O 1
ATOM 2716 N N . VAL A 1 329 ? 24.493 -3.511 -17.160 1.00 88.56 329 VAL A N 1
ATOM 2717 C CA . VAL A 1 329 ? 24.436 -2.518 -18.243 1.00 88.56 329 VAL A CA 1
ATOM 2718 C C . VAL A 1 329 ? 25.743 -2.592 -19.027 1.00 88.56 329 VAL A C 1
ATOM 2720 O O . VAL A 1 329 ? 26.811 -2.507 -18.425 1.00 88.56 329 VAL A O 1
ATOM 2723 N N . ASP A 1 330 ? 25.670 -2.767 -20.346 1.00 84.56 330 ASP A N 1
ATOM 2724 C CA . ASP A 1 330 ? 26.825 -2.927 -21.245 1.00 84.56 330 ASP A CA 1
ATOM 2725 C C . ASP A 1 330 ? 27.824 -3.995 -20.774 1.00 84.56 330 ASP A C 1
ATOM 2727 O O . ASP A 1 330 ? 29.041 -3.791 -20.806 1.00 84.56 330 ASP A O 1
ATOM 2731 N N . ASP A 1 331 ? 27.299 -5.117 -20.272 1.00 66.81 331 ASP A N 1
ATOM 2732 C CA . ASP A 1 331 ? 28.061 -6.225 -19.679 1.00 66.81 331 ASP A CA 1
ATOM 2733 C C . ASP A 1 331 ? 29.005 -5.812 -18.528 1.00 66.81 331 ASP A C 1
ATOM 2735 O O . ASP A 1 331 ? 29.957 -6.520 -18.190 1.00 66.81 331 ASP A O 1
ATOM 2739 N N . ARG A 1 332 ? 28.732 -4.669 -17.885 1.00 69.19 332 ARG A N 1
ATOM 2740 C CA . ARG A 1 332 ? 29.431 -4.154 -16.699 1.00 69.19 332 ARG A CA 1
ATOM 2741 C C . ARG A 1 332 ? 28.454 -3.975 -15.533 1.00 69.19 332 ARG A C 1
ATOM 2743 O O . ARG A 1 332 ? 27.232 -3.984 -15.710 1.00 69.19 332 ARG A O 1
ATOM 2750 N N . GLU A 1 333 ? 28.994 -3.820 -14.321 1.00 58.81 333 GLU A N 1
ATOM 2751 C CA . GLU A 1 333 ? 28.187 -3.376 -13.177 1.00 58.81 333 GLU A CA 1
ATOM 2752 C C . GLU A 1 333 ? 27.568 -2.003 -13.488 1.00 58.81 333 GLU A C 1
ATOM 2754 O O . GLU A 1 333 ? 28.232 -1.106 -14.014 1.00 58.81 333 GLU A O 1
ATOM 2759 N N . SER A 1 334 ? 26.262 -1.889 -13.239 1.00 59.38 334 SER A N 1
ATOM 2760 C CA . SER A 1 334 ? 25.418 -0.770 -13.666 1.00 59.38 334 SER A CA 1
ATOM 2761 C C . SER A 1 334 ? 25.758 0.557 -12.976 1.00 59.38 334 SER A C 1
ATOM 2763 O O . SER A 1 334 ? 26.324 0.572 -11.887 1.00 59.38 334 SER A O 1
ATOM 2765 N N . SER A 1 335 ? 25.326 1.683 -13.558 1.00 61.16 335 SER A N 1
ATOM 2766 C CA . SER A 1 335 ? 25.352 2.984 -12.874 1.00 61.16 335 SER A CA 1
ATOM 2767 C C . SER A 1 335 ? 24.501 2.974 -11.590 1.00 61.16 335 SER A C 1
ATOM 2769 O O . SER A 1 335 ? 23.495 2.263 -11.492 1.00 61.16 335 SER A O 1
ATOM 2771 N N . LEU A 1 336 ? 24.884 3.798 -10.602 1.00 62.53 336 LEU A N 1
ATOM 2772 C CA . LEU A 1 336 ? 24.245 3.878 -9.275 1.00 62.53 336 LEU A CA 1
ATOM 2773 C C . LEU A 1 336 ? 22.712 4.068 -9.322 1.00 62.53 336 LEU A C 1
ATOM 2775 O O . LEU A 1 336 ? 22.004 3.609 -8.423 1.00 62.53 336 LEU A O 1
ATOM 2779 N N . SER A 1 337 ? 22.184 4.751 -10.344 1.00 77.12 337 SER A N 1
ATOM 2780 C CA . SER A 1 337 ? 20.776 5.166 -10.409 1.00 77.12 337 SER A CA 1
ATOM 2781 C C . SER A 1 337 ? 19.805 4.044 -10.782 1.00 77.12 337 SER A C 1
ATOM 2783 O O . SER A 1 337 ? 18.683 4.020 -10.263 1.00 77.12 337 SER A O 1
ATOM 2785 N N . ILE A 1 338 ? 20.217 3.101 -11.638 1.00 84.38 338 ILE A N 1
ATOM 2786 C CA . ILE A 1 338 ? 19.396 1.944 -12.026 1.00 84.38 338 ILE A CA 1
ATOM 2787 C C . ILE A 1 338 ? 19.640 0.738 -11.112 1.00 84.38 338 ILE A C 1
ATOM 2789 O O . ILE A 1 338 ? 18.714 -0.034 -10.859 1.00 84.38 338 ILE A O 1
ATOM 2793 N N . GLU A 1 339 ? 20.839 0.623 -10.528 1.00 84.12 339 GLU A N 1
ATOM 2794 C CA . GLU A 1 339 ? 21.200 -0.486 -9.637 1.00 84.12 339 GLU A CA 1
ATOM 2795 C C . GLU A 1 339 ? 20.278 -0.583 -8.411 1.00 84.12 339 GLU A C 1
ATOM 2797 O O . GLU A 1 339 ? 19.958 -1.680 -7.946 1.00 84.12 339 GLU A O 1
ATOM 2802 N N . ARG A 1 340 ? 19.767 0.553 -7.911 1.00 87.81 340 ARG A N 1
ATOM 2803 C CA . ARG A 1 340 ? 18.807 0.578 -6.789 1.00 87.81 340 ARG A CA 1
ATOM 2804 C C . ARG A 1 340 ? 17.532 -0.233 -7.056 1.00 87.81 340 ARG A C 1
ATOM 2806 O O . ARG A 1 340 ? 16.870 -0.645 -6.109 1.00 87.81 340 ARG A O 1
ATOM 2813 N N . PHE A 1 341 ? 17.209 -0.498 -8.323 1.00 89.88 341 PHE A N 1
ATOM 2814 C CA . PHE A 1 341 ? 16.064 -1.308 -8.736 1.00 89.88 341 PHE A CA 1
ATOM 2815 C C . PHE A 1 341 ? 16.415 -2.777 -8.993 1.00 89.88 341 PHE A C 1
ATOM 2817 O O . PHE A 1 341 ? 15.566 -3.533 -9.454 1.00 89.88 341 PHE A O 1
ATOM 2824 N N . LYS A 1 342 ? 17.632 -3.247 -8.681 1.00 88.12 342 LYS A N 1
ATOM 2825 C CA . LYS A 1 342 ? 18.040 -4.636 -8.976 1.00 88.12 342 LYS A CA 1
ATOM 2826 C C . LYS A 1 342 ? 17.089 -5.702 -8.438 1.00 88.12 342 LYS A C 1
ATOM 2828 O O . LYS A 1 342 ? 16.946 -6.762 -9.038 1.00 88.12 342 LYS A O 1
ATOM 2833 N N . MET A 1 343 ? 16.400 -5.410 -7.336 1.00 86.06 343 MET A N 1
ATOM 2834 C CA . MET A 1 343 ? 15.460 -6.343 -6.721 1.00 86.06 343 MET A CA 1
ATOM 2835 C C . MET A 1 343 ? 14.091 -6.396 -7.411 1.00 86.06 343 MET A C 1
ATOM 2837 O O . MET A 1 343 ? 13.483 -7.460 -7.400 1.00 86.06 343 MET A O 1
ATOM 2841 N N . ASN A 1 344 ? 13.623 -5.300 -8.019 1.00 89.75 344 ASN A N 1
ATOM 2842 C CA . ASN A 1 344 ? 12.257 -5.164 -8.548 1.00 89.75 344 ASN A CA 1
ATOM 2843 C C . ASN A 1 344 ? 12.180 -4.881 -10.062 1.00 89.75 344 ASN A C 1
ATOM 2845 O O . ASN A 1 344 ? 11.114 -5.049 -10.654 1.00 89.75 344 ASN A O 1
ATOM 2849 N N . ALA A 1 345 ? 13.287 -4.519 -10.718 1.00 91.50 345 ALA A N 1
ATOM 2850 C CA . ALA A 1 345 ? 13.331 -4.178 -12.141 1.00 91.50 345 ALA A CA 1
ATOM 2851 C C . ALA A 1 345 ? 12.771 -5.286 -13.032 1.00 91.50 345 ALA A C 1
ATOM 2853 O O . ALA A 1 345 ? 11.994 -4.994 -13.937 1.00 91.50 345 ALA A O 1
ATOM 2854 N N . TYR A 1 346 ? 13.109 -6.549 -12.748 1.00 91.62 346 TYR A N 1
ATOM 2855 C CA . TYR A 1 346 ? 12.586 -7.693 -13.497 1.00 91.62 346 TYR A CA 1
ATOM 2856 C C . TYR A 1 346 ? 11.050 -7.679 -13.530 1.00 91.62 346 TYR A C 1
ATOM 2858 O O . TYR A 1 346 ? 10.447 -7.725 -14.601 1.00 91.62 346 TYR A O 1
ATOM 2866 N N . ASN A 1 347 ? 10.409 -7.529 -12.369 1.00 91.12 347 ASN A N 1
ATOM 2867 C CA . ASN A 1 347 ? 8.952 -7.548 -12.272 1.00 91.12 347 ASN A CA 1
ATOM 2868 C C . ASN A 1 347 ? 8.309 -6.299 -12.883 1.00 91.12 347 ASN A C 1
ATOM 2870 O O . ASN A 1 347 ? 7.297 -6.405 -13.576 1.00 91.12 347 ASN A O 1
ATOM 2874 N N . ILE A 1 348 ? 8.910 -5.120 -12.676 1.00 93.31 348 ILE A N 1
ATOM 2875 C CA . ILE A 1 348 ? 8.434 -3.877 -13.295 1.00 93.31 348 ILE A CA 1
ATOM 2876 C C . ILE A 1 348 ? 8.438 -4.016 -14.820 1.00 93.31 348 ILE A C 1
ATOM 2878 O O . ILE A 1 348 ? 7.450 -3.686 -15.472 1.00 93.31 348 ILE A O 1
ATOM 2882 N N . LEU A 1 349 ? 9.529 -4.528 -15.393 1.00 93.94 349 LEU A N 1
ATOM 2883 C CA . LEU A 1 349 ? 9.685 -4.693 -16.836 1.00 93.94 349 LEU A CA 1
ATOM 2884 C C . LEU A 1 349 ? 8.703 -5.720 -17.406 1.00 93.94 349 LEU A C 1
ATOM 2886 O O . LEU A 1 349 ? 8.052 -5.430 -18.408 1.00 93.94 349 LEU A O 1
ATOM 2890 N N . ILE A 1 350 ? 8.517 -6.867 -16.743 1.00 91.00 350 ILE A N 1
ATOM 2891 C CA . ILE A 1 350 ? 7.507 -7.863 -17.142 1.00 91.00 350 ILE A CA 1
ATOM 2892 C C . ILE A 1 350 ? 6.115 -7.231 -17.282 1.00 91.00 350 ILE A C 1
ATOM 2894 O O . ILE A 1 350 ? 5.392 -7.559 -18.225 1.00 91.00 350 ILE A O 1
ATOM 2898 N N . GLU A 1 351 ? 5.753 -6.325 -16.373 1.00 91.06 351 GLU A N 1
ATOM 2899 C CA . GLU A 1 351 ? 4.426 -5.708 -16.341 1.00 91.06 351 GLU A CA 1
ATOM 2900 C C . GLU A 1 351 ? 4.307 -4.433 -17.193 1.00 91.06 351 GLU A C 1
ATOM 2902 O O . GLU A 1 351 ? 3.205 -4.086 -17.629 1.00 91.06 351 GLU A O 1
ATOM 2907 N N . LYS A 1 352 ? 5.403 -3.694 -17.414 1.00 93.62 352 LYS A N 1
ATOM 2908 C CA . LYS A 1 352 ? 5.352 -2.308 -17.917 1.00 93.62 352 LYS A CA 1
ATOM 2909 C C . LYS A 1 352 ? 6.318 -1.971 -19.057 1.00 93.62 352 LYS A C 1
ATOM 2911 O O . LYS A 1 352 ? 6.332 -0.805 -19.451 1.00 93.62 352 LYS A O 1
ATOM 2916 N N . GLU A 1 353 ? 7.063 -2.921 -19.635 1.00 94.81 353 GLU A N 1
ATOM 2917 C CA . GLU A 1 353 ? 8.080 -2.627 -20.673 1.00 94.81 353 GLU A CA 1
ATOM 2918 C C . GLU A 1 353 ? 7.557 -1.732 -21.809 1.00 94.81 353 GLU A C 1
ATOM 2920 O O . GLU A 1 353 ? 8.162 -0.703 -22.101 1.00 94.81 353 GLU A O 1
ATOM 2925 N N . LYS A 1 354 ? 6.358 -2.014 -22.340 1.00 94.31 354 LYS A N 1
ATOM 2926 C CA . LYS A 1 354 ? 5.775 -1.226 -23.441 1.00 94.31 354 LYS A CA 1
ATOM 2927 C C . LYS A 1 354 ? 5.532 0.230 -23.059 1.00 94.31 354 LYS A C 1
ATOM 2929 O O . LYS A 1 354 ? 5.702 1.127 -23.879 1.00 94.31 354 LYS A O 1
ATOM 2934 N N . GLN A 1 355 ? 5.097 0.462 -21.818 1.00 94.38 355 GLN A N 1
ATOM 2935 C CA . GLN A 1 355 ? 4.827 1.809 -21.311 1.00 94.38 355 GLN A CA 1
ATOM 2936 C C . GLN A 1 355 ? 6.131 2.586 -21.133 1.00 94.38 355 GLN A C 1
ATOM 2938 O O . GLN A 1 355 ? 6.177 3.768 -21.466 1.00 94.38 355 GLN A O 1
ATOM 2943 N N . ILE A 1 356 ? 7.185 1.912 -20.659 1.00 96.06 356 ILE A N 1
ATOM 2944 C CA . ILE A 1 356 ? 8.523 2.491 -20.510 1.00 96.06 356 ILE A CA 1
ATOM 2945 C C . ILE A 1 356 ? 9.084 2.860 -21.887 1.00 96.06 356 ILE A C 1
ATOM 2947 O O . ILE A 1 356 ? 9.411 4.023 -22.110 1.00 96.06 356 ILE A O 1
ATOM 2951 N N . GLY A 1 357 ? 9.120 1.912 -22.830 1.00 95.00 357 GLY A N 1
ATOM 2952 C CA . GLY A 1 357 ? 9.647 2.144 -24.177 1.00 95.00 357 GLY A CA 1
ATOM 2953 C C . GLY A 1 357 ? 8.931 3.285 -24.904 1.00 95.00 357 GLY A C 1
ATOM 2954 O O . GLY A 1 357 ? 9.582 4.168 -25.465 1.00 95.00 357 GLY A O 1
ATOM 2955 N N . TYR A 1 358 ? 7.596 3.333 -24.826 1.00 96.06 358 TYR A N 1
ATOM 2956 C CA . TYR A 1 358 ? 6.806 4.432 -25.391 1.00 96.06 358 TYR A CA 1
ATOM 2957 C C . TYR A 1 358 ? 7.135 5.787 -24.747 1.00 96.06 358 TYR A C 1
ATOM 2959 O O . TYR A 1 358 ? 7.330 6.775 -25.458 1.00 96.06 358 TYR A O 1
ATOM 2967 N N . HIS A 1 359 ? 7.209 5.842 -23.412 1.00 96.19 359 HIS A N 1
ATOM 2968 C CA . HIS A 1 359 ? 7.545 7.068 -22.685 1.00 96.19 359 HIS A CA 1
ATOM 2969 C C . HIS A 1 359 ? 8.927 7.586 -23.085 1.00 96.19 359 HIS A C 1
ATOM 2971 O O . HIS A 1 359 ? 9.041 8.735 -23.503 1.00 96.19 359 HIS A O 1
ATOM 2977 N N . LEU A 1 360 ? 9.955 6.734 -23.042 1.00 96.12 360 LEU A N 1
ATOM 2978 C CA . LEU A 1 360 ? 11.329 7.117 -23.380 1.00 96.12 360 LEU A CA 1
ATOM 2979 C C . LEU A 1 360 ? 11.452 7.583 -24.837 1.00 96.12 360 LEU A C 1
ATOM 2981 O O . LEU A 1 360 ? 12.068 8.615 -25.096 1.00 96.12 360 LEU A O 1
ATOM 2985 N N . SER A 1 361 ? 10.799 6.889 -25.775 1.00 94.75 361 SER A N 1
ATOM 2986 C CA . SER A 1 361 ? 10.787 7.277 -27.196 1.00 94.75 361 SER A CA 1
ATOM 2987 C C . SER A 1 361 ? 10.175 8.666 -27.407 1.00 94.75 361 SER A C 1
ATOM 2989 O O . SER A 1 361 ? 10.645 9.449 -28.233 1.00 94.75 361 SER A O 1
ATOM 2991 N N . LYS A 1 362 ? 9.134 9.004 -26.635 1.00 95.62 362 LYS A N 1
ATOM 2992 C CA . LYS A 1 362 ? 8.494 10.322 -26.674 1.00 95.62 362 LYS A CA 1
ATOM 2993 C C . LYS A 1 362 ? 9.354 11.402 -26.012 1.00 95.62 362 LYS A C 1
ATOM 2995 O O . LYS A 1 362 ? 9.469 12.493 -26.567 1.00 95.62 362 LYS A O 1
ATOM 3000 N N . THR A 1 363 ? 9.943 11.113 -24.852 1.00 95.31 363 THR A N 1
ATOM 3001 C CA . THR A 1 363 ? 10.800 12.048 -24.105 1.00 95.31 363 THR A CA 1
ATOM 3002 C C . THR A 1 363 ? 12.052 12.417 -24.905 1.00 95.31 363 THR A C 1
ATOM 3004 O O . THR A 1 363 ? 12.386 13.594 -25.020 1.00 95.31 363 THR A O 1
ATOM 3007 N N . PHE A 1 364 ? 12.697 11.434 -25.538 1.00 94.31 364 PHE A N 1
ATOM 3008 C CA . PHE A 1 364 ? 13.919 11.611 -26.330 1.00 94.31 364 PHE A CA 1
ATOM 3009 C C . PHE A 1 364 ? 13.656 11.653 -27.843 1.00 94.31 364 PHE A C 1
ATOM 3011 O O . PHE A 1 364 ? 14.455 11.164 -28.643 1.00 94.31 364 PHE A O 1
ATOM 3018 N N . CYS A 1 365 ? 12.553 12.275 -28.269 1.00 92.62 365 CYS A N 1
ATOM 3019 C CA . CYS A 1 365 ? 12.115 12.266 -29.671 1.00 92.62 365 CYS A CA 1
ATOM 3020 C C . CYS A 1 365 ? 13.151 12.826 -30.666 1.00 92.62 365 CYS A C 1
ATOM 3022 O O . CYS A 1 365 ? 13.191 12.404 -31.819 1.00 92.62 365 CYS A O 1
ATOM 3024 N N . LYS A 1 366 ? 14.027 13.741 -30.224 1.00 92.25 366 LYS A N 1
ATOM 3025 C CA . LYS A 1 366 ? 15.104 14.316 -31.050 1.00 92.25 366 LYS A CA 1
ATOM 3026 C C . LYS A 1 366 ? 16.258 13.348 -31.321 1.00 92.25 366 LYS A C 1
ATOM 3028 O O . LYS A 1 366 ? 16.987 13.557 -32.285 1.00 92.25 366 LYS A O 1
ATOM 3033 N N . LEU A 1 367 ? 16.431 12.326 -30.482 1.00 92.00 367 LEU A N 1
ATOM 3034 C CA . LEU A 1 367 ? 17.501 11.337 -30.628 1.00 92.00 367 LEU A CA 1
ATOM 3035 C C . LEU A 1 367 ? 17.082 10.153 -31.514 1.00 92.00 367 LEU A C 1
ATOM 3037 O O . LEU A 1 367 ? 17.928 9.341 -31.870 1.00 92.00 367 LEU A O 1
ATOM 3041 N N . GLY A 1 368 ? 15.797 10.041 -31.880 1.00 90.88 368 GLY A N 1
ATOM 3042 C CA . GLY A 1 368 ? 15.289 8.894 -32.638 1.00 90.88 368 GLY A CA 1
ATOM 3043 C C . GLY A 1 368 ? 15.481 7.579 -31.880 1.00 90.88 368 GLY A C 1
ATOM 3044 O O . GLY A 1 368 ? 16.027 6.632 -32.432 1.00 90.88 368 GLY A O 1
ATOM 3045 N N . LEU A 1 369 ? 15.104 7.564 -30.599 1.00 94.69 369 LEU A N 1
ATOM 3046 C CA . LEU A 1 369 ? 15.303 6.418 -29.716 1.00 94.69 369 LEU A CA 1
ATOM 3047 C C . LEU A 1 369 ? 14.487 5.203 -30.180 1.00 94.69 369 LEU A C 1
ATOM 3049 O O . LEU A 1 369 ? 13.272 5.294 -30.357 1.00 94.69 369 LEU A O 1
ATOM 3053 N N . GLU A 1 370 ? 15.158 4.061 -30.306 1.00 94.75 370 GLU A N 1
ATOM 3054 C CA . GLU A 1 370 ? 14.563 2.746 -30.531 1.00 94.75 370 GLU A CA 1
ATOM 3055 C C . GLU A 1 370 ? 14.680 1.895 -29.261 1.00 94.75 370 GLU A C 1
ATOM 3057 O O . GLU A 1 370 ? 15.754 1.781 -28.671 1.00 94.75 370 GLU A O 1
ATOM 3062 N N . TRP A 1 371 ? 13.566 1.284 -28.851 1.00 95.88 371 TRP A N 1
ATOM 3063 C CA . TRP A 1 371 ? 13.477 0.381 -27.702 1.00 95.88 371 TRP A CA 1
ATOM 3064 C C . TRP A 1 371 ? 13.184 -1.040 -28.180 1.00 95.88 371 TRP A C 1
ATOM 3066 O O . TRP A 1 371 ? 12.136 -1.288 -28.783 1.00 95.88 371 TRP A O 1
ATOM 3076 N N . LYS A 1 372 ? 14.082 -1.981 -27.882 1.00 96.31 372 LYS A N 1
ATOM 3077 C CA . LYS A 1 372 ? 13.895 -3.414 -28.138 1.00 96.31 372 LYS A CA 1
ATOM 3078 C C . LYS A 1 372 ? 13.934 -4.173 -26.820 1.00 96.31 372 LYS A C 1
ATOM 3080 O O . LYS A 1 372 ? 14.825 -3.955 -26.005 1.00 96.31 372 LYS A O 1
ATOM 3085 N N . PHE A 1 373 ? 12.963 -5.057 -26.627 1.00 95.38 373 PHE A N 1
ATOM 3086 C CA . PHE A 1 373 ? 12.806 -5.864 -25.424 1.00 95.38 373 PHE A CA 1
ATOM 3087 C C . PHE A 1 373 ? 12.624 -7.328 -25.818 1.00 95.38 373 PHE A C 1
ATOM 3089 O O . PHE A 1 373 ? 11.708 -7.662 -26.572 1.00 95.38 373 PHE A O 1
ATOM 3096 N N . GLU A 1 374 ? 13.471 -8.198 -25.281 1.00 93.62 374 GLU A N 1
ATOM 3097 C CA . GLU A 1 374 ? 13.469 -9.630 -25.550 1.00 93.62 374 GLU A CA 1
ATOM 3098 C C . GLU A 1 374 ? 13.420 -10.424 -24.242 1.00 93.62 374 GLU A C 1
ATOM 3100 O O . GLU A 1 374 ? 13.992 -10.042 -23.219 1.00 93.62 374 GLU A O 1
ATOM 3105 N N . LYS A 1 375 ? 12.697 -11.547 -24.273 1.00 91.19 375 LYS A N 1
ATOM 3106 C CA . LYS A 1 375 ? 12.688 -12.534 -23.190 1.00 91.19 375 LYS A CA 1
ATOM 3107 C C . LYS A 1 375 ? 13.464 -13.746 -23.668 1.00 91.19 375 LYS A C 1
ATOM 3109 O O . LYS A 1 375 ? 13.055 -14.366 -24.650 1.00 91.19 375 LYS A O 1
ATOM 3114 N N . SER A 1 376 ? 14.534 -14.099 -22.970 1.00 83.12 376 SER A N 1
ATOM 3115 C CA . SER A 1 376 ? 15.342 -15.268 -23.299 1.00 83.12 376 SER A CA 1
ATOM 3116 C C . SER A 1 376 ? 15.423 -16.236 -22.117 1.00 83.12 376 SER A C 1
ATOM 3118 O O . SER A 1 376 ? 15.305 -15.865 -20.948 1.00 83.12 376 SER A O 1
ATOM 3120 N N . GLU A 1 377 ? 15.562 -17.523 -22.431 1.00 77.62 377 GLU A N 1
ATOM 3121 C CA . GLU A 1 377 ? 15.736 -18.593 -21.449 1.00 77.62 377 GLU A CA 1
ATOM 3122 C C . GLU A 1 377 ? 17.147 -19.155 -21.591 1.00 77.62 377 GLU A C 1
ATOM 3124 O O . GLU A 1 377 ? 17.517 -19.664 -22.653 1.00 77.62 377 GLU A O 1
ATOM 3129 N N . ARG A 1 378 ? 17.951 -19.094 -20.524 1.00 64.69 378 ARG A N 1
ATOM 3130 C CA . ARG A 1 378 ? 19.267 -19.746 -20.503 1.00 64.69 378 ARG A CA 1
ATOM 3131 C C . ARG A 1 378 ? 19.186 -21.044 -19.712 1.00 64.69 378 ARG A C 1
ATOM 3133 O O . ARG A 1 378 ? 18.786 -21.061 -18.553 1.00 64.69 378 ARG A O 1
ATOM 3140 N N . LYS A 1 379 ? 19.605 -22.139 -20.356 1.00 55.56 379 LYS A N 1
ATOM 3141 C CA . LYS A 1 379 ? 19.750 -23.472 -19.754 1.00 55.56 379 LYS A CA 1
ATOM 3142 C C . LYS A 1 379 ? 21.155 -23.643 -19.172 1.00 55.56 379 LYS A C 1
ATOM 3144 O O . LYS A 1 379 ? 21.973 -24.385 -19.713 1.00 55.56 379 LYS A O 1
ATOM 3149 N N . HIS A 1 380 ? 21.464 -22.962 -18.077 1.00 46.88 380 HIS A N 1
ATOM 3150 C CA . HIS A 1 380 ? 22.659 -23.272 -17.287 1.00 46.88 380 HIS A CA 1
ATOM 3151 C C . HIS A 1 380 ? 22.254 -23.421 -15.822 1.00 46.88 380 HIS A C 1
ATOM 3153 O O . HIS A 1 380 ? 21.774 -22.477 -15.216 1.00 46.88 380 HIS A O 1
ATOM 3159 N N . TYR A 1 381 ? 22.380 -24.647 -15.293 1.00 46.72 381 TYR A N 1
ATOM 3160 C CA . TYR A 1 381 ? 21.944 -25.065 -13.946 1.00 46.72 381 TYR A CA 1
ATOM 3161 C C . TYR A 1 381 ? 20.452 -24.849 -13.601 1.00 46.72 381 TYR A C 1
ATOM 3163 O O . TYR A 1 381 ? 20.063 -24.932 -12.440 1.00 46.72 381 TYR A O 1
ATOM 3171 N N . GLY A 1 382 ? 19.597 -24.644 -14.603 1.00 56.50 382 GLY A N 1
ATOM 3172 C CA . GLY A 1 382 ? 18.156 -24.431 -14.457 1.00 56.50 382 GLY A CA 1
ATOM 3173 C C . GLY A 1 382 ? 17.592 -23.701 -15.676 1.00 56.50 382 GLY A C 1
ATOM 3174 O O . GLY A 1 382 ? 18.351 -23.353 -16.581 1.00 56.50 382 GLY A O 1
ATOM 3175 N N . ILE A 1 383 ? 16.272 -23.497 -15.725 1.00 57.38 383 ILE A N 1
ATOM 3176 C CA . ILE A 1 383 ? 15.646 -22.547 -16.658 1.00 57.38 383 ILE A CA 1
ATOM 3177 C C . ILE A 1 383 ? 15.639 -21.196 -15.941 1.00 57.38 383 ILE A C 1
ATOM 3179 O O . ILE A 1 383 ? 14.781 -20.957 -15.092 1.00 57.38 383 ILE A O 1
ATOM 3183 N N . GLU A 1 384 ? 16.610 -20.334 -16.240 1.00 65.38 384 GLU A N 1
ATOM 3184 C CA . GLU A 1 384 ? 16.564 -18.938 -15.802 1.00 65.38 384 GLU A CA 1
ATOM 3185 C C . GLU A 1 384 ? 15.994 -18.078 -16.930 1.00 65.38 384 GLU A C 1
ATOM 3187 O O . GLU A 1 384 ? 16.575 -17.985 -18.016 1.00 65.38 384 GLU A O 1
ATOM 3192 N N . GLN A 1 385 ? 14.840 -17.465 -16.665 1.00 78.62 385 GLN A N 1
ATOM 3193 C CA . GLN A 1 385 ? 14.277 -16.431 -17.526 1.00 78.62 385 GLN A CA 1
ATOM 3194 C C . GLN A 1 385 ? 15.041 -15.130 -17.296 1.00 78.62 385 GLN A C 1
ATOM 3196 O O . GLN A 1 385 ? 15.181 -14.670 -16.160 1.00 78.62 385 GLN A O 1
ATOM 3201 N N . LEU A 1 386 ? 15.530 -14.539 -18.379 1.00 88.44 386 LEU A N 1
ATOM 3202 C CA . LEU A 1 386 ? 16.211 -13.255 -18.361 1.00 88.44 386 LEU A CA 1
ATOM 3203 C C . LEU A 1 386 ? 15.556 -12.290 -19.353 1.00 88.44 386 LEU A C 1
ATOM 3205 O O . LEU A 1 386 ? 14.901 -12.701 -20.315 1.00 88.44 386 LEU A O 1
ATOM 3209 N N . LEU A 1 387 ? 15.706 -10.999 -19.073 1.00 92.75 387 LEU A N 1
ATOM 3210 C CA . LEU A 1 387 ? 15.216 -9.924 -19.929 1.00 92.75 387 LEU A CA 1
ATOM 3211 C C . LEU A 1 387 ? 16.413 -9.215 -20.544 1.00 92.75 387 LEU A C 1
ATOM 3213 O O . LEU A 1 387 ? 17.317 -8.794 -19.819 1.00 92.75 387 LEU A O 1
ATOM 3217 N N . GLU A 1 388 ? 16.388 -9.069 -21.860 1.00 93.50 388 GLU A N 1
ATOM 3218 C CA . GLU A 1 388 ? 17.393 -8.339 -22.625 1.00 93.50 388 GLU A CA 1
ATOM 3219 C C . GLU A 1 388 ? 16.730 -7.089 -23.207 1.00 93.50 388 GLU A C 1
ATOM 3221 O O . GLU A 1 388 ? 15.652 -7.150 -23.802 1.00 93.50 388 GLU A O 1
ATOM 3226 N N . ILE A 1 389 ? 17.343 -5.931 -22.969 1.00 94.62 389 ILE A N 1
ATOM 3227 C CA . ILE A 1 389 ? 16.858 -4.638 -23.455 1.00 94.62 389 ILE A CA 1
ATOM 3228 C C . ILE A 1 389 ? 17.968 -3.987 -24.255 1.00 94.62 389 ILE A C 1
ATOM 3230 O O . ILE A 1 389 ? 19.079 -3.829 -23.753 1.00 94.62 389 ILE A O 1
ATOM 3234 N N . PHE A 1 390 ? 17.643 -3.560 -25.468 1.00 94.88 390 PHE A N 1
ATOM 3235 C CA . PHE A 1 390 ? 18.541 -2.785 -26.310 1.00 94.88 390 PHE A CA 1
ATOM 3236 C C . PHE A 1 390 ? 17.906 -1.431 -26.595 1.00 94.88 390 PHE A C 1
ATOM 3238 O O . PHE A 1 390 ? 16.782 -1.349 -27.098 1.00 94.88 390 PHE A O 1
ATOM 3245 N N . ILE A 1 391 ? 18.631 -0.372 -26.249 1.00 94.75 391 ILE A N 1
ATOM 3246 C CA . ILE A 1 391 ? 18.248 1.011 -26.509 1.00 94.75 391 ILE A CA 1
ATOM 3247 C C . ILE A 1 391 ? 19.278 1.586 -27.473 1.00 94.75 391 ILE A C 1
ATOM 3249 O O . ILE A 1 391 ? 20.461 1.625 -27.148 1.00 94.75 391 ILE A O 1
ATOM 3253 N N . SER A 1 392 ? 18.841 2.041 -28.641 1.00 94.75 392 SER A N 1
ATOM 3254 C CA . SER A 1 392 ? 19.715 2.673 -29.636 1.00 94.75 392 SER A CA 1
ATOM 3255 C C . SER A 1 392 ? 19.175 4.036 -30.048 1.00 94.75 392 SER A C 1
ATOM 3257 O O . SER A 1 392 ? 17.964 4.220 -30.150 1.00 94.75 392 SER A O 1
ATOM 3259 N N . PHE A 1 393 ? 20.056 5.009 -30.268 1.00 94.19 393 PHE A N 1
ATOM 3260 C CA . PHE A 1 393 ? 19.684 6.382 -30.612 1.00 94.19 393 PHE A CA 1
ATOM 3261 C C . PHE A 1 393 ? 20.816 7.120 -31.343 1.00 94.19 393 PHE A C 1
ATOM 3263 O O . PHE A 1 393 ? 21.965 6.705 -31.323 1.00 94.19 393 PHE A O 1
ATOM 3270 N N . SER A 1 394 ? 20.514 8.236 -32.008 1.00 90.19 394 SER A N 1
ATOM 3271 C CA . SER A 1 394 ? 21.485 9.026 -32.777 1.00 90.19 394 SER A CA 1
ATOM 3272 C C . SER A 1 394 ? 21.844 10.339 -32.083 1.00 90.19 394 SER A C 1
ATOM 3274 O O . SER A 1 394 ? 20.971 11.161 -31.806 1.00 90.19 394 SER A O 1
ATOM 3276 N N . ILE A 1 395 ? 23.141 10.587 -31.890 1.00 86.31 395 ILE A N 1
ATOM 3277 C CA . ILE A 1 395 ? 23.660 11.864 -31.385 1.00 86.31 395 ILE A CA 1
ATOM 3278 C C . ILE A 1 395 ? 24.087 12.713 -32.584 1.00 86.31 395 ILE A C 1
ATOM 3280 O O . ILE A 1 395 ? 25.027 12.371 -33.298 1.00 86.31 395 ILE A O 1
ATOM 3284 N N . ARG A 1 396 ? 23.390 13.826 -32.823 1.00 79.00 396 ARG A N 1
ATOM 3285 C CA . ARG A 1 396 ? 23.776 14.827 -33.827 1.00 79.00 396 ARG A CA 1
ATOM 3286 C C . ARG A 1 396 ? 24.059 16.138 -33.107 1.00 79.00 396 ARG A C 1
ATOM 3288 O O . ARG A 1 396 ? 23.156 16.683 -32.477 1.00 79.00 396 ARG A O 1
ATOM 3295 N N . ILE A 1 397 ? 25.294 16.624 -33.187 1.00 72.31 397 ILE A N 1
ATOM 3296 C CA . ILE A 1 397 ? 25.629 17.985 -32.756 1.00 72.31 397 ILE A CA 1
ATOM 3297 C C . ILE A 1 397 ? 25.354 18.895 -33.953 1.00 72.31 397 ILE A C 1
ATOM 3299 O O . ILE A 1 397 ? 25.853 18.627 -35.047 1.00 72.31 397 ILE A O 1
ATOM 3303 N N . GLY A 1 398 ? 24.474 19.876 -33.754 1.00 55.53 398 GLY A N 1
ATOM 3304 C CA . GLY A 1 398 ? 24.137 20.892 -34.753 1.00 55.53 398 GLY A CA 1
ATOM 3305 C C . GLY A 1 398 ? 25.199 21.968 -34.878 1.00 55.53 398 GLY A C 1
ATOM 3306 O O . GLY A 1 398 ? 25.913 22.199 -33.875 1.00 55.53 398 GLY A O 1
#

Organism: NCBI:txid60492

Radius of gyration: 27.13 Å; chains: 1; bounding box: 64×61×76 Å